Protein AF-A0A5M8Q4Y8-F1 (afdb_monomer)

Secondary structure (DSSP, 8-state):
-HHHHHHHHHHHHHSTTHHHHHHS-HHHHHHHHHHHHHHHHHHHHHHHHHHH-HHHHHHHHHSHHHHHHHHHHHHHHHHHHHHHHHHHHHHTTGGGS-THHHHHHHHHHHHHHHHHHHHHHHHHHHHHHHHHHHHHHSBSSSPP-PPBTTEEEEEEEEE---TT-S----SEEEEEEEETTT--EEEEE--TT-BSB---TT-GGGTT-TT-B--SSGGGBTTHHHHHHHH-GGGSTTTGGGT--HHHHHHHHHHHHHH-----EEEEEEHHHHHHHHHHHT-EEEEE-S-EEES-TTSPP-EEE-SEEEEE-HHHHHHHHH--TTS-HHHHHHHHHHHHHHHHHH--HHHHHHSHHHHHHS-TTSEEE--BGGGHHHHHHHHHHHTTSPPEEEE-SGGGT--TTS--HHHHHHHHHHHHHHHHTS-----PPP-

Structure (mmCIF, N/CA/C/O backbone):
data_AF-A0A5M8Q4Y8-F1
#
_entry.id   AF-A0A5M8Q4Y8-F1
#
loop_
_atom_site.group_PDB
_atom_site.id
_atom_site.type_symbol
_atom_site.label_atom_id
_atom_site.label_alt_id
_atom_site.label_comp_id
_atom_site.label_asym_id
_atom_site.label_entity_id
_atom_site.label_seq_id
_atom_site.pdbx_PDB_ins_code
_atom_site.Cartn_x
_atom_site.Cartn_y
_atom_site.Cartn_z
_atom_site.occupancy
_atom_site.B_iso_or_equiv
_atom_site.auth_seq_id
_atom_site.auth_comp_id
_atom_site.auth_asym_id
_atom_site.auth_atom_id
_atom_site.pdbx_PDB_model_num
ATOM 1 N N . MET A 1 1 ? -21.867 6.413 54.654 1.00 75.19 1 MET A N 1
ATOM 2 C CA . MET A 1 1 ? -22.158 6.765 53.240 1.00 75.19 1 MET A CA 1
ATOM 3 C C . MET A 1 1 ? -20.894 6.934 52.400 1.00 75.19 1 MET A C 1
ATOM 5 O O . MET A 1 1 ? -20.848 6.378 51.315 1.00 75.19 1 MET A O 1
ATOM 9 N N . GLN A 1 2 ? -19.847 7.597 52.905 1.00 79.62 2 GLN A N 1
ATOM 10 C CA . GLN A 1 2 ? -18.592 7.828 52.168 1.00 79.62 2 GLN A CA 1
ATOM 11 C C . GLN A 1 2 ? -17.876 6.551 51.680 1.00 79.62 2 GLN A C 1
ATOM 13 O O . GLN A 1 2 ? -17.607 6.441 50.491 1.00 79.62 2 GLN A O 1
ATOM 18 N N . ARG A 1 3 ? -17.625 5.558 52.553 1.00 83.50 3 ARG A N 1
ATOM 19 C CA . ARG A 1 3 ? -16.989 4.278 52.154 1.00 83.50 3 ARG A CA 1
ATOM 20 C C . ARG A 1 3 ? -17.779 3.537 51.068 1.00 83.50 3 ARG A C 1
ATOM 22 O O . ARG A 1 3 ? -17.193 2.998 50.144 1.00 83.50 3 ARG A O 1
ATOM 29 N N . ARG A 1 4 ? -19.113 3.554 51.164 1.00 85.69 4 ARG A N 1
ATOM 30 C CA . ARG A 1 4 ? -20.009 2.932 50.178 1.00 85.69 4 ARG A CA 1
ATOM 31 C C . ARG A 1 4 ? -19.909 3.610 48.808 1.00 85.69 4 ARG A C 1
ATOM 33 O O . ARG A 1 4 ? -19.893 2.907 47.811 1.00 85.69 4 ARG A O 1
ATOM 40 N N . GLY A 1 5 ? -19.840 4.942 48.766 1.00 82.19 5 GLY A N 1
ATOM 41 C CA . GLY A 1 5 ? -19.679 5.685 47.513 1.00 82.19 5 GLY A CA 1
ATOM 42 C C . GLY A 1 5 ? -18.378 5.323 46.796 1.00 82.19 5 GLY A C 1
ATOM 43 O O . GLY A 1 5 ? -18.421 4.958 45.631 1.00 82.19 5 GLY A O 1
ATOM 44 N N . TRP A 1 6 ? -17.250 5.310 47.514 1.00 86.81 6 TRP A N 1
ATOM 45 C CA . TRP A 1 6 ? -15.960 4.888 46.951 1.00 86.81 6 TRP A CA 1
ATOM 46 C C . TRP A 1 6 ? -15.971 3.449 46.426 1.00 86.81 6 TRP A C 1
ATOM 48 O O . TRP A 1 6 ? -15.500 3.208 45.321 1.00 86.81 6 TRP A O 1
ATOM 58 N N . TRP A 1 7 ? -16.556 2.509 47.176 1.00 89.81 7 TRP A N 1
ATOM 59 C CA . TRP A 1 7 ? -16.660 1.117 46.734 1.00 89.81 7 TRP A CA 1
ATOM 60 C C . TRP A 1 7 ? -17.476 0.953 45.453 1.00 89.81 7 TRP A C 1
ATOM 62 O O . TRP A 1 7 ? -17.061 0.207 44.577 1.00 89.81 7 TRP A O 1
ATOM 72 N N . LEU A 1 8 ? -18.607 1.652 45.318 1.00 87.31 8 LEU A N 1
ATOM 73 C CA . LEU A 1 8 ? -19.430 1.565 44.107 1.00 87.31 8 LEU A CA 1
ATOM 74 C C . LEU A 1 8 ? -18.700 2.109 42.875 1.00 87.31 8 LEU A C 1
ATOM 76 O O . LEU A 1 8 ? -18.798 1.516 41.809 1.00 87.31 8 LEU A O 1
ATOM 80 N N . VAL A 1 9 ? -17.940 3.193 43.030 1.00 87.19 9 VAL A N 1
ATOM 81 C CA . VAL A 1 9 ? -17.165 3.789 41.933 1.00 87.19 9 VAL A CA 1
ATOM 82 C C . VAL A 1 9 ? -16.003 2.891 41.520 1.00 87.19 9 VAL A C 1
ATOM 84 O O . VAL A 1 9 ? -15.820 2.643 40.335 1.00 87.19 9 VAL A O 1
ATOM 87 N N . LEU A 1 10 ? -15.253 2.353 42.487 1.00 89.06 10 LEU A N 1
ATOM 88 C CA . LEU A 1 10 ? -14.141 1.440 42.209 1.00 89.06 10 LEU A CA 1
ATOM 89 C C . LEU A 1 10 ? -14.616 0.136 41.561 1.00 89.06 10 LEU A C 1
ATOM 91 O O . LEU A 1 10 ? -14.009 -0.323 40.600 1.00 89.06 10 LEU A O 1
ATOM 95 N N . LEU A 1 11 ? -15.715 -0.440 42.055 1.00 89.06 11 LEU A N 1
ATOM 96 C CA . LEU A 1 11 ? -16.315 -1.632 41.457 1.00 89.06 11 LEU A CA 1
ATOM 97 C C . LEU A 1 11 ? -16.786 -1.351 40.026 1.00 89.06 11 LEU A C 1
ATOM 99 O O . LEU A 1 11 ? -16.454 -2.113 39.124 1.00 89.06 11 LEU A O 1
ATOM 103 N N . GLY A 1 12 ? -17.493 -0.237 39.807 1.00 85.06 12 GLY A N 1
ATOM 104 C CA . GLY A 1 12 ? -17.954 0.167 38.478 1.00 85.06 12 GLY A CA 1
ATOM 105 C C . GLY A 1 12 ? -16.820 0.415 37.479 1.00 85.06 12 GLY A C 1
ATOM 106 O O . GLY A 1 12 ? -17.001 0.132 36.302 1.00 85.06 12 GLY A O 1
ATOM 107 N N . LEU A 1 13 ? -15.657 0.884 37.945 1.00 88.44 13 LEU A N 1
ATOM 108 C CA . LEU A 1 13 ? -14.464 1.069 37.115 1.00 88.44 13 LEU A CA 1
ATOM 109 C C . LEU A 1 13 ? -13.768 -0.259 36.774 1.00 88.44 13 LEU A C 1
ATOM 111 O O . LEU A 1 13 ? -13.358 -0.456 35.637 1.00 88.44 13 LEU A O 1
ATOM 115 N N . LEU A 1 14 ? -13.611 -1.160 37.749 1.00 87.62 14 LEU A N 1
ATOM 116 C CA . LEU A 1 14 ? -12.922 -2.442 37.544 1.00 87.62 14 LEU A CA 1
ATOM 117 C C . LEU A 1 14 ? -13.754 -3.429 36.720 1.00 87.62 14 LEU A C 1
ATOM 119 O O . LEU A 1 14 ? -13.211 -4.183 35.919 1.00 87.62 14 LEU A O 1
ATOM 123 N N . LEU A 1 15 ? -15.066 -3.450 36.953 1.00 90.62 15 LEU A N 1
ATOM 124 C CA . LEU A 1 15 ? -16.002 -4.320 36.258 1.00 90.62 15 LEU A CA 1
ATOM 125 C C . LEU A 1 15 ? -17.324 -3.566 36.043 1.00 90.62 15 LEU A C 1
ATOM 127 O O . LEU A 1 15 ? -18.169 -3.542 36.952 1.00 90.62 15 LEU A O 1
ATOM 131 N N . PRO A 1 16 ? -17.524 -2.951 34.866 1.00 92.12 16 PRO A N 1
ATOM 132 C CA . PRO A 1 16 ? -18.748 -2.234 34.526 1.00 92.12 16 PRO A CA 1
ATOM 133 C C . PRO A 1 16 ? -20.001 -3.064 34.807 1.00 92.12 16 PRO A C 1
ATOM 135 O O . PRO A 1 16 ? -20.082 -4.246 34.484 1.00 92.12 16 PRO A O 1
ATOM 138 N N . GLY A 1 17 ? -20.994 -2.452 35.454 1.00 91.50 17 GLY A N 1
ATOM 139 C CA . GLY A 1 17 ? -22.249 -3.113 35.833 1.00 91.50 17 GLY A CA 1
ATOM 140 C C . GLY A 1 17 ? -22.234 -3.768 37.216 1.00 91.50 17 GLY A C 1
ATOM 141 O O . GLY A 1 17 ? -23.296 -4.059 37.771 1.00 91.50 17 GLY A O 1
ATOM 142 N N . SER A 1 18 ? -21.069 -3.940 37.843 1.00 92.88 18 SER A N 1
ATOM 143 C CA . SER A 1 18 ? -20.974 -4.496 39.202 1.00 92.88 18 SER A CA 1
ATOM 144 C C . SER A 1 18 ? -21.622 -3.599 40.269 1.00 92.88 18 SER A C 1
ATOM 146 O O . SER A 1 18 ? -22.277 -4.102 41.187 1.00 92.88 18 SER A O 1
ATOM 148 N N . ALA A 1 19 ? -21.534 -2.271 40.125 1.00 91.31 19 ALA A N 1
ATOM 149 C CA . ALA A 1 19 ? -22.188 -1.313 41.019 1.00 91.31 19 ALA A CA 1
ATOM 150 C C . ALA A 1 19 ? -23.724 -1.444 40.980 1.00 91.31 19 ALA A C 1
ATOM 152 O O . ALA A 1 19 ? -24.380 -1.471 42.027 1.00 91.31 19 ALA A O 1
ATOM 153 N N . GLN A 1 20 ? -24.288 -1.592 39.779 1.00 95.00 20 GLN A N 1
ATOM 154 C CA . GLN A 1 20 ? -25.714 -1.823 39.532 1.00 95.00 20 GLN A CA 1
ATOM 155 C C . GLN A 1 20 ? -26.155 -3.184 40.067 1.00 95.00 20 GLN A C 1
ATOM 157 O O . GLN A 1 20 ? -27.174 -3.274 40.749 1.00 95.00 20 GLN A O 1
ATOM 162 N N . ALA A 1 21 ? -25.366 -4.233 39.830 1.00 92.12 21 ALA A N 1
ATOM 163 C CA . ALA A 1 21 ? -25.661 -5.573 40.328 1.00 92.12 21 ALA A CA 1
ATOM 164 C C . ALA A 1 21 ? -25.725 -5.620 41.866 1.00 92.12 21 ALA A C 1
ATOM 166 O O . ALA A 1 21 ? -26.570 -6.320 42.432 1.00 92.12 21 ALA A O 1
ATOM 167 N N . LEU A 1 22 ? -24.860 -4.851 42.538 1.00 91.50 22 LEU A N 1
ATOM 168 C CA . LEU A 1 22 ? -24.774 -4.808 43.995 1.00 91.50 22 LEU A CA 1
ATOM 169 C C . LEU A 1 22 ? -25.832 -3.898 44.640 1.00 91.50 22 LEU A C 1
ATOM 171 O O . LEU A 1 22 ? -26.373 -4.237 45.693 1.00 91.50 22 LEU A O 1
ATOM 175 N N . ALA A 1 23 ? -26.092 -2.722 44.061 1.00 89.00 23 ALA A N 1
ATOM 176 C CA . ALA A 1 23 ? -26.835 -1.654 44.735 1.00 89.00 23 ALA A CA 1
ATOM 177 C C . ALA A 1 23 ? -27.985 -1.028 43.924 1.00 89.00 23 ALA A C 1
ATOM 179 O O . ALA A 1 23 ? -28.664 -0.152 44.471 1.00 89.00 23 ALA A O 1
ATOM 180 N N . GLY A 1 24 ? -28.206 -1.455 42.678 1.00 90.62 24 GLY A N 1
ATOM 181 C CA . GLY A 1 24 ? -29.196 -0.909 41.745 1.00 90.62 24 GLY A CA 1
ATOM 182 C C . GLY A 1 24 ? -29.989 -1.991 41.004 1.00 90.62 24 GLY A C 1
ATOM 183 O O . GLY A 1 24 ? -30.429 -2.972 41.608 1.00 90.62 24 GLY A O 1
ATOM 184 N N . ASP A 1 25 ? -30.213 -1.793 39.701 1.00 92.56 25 ASP A N 1
ATOM 185 C CA . ASP A 1 25 ? -30.923 -2.756 38.854 1.00 92.56 25 ASP A CA 1
ATOM 186 C C . ASP A 1 25 ? -30.004 -3.918 38.439 1.00 92.56 25 ASP A C 1
ATOM 188 O O . ASP A 1 25 ? -29.019 -3.752 37.715 1.00 92.56 25 ASP A O 1
ATOM 192 N N . ARG A 1 26 ? -30.365 -5.133 38.864 1.00 92.12 26 ARG A N 1
ATOM 193 C CA . ARG A 1 26 ? -29.617 -6.358 38.557 1.00 92.12 26 ARG A CA 1
ATOM 194 C C . ARG A 1 26 ? -29.619 -6.720 37.074 1.00 92.12 26 ARG A C 1
ATOM 196 O O . ARG A 1 26 ? -28.676 -7.372 36.630 1.00 92.12 26 ARG A O 1
ATOM 203 N N . ARG A 1 27 ? -30.651 -6.344 36.311 1.00 93.12 27 ARG A N 1
ATOM 204 C CA . ARG A 1 27 ? -30.700 -6.578 34.860 1.00 93.12 27 ARG A CA 1
ATOM 205 C C . ARG A 1 27 ? -29.670 -5.703 34.161 1.00 93.12 27 ARG A C 1
ATOM 207 O O . ARG A 1 27 ? -28.845 -6.232 33.427 1.00 93.12 27 ARG A O 1
ATOM 214 N N . LEU A 1 28 ? -29.661 -4.406 34.471 1.00 91.12 28 LEU A N 1
ATOM 215 C CA . LEU A 1 28 ? -28.680 -3.462 33.933 1.00 91.12 28 LEU A CA 1
ATOM 216 C C . LEU A 1 28 ? -27.248 -3.851 34.330 1.00 91.12 28 LEU A C 1
ATOM 218 O O . LEU A 1 28 ? -26.353 -3.876 33.489 1.00 91.12 28 LEU A O 1
ATOM 222 N N . GLY A 1 29 ? -27.045 -4.244 35.592 1.00 91.62 29 GLY A N 1
ATOM 223 C CA . GLY A 1 29 ? -25.746 -4.727 36.057 1.00 91.62 29 GLY A CA 1
ATOM 224 C C . GLY A 1 29 ? -25.269 -5.989 35.338 1.00 91.62 29 GLY A C 1
ATOM 225 O O . GLY A 1 29 ? -24.096 -6.088 34.988 1.00 91.62 29 GLY A O 1
ATOM 226 N N . ARG A 1 30 ? -26.178 -6.931 35.045 1.00 94.62 30 ARG A N 1
ATOM 227 C CA . ARG A 1 30 ? -25.851 -8.131 34.260 1.00 94.62 30 ARG A CA 1
ATOM 228 C C . ARG A 1 30 ? -25.435 -7.778 32.833 1.00 94.62 30 ARG A C 1
ATOM 230 O O . ARG A 1 30 ? -24.475 -8.367 32.358 1.00 94.62 30 ARG A O 1
ATOM 237 N N . VAL A 1 31 ? -26.114 -6.834 32.177 1.00 94.56 31 VAL A N 1
ATOM 238 C CA . VAL A 1 31 ? -25.738 -6.373 30.827 1.00 94.56 31 VAL A CA 1
ATOM 239 C C . VAL A 1 31 ? -24.310 -5.824 30.828 1.00 94.56 31 VAL A C 1
ATOM 241 O O . VAL A 1 31 ? -23.507 -6.254 30.008 1.00 94.56 31 VAL A O 1
ATOM 244 N N . GLY A 1 32 ? -23.968 -4.960 31.792 1.00 92.94 32 GLY A N 1
ATOM 245 C CA . GLY A 1 32 ? -22.612 -4.415 31.934 1.00 92.94 32 GLY A CA 1
ATOM 246 C C . GLY A 1 32 ? -21.533 -5.486 32.097 1.00 92.94 32 GLY A C 1
ATOM 247 O O . GLY A 1 32 ? -20.536 -5.494 31.373 1.00 92.94 32 GLY A O 1
ATOM 248 N N . ILE A 1 33 ? -21.768 -6.433 33.008 1.00 94.25 33 ILE A N 1
ATOM 249 C CA . ILE A 1 33 ? -20.811 -7.505 33.299 1.00 94.25 33 ILE A CA 1
ATOM 250 C C . ILE A 1 33 ? -20.658 -8.433 32.091 1.00 94.25 33 ILE A C 1
ATOM 252 O O . ILE A 1 33 ? -19.537 -8.747 31.707 1.00 94.25 33 ILE A O 1
ATOM 256 N N . VAL A 1 34 ? -21.766 -8.859 31.472 1.00 94.69 34 VAL A N 1
ATOM 257 C CA . VAL A 1 34 ? -21.738 -9.760 30.309 1.00 94.69 34 VAL A CA 1
ATOM 258 C C . VAL A 1 34 ? -21.055 -9.097 29.117 1.00 94.69 34 VAL A C 1
ATOM 260 O O . VAL A 1 34 ? -20.236 -9.746 28.477 1.00 94.69 34 VAL A O 1
ATOM 263 N N . ALA A 1 35 ? -21.324 -7.818 28.845 1.00 92.88 35 ALA A N 1
ATOM 264 C CA . ALA A 1 35 ? -20.649 -7.085 27.776 1.00 92.88 35 ALA A CA 1
ATOM 265 C C . ALA A 1 35 ? -19.135 -6.987 28.020 1.00 92.88 35 ALA A C 1
ATOM 267 O O . ALA A 1 35 ? -18.348 -7.255 27.116 1.00 92.88 35 ALA A O 1
ATOM 268 N N . THR A 1 36 ? -18.722 -6.684 29.256 1.00 90.81 36 THR A N 1
ATOM 269 C CA . THR A 1 36 ? -17.298 -6.610 29.620 1.00 90.81 36 THR A CA 1
ATOM 270 C C . THR A 1 36 ? -16.613 -7.970 29.468 1.00 90.81 36 THR A C 1
ATOM 272 O O . THR A 1 36 ? -15.553 -8.065 28.858 1.00 90.81 36 THR A O 1
ATOM 275 N N . LEU A 1 37 ? -17.225 -9.041 29.986 1.00 93.38 37 LEU A N 1
ATOM 276 C CA . LEU A 1 37 ? -16.694 -10.400 29.845 1.00 93.38 37 LEU A CA 1
ATOM 277 C C . LEU A 1 37 ? -16.670 -10.856 28.381 1.00 93.38 37 LEU A C 1
ATOM 279 O O . LEU A 1 37 ? -15.728 -11.528 27.979 1.00 93.38 37 LEU A O 1
ATOM 283 N N . GLY A 1 38 ? -17.670 -10.468 27.588 1.00 93.25 38 GLY A N 1
ATOM 284 C CA . GLY A 1 38 ? -17.719 -10.727 26.152 1.00 93.25 38 GLY A CA 1
ATOM 285 C C . GLY A 1 38 ? -16.567 -10.059 25.406 1.00 93.25 38 GLY A C 1
ATOM 286 O O . GLY A 1 38 ? -15.883 -10.725 24.639 1.00 93.25 38 GLY A O 1
ATOM 287 N N . LEU A 1 39 ? -16.284 -8.783 25.685 1.00 89.56 39 LEU A N 1
ATOM 288 C CA . LEU A 1 39 ? -15.135 -8.079 25.103 1.00 89.56 39 LEU A CA 1
ATOM 289 C C . LEU A 1 39 ? -13.800 -8.696 25.524 1.00 89.56 39 LEU A C 1
ATOM 291 O O . LEU A 1 39 ? -12.919 -8.858 24.687 1.00 89.56 39 LEU A O 1
ATOM 295 N N . LEU A 1 40 ? -13.651 -9.086 26.793 1.00 90.81 40 LEU A N 1
ATOM 296 C CA . LEU A 1 40 ? -12.447 -9.781 27.259 1.00 90.81 40 LEU A CA 1
ATOM 297 C C . LEU A 1 40 ? -12.282 -11.150 26.588 1.00 90.81 40 LEU A C 1
ATOM 299 O O . LEU A 1 40 ? -11.166 -11.525 26.244 1.00 90.81 40 LEU A O 1
ATOM 303 N N . ALA A 1 41 ? -13.378 -11.882 26.372 1.00 93.69 41 ALA A N 1
ATOM 304 C CA . ALA A 1 41 ? -13.354 -13.141 25.638 1.00 93.69 41 ALA A CA 1
ATOM 305 C C . ALA A 1 41 ? -12.973 -12.925 24.166 1.00 93.69 41 ALA A C 1
ATOM 307 O O . ALA A 1 41 ? -12.128 -13.653 23.659 1.00 93.69 41 ALA A O 1
ATOM 308 N N . LEU A 1 42 ? -13.523 -11.902 23.503 1.00 91.94 42 LEU A N 1
ATOM 309 C CA . LEU A 1 42 ? -13.138 -11.531 22.137 1.00 91.94 42 LEU A CA 1
ATOM 310 C C . LEU A 1 42 ? -11.662 -11.132 22.053 1.00 91.94 42 LEU A C 1
ATOM 312 O O . LEU A 1 42 ? -10.965 -11.596 21.159 1.00 91.94 42 LEU A O 1
ATOM 316 N N . ALA A 1 43 ? -11.160 -10.343 23.006 1.00 90.44 43 ALA A N 1
ATOM 317 C CA . ALA A 1 43 ? -9.748 -9.979 23.077 1.00 90.44 43 ALA A CA 1
ATOM 318 C C . ALA A 1 43 ? -8.850 -11.206 23.305 1.00 90.44 43 ALA A C 1
ATOM 320 O O . ALA A 1 43 ? -7.797 -11.320 22.685 1.00 90.44 43 ALA A O 1
ATOM 321 N N . ALA A 1 44 ? -9.273 -12.151 24.150 1.00 94.06 44 ALA A N 1
ATOM 322 C CA . ALA A 1 44 ? -8.558 -13.407 24.355 1.00 94.06 44 ALA A CA 1
ATOM 323 C C . ALA A 1 44 ? -8.562 -14.282 23.091 1.00 94.06 44 ALA A C 1
ATOM 325 O O . ALA A 1 44 ? -7.530 -14.845 22.749 1.00 94.06 44 ALA A O 1
ATOM 326 N N . VAL A 1 45 ? -9.686 -14.366 22.370 1.00 93.88 45 VAL A N 1
ATOM 327 C CA . VAL A 1 45 ? -9.769 -15.070 21.080 1.00 93.88 45 VAL A CA 1
ATOM 328 C C . VAL A 1 45 ? -8.874 -14.401 20.042 1.00 93.88 45 VAL A C 1
ATOM 330 O O . VAL A 1 45 ? -8.116 -15.096 19.379 1.00 93.88 45 VAL A O 1
ATOM 333 N N . ALA A 1 46 ? -8.896 -13.071 19.934 1.00 90.31 46 ALA A N 1
ATOM 334 C CA . ALA A 1 46 ? -8.011 -12.333 19.039 1.00 90.31 46 ALA A CA 1
ATOM 335 C C . ALA A 1 46 ? -6.534 -12.574 19.386 1.00 90.31 46 ALA A C 1
ATOM 337 O O . ALA A 1 46 ? -5.731 -12.820 18.495 1.00 90.31 46 ALA A O 1
ATOM 338 N N . LEU A 1 47 ? -6.178 -12.593 20.673 1.00 92.69 47 LEU A N 1
ATOM 339 C CA . LEU A 1 47 ? -4.822 -12.914 21.118 1.00 92.69 47 LEU A CA 1
ATOM 340 C C . LEU A 1 47 ? -4.429 -14.355 20.761 1.00 92.69 47 LEU A C 1
ATOM 342 O O . LEU A 1 47 ? -3.320 -14.587 20.296 1.00 92.69 47 LEU A O 1
ATOM 346 N N . LEU A 1 48 ? -5.331 -15.321 20.946 1.00 94.44 48 LEU A N 1
ATOM 347 C CA . LEU A 1 48 ? -5.093 -16.709 20.545 1.00 94.44 48 LEU A CA 1
ATOM 348 C C . LEU A 1 48 ? -4.905 -16.824 19.031 1.00 94.44 48 LEU A C 1
ATOM 350 O O . LEU A 1 48 ? -3.966 -17.481 18.595 1.00 94.44 48 LEU A O 1
ATOM 354 N N . LEU A 1 49 ? -5.747 -16.157 18.238 1.00 91.69 49 LEU A N 1
ATOM 355 C CA . LEU A 1 49 ? -5.612 -16.123 16.783 1.00 91.69 49 LEU A CA 1
ATOM 356 C C . LEU A 1 49 ? -4.310 -15.445 16.351 1.00 91.69 49 LEU A C 1
ATOM 358 O O . LEU A 1 49 ? -3.676 -15.932 15.431 1.00 91.69 49 LEU A O 1
ATOM 362 N N . TRP A 1 50 ? -3.859 -14.393 17.035 1.00 90.50 50 TRP A N 1
ATOM 363 C CA . TRP A 1 50 ? -2.585 -13.738 16.725 1.00 90.50 50 TRP A CA 1
ATOM 364 C C . TRP A 1 50 ? -1.392 -14.703 16.779 1.00 90.50 50 TRP A C 1
ATOM 366 O O . TRP A 1 50 ? -0.504 -14.616 15.937 1.00 90.50 50 TRP A O 1
ATOM 376 N N . PHE A 1 51 ? -1.373 -15.621 17.751 1.00 91.25 51 PHE A N 1
ATOM 377 C CA . PHE A 1 51 ? -0.296 -16.607 17.892 1.00 91.25 51 PHE A CA 1
ATOM 378 C C . PHE A 1 51 ? -0.538 -17.903 17.119 1.00 91.25 51 PHE A C 1
ATOM 380 O O . PHE A 1 51 ? 0.424 -18.570 16.756 1.00 91.25 51 PHE A O 1
ATOM 387 N N . ALA A 1 52 ? -1.799 -18.288 16.909 1.00 92.38 52 ALA A N 1
ATOM 388 C CA . ALA A 1 52 ? -2.138 -19.529 16.227 1.00 92.38 52 ALA A CA 1
ATOM 389 C C . ALA A 1 52 ? -2.238 -19.344 14.709 1.00 92.38 52 ALA A C 1
ATOM 391 O O . ALA A 1 52 ? -1.597 -20.097 13.991 1.00 92.38 52 ALA A O 1
ATOM 392 N N . TRP A 1 53 ? -3.019 -18.361 14.242 1.00 88.44 53 TRP A N 1
ATOM 393 C CA . TRP A 1 53 ? -3.379 -18.104 12.838 1.00 88.44 53 TRP A CA 1
ATOM 394 C C . TRP A 1 53 ? -3.494 -16.598 12.569 1.00 88.44 53 TRP A C 1
ATOM 396 O O . TRP A 1 53 ? -4.590 -16.027 12.486 1.00 88.44 53 TRP A O 1
ATOM 406 N N . ARG A 1 54 ? -2.340 -15.943 12.454 1.00 86.94 54 ARG A N 1
ATOM 407 C CA . ARG A 1 54 ? -2.249 -14.488 12.330 1.00 86.94 54 ARG A CA 1
ATOM 408 C C . ARG A 1 54 ? -2.956 -13.955 11.083 1.00 86.94 54 ARG A C 1
ATOM 410 O O . ARG A 1 54 ? -3.715 -12.995 11.206 1.00 86.94 54 ARG A O 1
ATOM 417 N N . SER A 1 55 ? -2.767 -14.579 9.922 1.00 84.06 55 SER A N 1
ATOM 418 C CA . SER A 1 55 ? -3.452 -14.209 8.674 1.00 84.06 55 SER A CA 1
ATOM 419 C C . SER A 1 55 ? -4.971 -14.227 8.813 1.00 84.06 55 SER A C 1
ATOM 421 O O . SER A 1 55 ? -5.620 -13.270 8.404 1.00 84.06 55 SER A O 1
ATOM 423 N N . ALA A 1 56 ? -5.552 -15.236 9.472 1.00 86.31 56 ALA A N 1
ATOM 424 C CA . ALA A 1 56 ? -6.999 -15.295 9.695 1.00 86.31 56 ALA A CA 1
ATOM 425 C C . ALA A 1 56 ? -7.504 -14.110 10.534 1.00 86.31 56 ALA A C 1
ATOM 427 O O . ALA A 1 56 ? -8.539 -13.519 10.219 1.00 86.31 56 ALA A O 1
ATOM 428 N N . LEU A 1 57 ? -6.764 -13.727 11.582 1.00 87.25 57 LEU A N 1
ATOM 429 C CA . LEU A 1 57 ? -7.087 -12.532 12.358 1.00 87.25 57 LEU A CA 1
ATOM 430 C C . LEU A 1 57 ? -6.998 -11.275 11.492 1.00 87.25 57 LEU A C 1
ATOM 432 O O . LEU A 1 57 ? -7.936 -10.484 11.508 1.00 87.25 57 LEU A O 1
ATOM 436 N N . LEU A 1 58 ? -5.903 -11.110 10.742 1.00 84.25 58 LEU A N 1
ATOM 437 C CA . LEU A 1 58 ? -5.674 -9.954 9.874 1.00 84.25 58 LEU A CA 1
ATOM 438 C C . LEU A 1 58 ? -6.725 -9.839 8.766 1.00 84.25 58 LEU A C 1
ATOM 440 O O . LEU A 1 58 ? -7.165 -8.733 8.494 1.00 84.25 58 LEU A O 1
ATOM 444 N N . THR A 1 59 ? -7.202 -10.941 8.187 1.00 83.56 59 THR A N 1
ATOM 445 C CA . THR A 1 59 ? -8.313 -10.915 7.222 1.00 83.56 59 THR A CA 1
ATOM 446 C C . THR A 1 59 ? -9.614 -10.459 7.880 1.00 83.56 59 THR A C 1
ATOM 448 O O . THR A 1 59 ? -10.353 -9.668 7.301 1.00 83.56 59 THR A O 1
ATOM 451 N N . VAL A 1 60 ? -9.903 -10.907 9.108 1.00 83.75 60 VAL A N 1
ATOM 452 C CA . VAL A 1 60 ? -11.113 -10.478 9.828 1.00 83.75 60 VAL A CA 1
ATOM 453 C C . VAL A 1 60 ? -11.034 -8.999 10.200 1.00 83.75 60 VAL A C 1
ATOM 455 O O . VAL A 1 60 ? -11.989 -8.270 9.963 1.00 83.75 60 VAL A O 1
ATOM 458 N N . VAL A 1 61 ? -9.920 -8.538 10.773 1.00 81.06 61 VAL A N 1
ATOM 459 C CA . VAL A 1 61 ? -9.781 -7.136 11.215 1.00 81.06 61 VAL A CA 1
ATOM 460 C C . VAL A 1 61 ? -9.325 -6.187 10.108 1.00 81.06 61 VAL A C 1
ATOM 462 O O . VAL A 1 61 ? -9.300 -4.986 10.330 1.00 81.06 61 VAL A O 1
ATOM 465 N N . GLY A 1 62 ? -8.956 -6.708 8.941 1.00 78.69 62 GLY A N 1
ATOM 466 C CA . GLY A 1 62 ? -8.521 -5.950 7.771 1.00 78.69 62 GLY A CA 1
ATOM 467 C C . GLY A 1 62 ? -9.579 -5.851 6.678 1.00 78.69 62 GLY A C 1
ATOM 468 O O . GLY A 1 62 ? -9.329 -5.189 5.688 1.00 78.69 62 GLY A O 1
ATOM 469 N N . ASN A 1 63 ? -10.749 -6.478 6.836 1.00 84.56 63 ASN A N 1
ATOM 470 C CA . ASN A 1 63 ? -11.876 -6.359 5.907 1.00 84.56 63 ASN A CA 1
ATOM 471 C C . ASN A 1 63 ? -12.897 -5.315 6.395 1.00 84.56 63 ASN A C 1
ATOM 473 O O . ASN A 1 63 ? -13.146 -5.192 7.601 1.00 84.56 63 ASN A O 1
ATOM 477 N N . SER A 1 64 ? -13.563 -4.621 5.465 1.00 86.44 64 SER A N 1
ATOM 478 C CA . SER A 1 64 ? -14.531 -3.565 5.787 1.00 86.44 64 SER A CA 1
ATOM 479 C C . SER A 1 64 ? -15.680 -4.021 6.705 1.00 86.44 64 SER A C 1
ATOM 481 O O . SER A 1 64 ? -16.108 -3.258 7.572 1.00 86.44 64 SER A O 1
ATOM 483 N N . ILE A 1 65 ? -16.175 -5.260 6.572 1.00 88.69 65 ILE A N 1
ATOM 484 C CA . ILE A 1 65 ? -17.256 -5.798 7.421 1.00 88.69 65 ILE A CA 1
ATOM 485 C C . ILE A 1 65 ? -16.760 -6.054 8.842 1.00 88.69 65 ILE A C 1
ATOM 487 O O . ILE A 1 65 ? -17.445 -5.718 9.810 1.00 88.69 65 ILE A O 1
ATOM 491 N N . GLY A 1 66 ? -15.585 -6.665 8.987 1.00 88.50 66 GLY A N 1
ATOM 492 C CA . GLY A 1 66 ? -15.035 -6.950 10.308 1.00 88.50 66 GLY A CA 1
ATOM 493 C C . GLY A 1 66 ? -14.727 -5.667 11.074 1.00 88.50 66 GLY A C 1
ATOM 494 O O . GLY A 1 66 ? -15.088 -5.555 12.248 1.00 88.50 66 GLY A O 1
ATOM 495 N N . LEU A 1 67 ? -14.181 -4.660 10.387 1.00 89.88 67 LEU A N 1
ATOM 496 C CA . LEU A 1 67 ? -13.984 -3.323 10.944 1.00 89.88 67 LEU A CA 1
ATOM 497 C C . LEU A 1 67 ? -15.312 -2.672 11.359 1.00 89.88 67 LEU A C 1
ATOM 499 O O . LEU A 1 67 ? -15.402 -2.174 12.478 1.00 89.88 67 LEU A O 1
ATOM 503 N N . LEU A 1 68 ? -16.374 -2.769 10.549 1.00 92.19 68 LEU A N 1
ATOM 504 C CA . LEU A 1 68 ? -17.706 -2.268 10.924 1.00 92.19 68 LEU A CA 1
ATOM 505 C C . LEU A 1 68 ? -18.225 -2.922 12.215 1.00 92.19 68 LEU A C 1
ATOM 507 O O . LEU A 1 68 ? -18.771 -2.250 13.090 1.00 92.19 68 LEU A O 1
ATOM 511 N N . VAL A 1 69 ? -18.054 -4.238 12.368 1.00 92.94 69 VAL A N 1
ATOM 512 C CA . VAL A 1 69 ? -18.467 -4.943 13.593 1.00 92.94 69 VAL A CA 1
ATOM 513 C C . VAL A 1 69 ? -17.692 -4.421 14.804 1.00 92.94 69 VAL A C 1
ATOM 515 O O . VAL A 1 69 ? -18.295 -4.168 15.850 1.00 92.94 69 VAL A O 1
ATOM 518 N N . VAL A 1 70 ? -16.378 -4.226 14.675 1.00 91.69 70 VAL A N 1
ATOM 519 C CA . VAL A 1 70 ? -15.540 -3.674 15.749 1.00 91.69 70 VAL A CA 1
ATOM 520 C C . VAL A 1 70 ? -15.970 -2.247 16.102 1.00 91.69 70 VAL A C 1
ATOM 522 O O . VAL A 1 70 ? -16.139 -1.942 17.284 1.00 91.69 70 VAL A O 1
ATOM 525 N N . GLU A 1 71 ? -16.215 -1.399 15.105 1.00 93.25 71 GLU A N 1
ATOM 526 C CA . GLU A 1 71 ? -16.689 -0.022 15.269 1.00 93.25 71 GLU A CA 1
ATOM 527 C C . GLU A 1 71 ? -18.000 0.024 16.069 1.00 93.25 71 GLU A C 1
ATOM 529 O O . GLU A 1 71 ? -18.092 0.680 17.112 1.00 93.25 71 GLU A O 1
ATOM 534 N N . VAL A 1 72 ? -18.999 -0.758 15.645 1.00 95.19 72 VAL A N 1
ATOM 535 C CA . VAL A 1 72 ? -20.309 -0.848 16.305 1.00 95.19 72 VAL A CA 1
ATOM 536 C C . VAL A 1 72 ? -20.173 -1.334 17.749 1.00 95.19 72 VAL A C 1
ATOM 538 O O . VAL A 1 72 ? -20.830 -0.796 18.646 1.00 95.19 72 VAL A O 1
ATOM 541 N N . LEU A 1 73 ? -19.311 -2.324 18.009 1.00 94.06 73 LEU A N 1
ATOM 542 C CA . LEU A 1 73 ? -19.052 -2.819 19.364 1.00 94.06 73 LEU A CA 1
ATOM 543 C C . LEU A 1 73 ? -18.408 -1.747 20.254 1.00 94.06 73 LEU A C 1
ATOM 545 O O . LEU A 1 73 ? -18.803 -1.612 21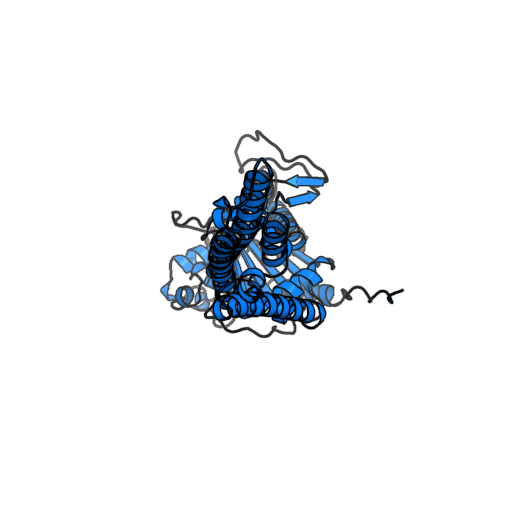.415 1.00 94.06 73 LEU A O 1
ATOM 549 N N . LEU A 1 74 ? -17.465 -0.964 19.725 1.00 94.38 74 LEU A N 1
ATOM 550 C CA . LEU A 1 74 ? -16.819 0.133 20.451 1.00 94.38 74 LEU A CA 1
ATOM 551 C C . LEU A 1 74 ? -17.810 1.253 20.785 1.00 94.38 74 LEU A C 1
ATOM 553 O O . LEU A 1 74 ? -17.870 1.684 21.940 1.00 94.38 74 LEU A O 1
ATOM 557 N N . ILE A 1 75 ? -18.649 1.663 19.828 1.00 95.81 75 ILE A N 1
ATOM 558 C CA . ILE A 1 75 ? -19.707 2.663 20.049 1.00 95.81 75 ILE A CA 1
ATOM 559 C C . ILE A 1 75 ? -20.708 2.159 21.095 1.00 95.81 75 ILE A C 1
ATOM 561 O O . ILE A 1 75 ? -21.025 2.868 22.056 1.00 95.81 75 ILE A O 1
ATOM 565 N N . ALA A 1 76 ? -21.179 0.916 20.959 1.00 95.00 76 ALA A N 1
ATOM 566 C CA . ALA A 1 76 ? -22.104 0.314 21.914 1.00 95.00 76 ALA A CA 1
ATOM 567 C C . ALA A 1 76 ? -21.502 0.255 23.327 1.00 95.00 76 ALA A C 1
ATOM 569 O O . ALA A 1 76 ? -22.190 0.542 24.312 1.00 95.00 76 ALA A O 1
ATOM 570 N N . TYR A 1 77 ? -20.211 -0.063 23.440 1.00 94.25 77 TYR A N 1
ATOM 571 C CA . TYR A 1 77 ? -19.512 -0.103 24.720 1.00 94.25 77 TYR A CA 1
ATOM 572 C C . TYR A 1 77 ? -19.290 1.293 25.317 1.00 94.25 77 TYR A C 1
ATOM 574 O O . TYR A 1 77 ? -19.460 1.467 26.526 1.00 94.25 77 TYR A O 1
ATOM 582 N N . ALA A 1 78 ? -19.003 2.306 24.495 1.00 95.25 78 ALA A N 1
ATOM 583 C CA . ALA A 1 78 ? -18.927 3.699 24.933 1.00 95.25 78 ALA A CA 1
ATOM 584 C C . ALA A 1 78 ? -20.262 4.169 25.538 1.00 95.25 78 ALA A C 1
ATOM 586 O O . ALA A 1 78 ? -20.296 4.706 26.649 1.00 95.25 78 ALA A O 1
ATOM 587 N N . VAL A 1 79 ? -21.380 3.891 24.857 1.00 96.06 79 VAL A N 1
ATOM 588 C CA . VAL A 1 79 ? -22.732 4.195 25.355 1.00 96.06 79 VAL A CA 1
ATOM 589 C C . VAL A 1 79 ? -23.021 3.440 26.653 1.00 96.06 79 VAL A C 1
ATOM 591 O O . VAL A 1 79 ? -23.539 4.024 27.609 1.00 96.06 79 VAL A O 1
ATOM 594 N N . LEU A 1 80 ? -22.652 2.159 26.729 1.00 94.50 80 LEU A N 1
ATOM 595 C CA . LEU A 1 80 ? -22.830 1.347 27.930 1.00 94.50 80 LEU A CA 1
ATOM 596 C C . LEU A 1 80 ? -22.079 1.936 29.133 1.00 94.50 80 LEU A C 1
ATOM 598 O O . LEU A 1 80 ? -22.655 2.032 30.218 1.00 94.50 80 LEU A O 1
ATOM 602 N N . TRP A 1 81 ? -20.835 2.385 28.944 1.00 94.06 81 TRP A N 1
ATOM 603 C CA . TRP A 1 81 ? -20.063 3.072 29.982 1.00 94.06 81 TRP A CA 1
ATOM 604 C C . TRP A 1 81 ? -20.750 4.341 30.477 1.00 94.06 81 TRP A C 1
ATOM 606 O O . TRP A 1 81 ? -20.852 4.537 31.689 1.00 94.06 81 TRP A O 1
ATOM 616 N N . LEU A 1 82 ? -21.281 5.167 29.571 1.00 95.31 82 LEU A N 1
ATOM 617 C CA . LEU A 1 82 ? -22.026 6.372 29.945 1.00 95.31 82 LEU A CA 1
ATOM 618 C C . LEU A 1 82 ? -23.272 6.028 30.770 1.00 95.31 82 LEU A C 1
ATOM 620 O O . LEU A 1 82 ? -23.492 6.617 31.830 1.00 95.31 82 LEU A O 1
ATOM 624 N N . VAL A 1 83 ? -24.061 5.041 30.336 1.00 95.62 83 VAL A N 1
ATOM 625 C CA . VAL A 1 83 ? -25.280 4.609 31.041 1.00 95.62 83 VAL A CA 1
ATOM 626 C C . VAL A 1 83 ? -24.953 4.072 32.439 1.00 95.62 83 VAL A C 1
ATOM 628 O O . VAL A 1 83 ? -25.552 4.503 33.429 1.00 95.62 83 VAL A O 1
ATOM 631 N N . LEU A 1 84 ? -23.986 3.156 32.545 1.00 94.19 84 LEU A N 1
ATOM 632 C CA . LEU A 1 84 ? -23.591 2.546 33.817 1.00 94.19 84 LEU A CA 1
ATOM 633 C C . LEU A 1 84 ? -22.922 3.556 34.751 1.00 94.19 84 LEU A C 1
ATOM 635 O O . LEU A 1 84 ? -23.164 3.541 35.959 1.00 94.19 84 LEU A O 1
ATOM 639 N N . GLY A 1 85 ? -22.104 4.458 34.220 1.00 92.38 85 GLY A N 1
ATOM 640 C CA . GLY A 1 85 ? -21.438 5.496 34.993 1.00 92.38 85 GLY A CA 1
ATOM 641 C C . GLY A 1 85 ? -22.408 6.529 35.569 1.00 92.38 85 GLY A C 1
ATOM 642 O O . GLY A 1 85 ? -22.370 6.819 36.770 1.00 92.38 85 GLY A O 1
ATOM 643 N N . LEU A 1 86 ? -23.360 7.008 34.759 1.00 92.12 86 LEU A N 1
ATOM 644 C CA . LEU A 1 86 ? -24.426 7.912 35.209 1.00 92.12 86 LEU A CA 1
ATOM 645 C C . LEU A 1 86 ? -25.320 7.263 36.274 1.00 92.12 86 LEU A C 1
ATOM 647 O O . LEU A 1 86 ? -25.657 7.901 37.279 1.00 92.12 86 LEU A O 1
ATOM 651 N N . ASP A 1 87 ? -25.667 5.984 36.119 1.00 92.88 87 ASP A N 1
ATOM 652 C CA . ASP A 1 87 ? -26.421 5.279 37.156 1.00 92.88 87 ASP A CA 1
ATOM 653 C C . ASP A 1 87 ? -25.567 5.032 38.416 1.00 92.88 87 ASP A C 1
ATOM 655 O O . ASP A 1 87 ? -26.054 5.179 39.538 1.00 92.88 87 ASP A O 1
ATOM 659 N N . THR A 1 88 ? -24.260 4.789 38.281 1.00 91.12 88 THR A N 1
ATOM 660 C CA . THR A 1 88 ? -23.340 4.676 39.431 1.00 91.12 88 THR A CA 1
ATOM 661 C C . THR A 1 88 ? -23.283 5.980 40.232 1.00 91.12 88 THR A C 1
ATOM 663 O O . THR A 1 88 ? -23.351 5.953 41.466 1.00 91.12 88 THR A O 1
ATOM 666 N N . LEU A 1 89 ? -23.258 7.135 39.556 1.00 88.81 89 LEU A N 1
ATOM 667 C CA . LEU A 1 89 ? -23.365 8.460 40.180 1.00 88.81 89 LEU A CA 1
ATOM 668 C C . LEU A 1 89 ? -24.677 8.623 40.967 1.00 88.81 89 LEU A C 1
ATOM 670 O O . LEU A 1 89 ? -24.671 9.112 42.105 1.00 88.81 89 LEU A O 1
ATOM 674 N N . ARG A 1 90 ? -25.803 8.160 40.406 1.00 90.12 90 ARG A N 1
ATOM 675 C CA . ARG A 1 90 ? -27.107 8.135 41.090 1.00 90.12 90 ARG A CA 1
ATOM 676 C C . ARG A 1 90 ? -27.074 7.234 42.331 1.00 90.12 90 ARG A C 1
ATOM 678 O O . ARG A 1 90 ? -27.537 7.638 43.405 1.00 90.12 90 ARG A O 1
ATOM 685 N N . LEU A 1 91 ? -26.499 6.035 42.222 1.00 88.19 91 LEU A N 1
ATOM 686 C CA . LEU A 1 91 ? -26.392 5.051 43.309 1.00 88.19 91 LEU A CA 1
ATOM 687 C C . LEU A 1 91 ? -25.446 5.491 44.435 1.00 88.19 91 LEU A C 1
ATOM 689 O O . LEU A 1 91 ? -25.693 5.173 45.604 1.00 88.19 91 LEU A O 1
ATOM 693 N N . ALA A 1 92 ? -24.414 6.276 44.118 1.00 85.00 92 ALA A N 1
ATOM 694 C CA . ALA A 1 92 ? -23.475 6.828 45.092 1.00 85.00 92 ALA A CA 1
ATOM 695 C C . ALA A 1 92 ? -24.140 7.799 46.089 1.00 85.00 92 ALA A C 1
ATOM 697 O O . ALA A 1 92 ? -23.585 8.054 47.162 1.00 85.00 92 ALA A O 1
ATOM 698 N N . ARG A 1 93 ? -25.349 8.310 45.783 1.00 85.06 93 ARG A N 1
ATOM 699 C CA . ARG A 1 93 ? -26.133 9.225 46.638 1.00 85.06 93 ARG A CA 1
ATOM 700 C C . ARG A 1 93 ? -25.280 10.392 47.155 1.00 85.06 93 ARG A C 1
ATOM 702 O O . ARG A 1 93 ? -25.279 10.684 48.354 1.00 85.06 93 ARG A O 1
ATOM 709 N N . LEU A 1 94 ? -24.582 11.073 46.241 1.00 82.81 94 LEU A N 1
ATOM 710 C CA . LEU A 1 94 ? -23.667 12.192 46.519 1.00 82.81 94 LEU A CA 1
ATOM 711 C C . LEU A 1 94 ? -24.218 13.263 47.488 1.00 82.81 94 LEU A C 1
ATOM 713 O O . LEU A 1 94 ? -23.458 13.693 48.362 1.00 82.81 94 LEU A O 1
ATOM 717 N N . PRO A 1 95 ? -25.516 13.644 47.460 1.00 83.94 95 PRO A N 1
ATOM 718 C CA . PRO A 1 95 ? -26.072 14.604 48.421 1.00 83.94 95 PRO A CA 1
ATOM 719 C C . PRO A 1 95 ? -25.990 14.161 49.892 1.00 83.94 95 PRO A C 1
ATOM 721 O O . PRO A 1 95 ? -26.057 14.997 50.788 1.00 83.94 95 PRO A O 1
ATOM 724 N N . LYS A 1 96 ? -25.819 12.859 50.163 1.00 82.56 96 LYS A N 1
ATOM 725 C CA . LYS A 1 96 ? -25.683 12.288 51.518 1.00 82.56 96 LYS A CA 1
ATOM 726 C C . LYS A 1 96 ? -24.224 12.118 51.966 1.00 82.56 96 LYS A C 1
ATOM 728 O O . LYS A 1 96 ? -23.974 11.583 53.046 1.00 82.56 96 LYS A O 1
ATOM 733 N N . VAL A 1 97 ? -23.254 12.527 51.147 1.00 83.31 97 VAL A N 1
ATOM 734 C CA . VAL A 1 97 ? -21.818 12.509 51.471 1.00 83.31 97 VAL A CA 1
ATOM 735 C C . VAL A 1 97 ? -21.405 13.893 51.975 1.00 83.31 97 VAL A C 1
ATOM 737 O O . VAL A 1 97 ? -21.784 14.895 51.371 1.00 83.31 97 VAL A O 1
ATOM 740 N N . ALA A 1 98 ? -20.659 13.966 53.079 1.00 81.62 98 ALA A N 1
ATOM 741 C CA . ALA A 1 98 ? -20.253 15.224 53.708 1.00 81.62 98 ALA A CA 1
ATOM 742 C C . ALA A 1 98 ? -18.879 15.723 53.218 1.00 81.62 98 ALA A C 1
ATOM 744 O O . ALA A 1 98 ? -17.983 14.928 52.928 1.00 81.62 98 ALA A O 1
ATOM 745 N N . GLY A 1 99 ? -18.710 17.050 53.185 1.00 82.88 99 GLY A N 1
ATOM 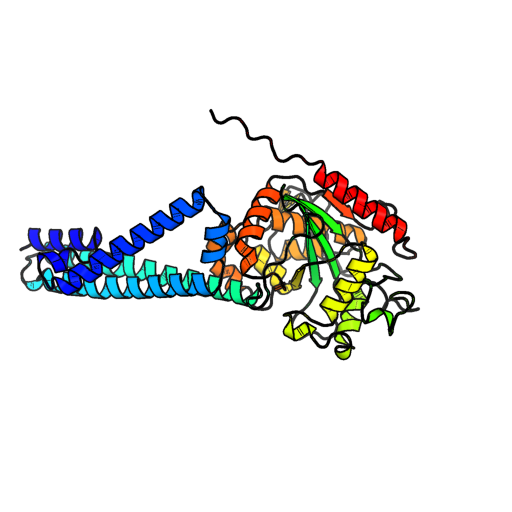746 C CA . GLY A 1 99 ? -17.417 17.725 53.023 1.00 82.88 99 GLY A CA 1
ATOM 747 C C . GLY A 1 99 ? -16.686 17.450 51.702 1.00 82.88 99 GLY A C 1
ATOM 748 O O . GLY A 1 99 ? -17.294 17.155 50.673 1.00 82.88 99 GLY A O 1
ATOM 749 N N . ARG A 1 100 ? -15.348 17.533 51.742 1.00 82.31 100 ARG A N 1
ATOM 750 C CA . ARG A 1 100 ? -14.446 17.377 50.579 1.00 82.31 100 ARG A CA 1
ATOM 751 C C . ARG A 1 100 ? -14.564 16.015 49.879 1.00 82.31 100 ARG A C 1
ATOM 753 O O . ARG A 1 100 ? -14.310 15.912 48.684 1.00 82.31 100 ARG A O 1
ATOM 760 N N . ALA A 1 101 ? -15.014 14.982 50.591 1.00 82.81 101 ALA A N 1
ATOM 761 C CA . ALA A 1 101 ? -15.202 13.647 50.030 1.00 82.81 101 ALA A CA 1
ATOM 762 C C . ALA A 1 101 ? -16.319 13.577 48.978 1.00 82.81 101 ALA A C 1
ATOM 764 O O . ALA A 1 101 ? -16.265 12.724 48.097 1.00 82.81 101 ALA A O 1
ATOM 765 N N . ARG A 1 102 ? -17.316 14.473 49.039 1.00 86.88 102 ARG A N 1
ATOM 766 C CA . ARG A 1 102 ? -18.364 14.567 48.011 1.00 86.88 102 ARG A CA 1
ATOM 767 C C . ARG A 1 102 ? -17.767 14.946 46.657 1.00 86.88 102 ARG A C 1
ATOM 769 O O . ARG A 1 102 ? -18.066 14.288 45.667 1.00 86.88 102 ARG A O 1
ATOM 776 N N . ALA A 1 103 ? -16.923 15.977 46.642 1.00 86.50 103 ALA A N 1
ATOM 777 C CA . ALA A 1 103 ? -16.254 16.442 45.432 1.00 86.50 103 ALA A CA 1
ATOM 778 C C . ALA A 1 103 ? -15.319 15.361 44.872 1.00 86.50 103 ALA A C 1
ATOM 780 O O . ALA A 1 103 ? -15.391 15.059 43.688 1.00 86.50 103 ALA A O 1
ATOM 781 N N . GLY A 1 104 ? -14.530 14.707 45.734 1.00 88.81 104 GLY A N 1
ATOM 782 C CA . GLY A 1 104 ? -13.639 13.618 45.317 1.00 88.81 104 GLY A CA 1
ATOM 783 C C . GLY A 1 104 ? -14.374 12.447 44.657 1.00 88.81 104 GLY A C 1
ATOM 784 O O . GLY A 1 104 ? -14.005 12.042 43.560 1.00 88.81 104 GLY A O 1
ATOM 785 N N . ILE A 1 105 ? -15.452 11.942 45.274 1.00 87.56 105 ILE A N 1
ATOM 786 C CA . ILE A 1 105 ? -16.243 10.841 44.695 1.00 87.56 105 ILE A CA 1
ATOM 787 C C . ILE A 1 105 ? -16.883 11.277 43.373 1.00 87.56 105 ILE A C 1
ATOM 789 O O . ILE A 1 105 ? -16.869 10.501 42.424 1.00 87.56 105 ILE A O 1
ATOM 793 N N . ALA A 1 106 ? -17.417 12.499 43.285 1.00 87.94 106 ALA A N 1
ATOM 794 C CA . ALA A 1 106 ? -18.017 13.006 42.052 1.00 87.94 106 ALA A CA 1
ATOM 795 C C . ALA A 1 106 ? -16.993 13.089 40.908 1.00 87.94 106 ALA A C 1
ATOM 797 O O . ALA A 1 106 ? -17.250 12.551 39.837 1.00 87.94 106 ALA A O 1
ATOM 798 N N . ILE A 1 107 ? -15.820 13.683 41.156 1.00 90.50 107 ILE A N 1
ATOM 799 C CA . ILE A 1 107 ? -14.745 13.810 40.162 1.00 90.50 107 ILE A CA 1
ATOM 800 C C . ILE A 1 107 ? -14.291 12.429 39.688 1.00 90.50 107 ILE A C 1
ATOM 802 O O . ILE A 1 107 ? -14.279 12.174 38.489 1.00 90.50 107 ILE A O 1
ATOM 806 N N . VAL A 1 108 ? -13.977 11.516 40.612 1.00 91.56 108 VAL A N 1
ATOM 807 C CA . VAL A 1 108 ? -13.503 10.175 40.237 1.00 91.56 108 VAL A CA 1
ATOM 808 C C . VAL A 1 108 ? -14.583 9.387 39.500 1.00 91.56 108 VAL A C 1
ATOM 810 O O . VAL A 1 108 ? -14.263 8.702 38.542 1.00 91.56 108 VAL A O 1
ATOM 813 N N . SER A 1 109 ? -15.856 9.511 39.882 1.00 88.38 109 SER A N 1
ATOM 814 C CA . SER A 1 109 ? -16.956 8.849 39.163 1.00 88.38 109 SER A CA 1
ATOM 815 C C . SER A 1 109 ? -17.110 9.376 37.740 1.00 88.38 109 SER A C 1
ATOM 817 O O . SER A 1 109 ? -17.320 8.593 36.820 1.00 88.38 109 SER A O 1
ATOM 819 N N . ILE A 1 110 ? -17.009 10.697 37.558 1.00 91.19 110 ILE A N 1
ATOM 820 C CA . ILE A 1 110 ? -17.075 11.325 36.237 1.00 91.19 110 ILE A CA 1
ATOM 821 C C . ILE A 1 110 ? -15.895 10.848 35.393 1.00 91.19 110 ILE A C 1
ATOM 823 O O . ILE A 1 110 ? -16.118 10.375 34.288 1.00 91.19 110 ILE A O 1
ATOM 827 N N . LEU A 1 111 ? -14.668 10.877 35.919 1.00 92.69 111 LEU A N 1
ATOM 828 C CA . LEU A 1 111 ? -13.488 10.382 35.201 1.00 92.69 111 LEU A CA 1
ATOM 829 C C . LEU A 1 111 ? -13.602 8.889 34.867 1.00 92.69 111 LEU A C 1
ATOM 831 O O . LEU A 1 111 ? -13.353 8.503 33.732 1.00 92.69 111 LEU A O 1
ATOM 835 N N . ALA A 1 112 ? -14.057 8.067 35.815 1.00 90.56 112 ALA A N 1
ATOM 836 C CA . ALA A 1 112 ? -14.291 6.636 35.620 1.00 90.56 112 ALA A CA 1
ATOM 837 C C . ALA A 1 112 ? -15.400 6.333 34.599 1.00 90.56 112 ALA A C 1
ATOM 839 O O . ALA A 1 112 ? -15.465 5.221 34.098 1.00 90.56 112 ALA A O 1
ATOM 840 N N . THR A 1 113 ? -16.269 7.300 34.298 1.00 91.75 113 THR A N 1
ATOM 841 C CA . THR A 1 113 ? -17.329 7.172 33.288 1.00 91.75 113 THR A CA 1
ATOM 842 C C . THR A 1 113 ? -16.863 7.698 31.934 1.00 91.75 113 THR A C 1
ATOM 844 O O . THR A 1 113 ? -16.989 7.025 30.917 1.00 91.75 113 THR A O 1
ATOM 847 N N . VAL A 1 114 ? -16.326 8.918 31.925 1.00 94.06 114 VAL A N 1
ATOM 848 C CA . VAL A 1 114 ? -15.989 9.662 30.712 1.00 94.06 114 VAL A CA 1
ATOM 849 C C . VAL A 1 114 ? -14.719 9.122 30.074 1.00 94.06 114 VAL A C 1
ATOM 851 O O . VAL A 1 114 ? -14.699 8.992 28.861 1.00 94.06 114 VAL A O 1
ATOM 854 N N . ALA A 1 115 ? -13.681 8.775 30.843 1.00 93.75 115 ALA A N 1
ATOM 855 C CA . ALA A 1 115 ? -12.415 8.344 30.249 1.00 93.75 115 ALA A CA 1
ATOM 856 C C . ALA A 1 115 ? -12.545 7.029 29.451 1.00 93.75 115 ALA A C 1
ATOM 858 O O . ALA A 1 115 ? -12.112 7.016 28.301 1.00 93.75 115 ALA A O 1
ATOM 859 N N . PRO A 1 116 ? -13.190 5.956 29.960 1.00 91.88 116 PRO A N 1
ATOM 860 C CA . PRO A 1 116 ? -13.382 4.739 29.168 1.00 91.88 116 PRO A CA 1
ATOM 861 C C . PRO A 1 116 ? -14.340 4.935 27.988 1.00 91.88 116 PRO A C 1
ATOM 863 O O . PRO A 1 116 ? -14.089 4.404 26.910 1.00 91.88 116 PRO A O 1
ATOM 866 N N . ALA A 1 117 ? -15.410 5.722 28.164 1.00 94.38 117 ALA A N 1
ATOM 867 C CA . ALA A 1 117 ? -16.339 6.033 27.078 1.00 94.38 117 ALA A CA 1
ATOM 868 C C . ALA A 1 117 ? -15.663 6.842 25.960 1.00 94.38 117 ALA A C 1
ATOM 870 O O . ALA A 1 117 ? -15.850 6.537 24.787 1.00 94.38 117 ALA A O 1
ATOM 871 N N . ALA A 1 118 ? -14.847 7.837 26.320 1.00 94.50 118 ALA A N 1
ATOM 872 C CA . ALA A 1 118 ? -14.066 8.626 25.374 1.00 94.50 118 ALA A CA 1
ATOM 873 C C . ALA A 1 118 ? -13.011 7.769 24.666 1.00 94.50 118 ALA A C 1
ATOM 875 O O . ALA A 1 118 ? -12.856 7.895 23.459 1.00 94.50 118 ALA A O 1
ATOM 876 N N . LEU A 1 119 ? -12.336 6.863 25.383 1.00 93.44 119 LEU A N 1
ATOM 877 C CA . LEU A 1 119 ? -11.371 5.939 24.786 1.00 93.44 119 LEU A CA 1
ATOM 878 C C . LEU A 1 119 ? -12.037 4.990 23.781 1.00 93.44 119 LEU A C 1
ATOM 880 O O . LEU A 1 119 ? -11.516 4.804 22.689 1.00 93.44 119 LEU A O 1
ATOM 884 N N . ALA A 1 120 ? -13.194 4.418 24.125 1.00 93.31 120 ALA A N 1
ATOM 885 C CA . ALA A 1 120 ? -13.949 3.558 23.217 1.00 93.31 120 ALA A CA 1
ATOM 886 C C . ALA A 1 120 ? -14.489 4.337 22.005 1.00 93.31 120 ALA A C 1
ATOM 888 O O . ALA A 1 120 ? -14.392 3.854 20.883 1.00 93.31 120 ALA A O 1
ATOM 889 N N . GLY A 1 121 ? -14.993 5.558 22.214 1.00 94.19 121 GLY A N 1
ATOM 890 C CA . GLY A 1 121 ? -15.440 6.438 21.131 1.00 94.19 121 GLY A CA 1
ATOM 891 C C . GLY A 1 121 ? -14.307 6.845 20.186 1.00 94.19 121 GLY A C 1
ATOM 892 O O . GLY A 1 121 ? -14.474 6.775 18.977 1.00 94.19 121 GLY A O 1
ATOM 893 N N . TYR A 1 122 ? -13.136 7.193 20.724 1.00 91.75 122 TYR A N 1
ATOM 894 C CA . TYR A 1 122 ? -11.936 7.463 19.929 1.00 91.75 122 TYR A CA 1
ATOM 895 C C . TYR A 1 122 ? -11.440 6.208 19.192 1.00 91.75 122 TYR A C 1
ATOM 897 O O . TYR A 1 122 ? -11.050 6.269 18.032 1.00 91.75 122 TYR A O 1
ATOM 905 N N . GLY A 1 123 ? -11.521 5.039 19.832 1.00 91.00 123 GLY A N 1
ATOM 906 C CA . GLY A 1 123 ? -11.285 3.757 19.170 1.00 91.00 123 GLY A CA 1
ATOM 907 C C . GLY A 1 123 ? -12.203 3.547 17.965 1.00 91.00 123 GLY A C 1
ATOM 908 O O . GLY A 1 123 ? -11.740 3.114 16.918 1.00 91.00 123 GLY A O 1
ATOM 909 N N . ALA A 1 124 ? -13.489 3.886 18.085 1.00 92.12 124 ALA A N 1
ATOM 910 C CA . ALA A 1 124 ? -14.432 3.763 16.977 1.00 92.12 124 ALA A CA 1
ATOM 911 C C . ALA A 1 124 ? -14.070 4.686 15.803 1.00 92.12 124 ALA A C 1
ATOM 913 O O . ALA A 1 124 ? -14.108 4.236 14.666 1.00 92.12 124 ALA A O 1
ATOM 914 N N . THR A 1 125 ? -13.637 5.927 16.061 1.00 89.44 125 THR A N 1
ATOM 915 C CA . THR A 1 125 ? -13.192 6.832 14.983 1.00 89.44 125 THR A CA 1
ATOM 916 C C . THR A 1 125 ? -11.930 6.330 14.283 1.00 89.44 125 THR A C 1
ATOM 918 O O . THR A 1 125 ? -11.797 6.510 13.078 1.00 89.44 125 THR A O 1
ATOM 921 N N . ILE A 1 126 ? -11.028 5.658 15.014 1.00 85.69 126 ILE A N 1
ATOM 922 C CA . ILE A 1 126 ? -9.864 4.986 14.416 1.00 85.69 126 ILE A CA 1
ATOM 923 C C . ILE A 1 126 ? -10.307 3.889 13.447 1.00 85.69 126 ILE A C 1
ATOM 925 O O . ILE A 1 126 ? -9.824 3.797 12.318 1.00 85.69 126 ILE A O 1
ATOM 929 N N . VAL A 1 127 ? -11.224 3.040 13.908 1.00 88.06 127 VAL A N 1
ATOM 930 C CA . VAL A 1 127 ? -11.701 1.883 13.151 1.00 88.06 127 VAL A CA 1
ATOM 931 C C . VAL A 1 127 ? -12.494 2.315 11.921 1.00 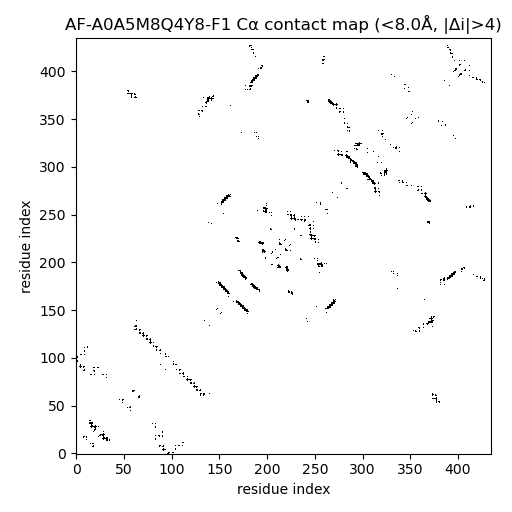88.06 127 VAL A C 1
ATOM 933 O O . VAL A 1 127 ? -12.288 1.732 10.864 1.00 88.06 127 VAL A O 1
ATOM 936 N N . ASP A 1 128 ? -13.334 3.346 12.024 1.00 87.25 128 ASP A N 1
ATOM 937 C CA . ASP A 1 128 ? -14.099 3.883 10.891 1.00 87.25 128 ASP A CA 1
ATOM 938 C C . ASP A 1 128 ? -13.183 4.454 9.801 1.00 87.25 128 ASP A C 1
ATOM 940 O O . ASP A 1 128 ? -13.307 4.096 8.633 1.00 87.25 128 ASP A O 1
ATOM 944 N N . ALA A 1 129 ? -12.180 5.250 10.178 1.00 82.88 129 ALA A N 1
ATOM 945 C CA . ALA A 1 129 ? -11.200 5.766 9.224 1.00 82.88 129 ALA A CA 1
ATOM 946 C C . ALA A 1 129 ? -10.368 4.642 8.576 1.00 82.88 129 ALA A C 1
ATOM 948 O O . ALA A 1 129 ? -10.147 4.650 7.367 1.00 82.88 129 ALA A O 1
ATOM 949 N N . THR A 1 130 ? -9.968 3.627 9.354 1.00 81.44 130 THR A N 1
ATOM 950 C CA . THR A 1 130 ? -9.291 2.432 8.813 1.00 81.44 130 THR A CA 1
ATOM 951 C C . THR A 1 130 ? -10.203 1.672 7.845 1.00 81.44 130 THR A C 1
ATOM 953 O O . THR A 1 130 ? -9.751 1.197 6.808 1.00 81.44 130 THR A O 1
ATOM 956 N N . ARG A 1 131 ? -11.499 1.567 8.163 1.00 85.75 131 A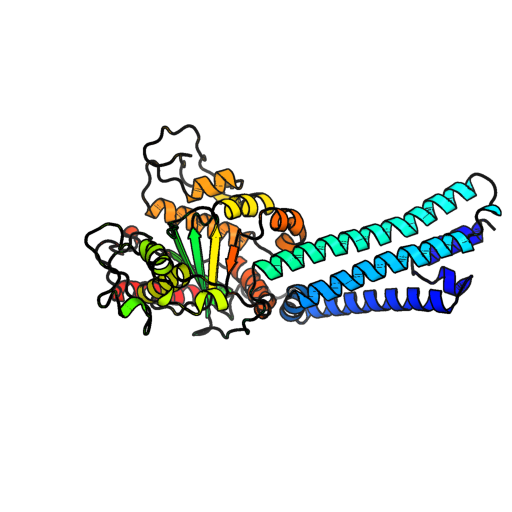RG A N 1
ATOM 957 C CA . ARG A 1 131 ? -12.517 0.917 7.329 1.00 85.75 131 ARG A CA 1
ATOM 958 C C . ARG A 1 131 ? -12.724 1.647 6.009 1.00 85.75 131 ARG A C 1
ATOM 960 O O . ARG A 1 131 ? -12.887 0.966 5.000 1.00 85.75 131 ARG A O 1
ATOM 967 N N . GLY A 1 132 ? -12.728 2.982 6.036 1.00 81.94 132 GLY A N 1
ATOM 968 C CA . GLY A 1 132 ? -12.759 3.835 4.848 1.00 81.94 132 GLY A CA 1
ATOM 969 C C . GLY A 1 132 ? -11.561 3.556 3.951 1.00 81.94 132 GLY A C 1
ATOM 970 O O . GLY A 1 132 ? -11.748 3.060 2.850 1.00 81.94 132 GLY A O 1
ATOM 971 N N . LEU A 1 133 ? -10.342 3.699 4.487 1.00 79.25 133 LEU A N 1
ATOM 972 C CA . LEU A 1 133 ? -9.103 3.427 3.748 1.00 79.25 133 LEU A CA 1
ATOM 973 C C . LEU A 1 133 ? -9.083 2.024 3.120 1.00 79.25 133 LEU A C 1
ATOM 975 O O . LEU A 1 133 ? -8.735 1.867 1.956 1.00 79.25 133 LEU A O 1
ATOM 979 N N . VAL A 1 134 ? -9.470 0.993 3.880 1.00 81.38 134 VAL A N 1
ATOM 980 C CA . VAL A 1 134 ? -9.555 -0.378 3.356 1.00 81.38 134 VAL A CA 1
ATOM 981 C C . VAL A 1 134 ? -10.587 -0.489 2.232 1.00 81.38 134 VAL A C 1
ATOM 983 O O . VAL A 1 134 ? -10.350 -1.201 1.264 1.00 81.38 134 VAL A O 1
ATOM 986 N N . GLY A 1 135 ? -11.736 0.172 2.381 1.00 80.38 135 GLY A N 1
ATOM 987 C CA . GLY A 1 135 ? -12.808 0.164 1.388 1.00 80.38 135 GLY A CA 1
ATOM 988 C C . GLY A 1 135 ? -12.452 0.893 0.096 1.00 80.38 135 GLY A C 1
ATOM 989 O O . GLY A 1 135 ? -12.935 0.484 -0.953 1.00 80.38 135 GLY A O 1
ATOM 990 N N . ASP A 1 136 ? -11.613 1.923 0.186 1.00 79.12 136 ASP A N 1
ATOM 991 C CA . ASP A 1 136 ? -11.199 2.737 -0.957 1.00 79.12 136 ASP A CA 1
ATOM 992 C C . ASP A 1 136 ? -10.025 2.092 -1.717 1.00 79.12 136 ASP A C 1
ATOM 994 O O . ASP A 1 136 ? -9.988 2.127 -2.941 1.00 79.12 136 ASP A O 1
ATOM 998 N N . VAL A 1 137 ? -9.085 1.455 -1.002 1.00 79.06 137 VAL A N 1
ATOM 999 C CA . VAL A 1 137 ? -7.860 0.884 -1.597 1.00 79.06 137 VAL A CA 1
ATOM 1000 C C . VAL A 1 137 ? -8.023 -0.568 -2.050 1.00 79.06 137 VAL A C 1
ATOM 1002 O O . VAL A 1 137 ? -7.364 -0.984 -2.997 1.00 79.06 137 VAL A O 1
ATOM 1005 N N . PHE A 1 138 ? -8.837 -1.375 -1.365 1.00 82.50 138 PHE A N 1
ATOM 1006 C CA . PHE A 1 138 ? -8.938 -2.812 -1.633 1.00 82.50 138 PHE A CA 1
ATOM 1007 C C . PHE A 1 138 ? -10.332 -3.198 -2.121 1.00 82.50 138 PHE A C 1
ATOM 1009 O O . PHE A 1 138 ? -11.346 -2.883 -1.486 1.00 82.50 138 PHE A O 1
ATOM 1016 N N . ASP A 1 139 ? -10.377 -3.989 -3.191 1.00 78.38 139 ASP A N 1
ATOM 1017 C CA . ASP A 1 139 ? -11.622 -4.395 -3.832 1.00 78.38 139 ASP A CA 1
ATOM 1018 C C . ASP A 1 139 ? -12.384 -5.420 -2.973 1.00 78.38 139 ASP A C 1
ATOM 1020 O O . ASP A 1 139 ? -11.897 -6.506 -2.639 1.00 78.38 139 ASP A O 1
ATOM 1024 N N . PHE A 1 140 ? -13.611 -5.069 -2.591 1.00 74.00 140 PHE A N 1
ATOM 1025 C CA . PHE A 1 140 ? -14.504 -5.941 -1.832 1.00 74.00 140 PHE A CA 1
ATOM 1026 C C . PHE A 1 140 ? -15.194 -7.006 -2.704 1.00 74.00 140 PHE A C 1
ATOM 1028 O O . PHE A 1 140 ? -15.571 -8.064 -2.196 1.00 74.00 140 PHE A O 1
ATOM 1035 N N . ALA A 1 141 ? -15.414 -6.730 -3.991 1.00 73.19 141 ALA A N 1
ATOM 1036 C CA . ALA A 1 141 ? -16.185 -7.584 -4.892 1.00 73.19 141 ALA A CA 1
ATOM 1037 C C . ALA A 1 141 ? -15.359 -8.742 -5.471 1.00 73.19 141 ALA A C 1
ATOM 1039 O O . ALA A 1 141 ? -15.928 -9.765 -5.869 1.00 73.19 141 ALA A O 1
ATOM 1040 N N . ARG A 1 142 ? -14.031 -8.603 -5.502 1.00 82.00 142 ARG A N 1
ATOM 1041 C CA . ARG A 1 142 ? -13.131 -9.590 -6.099 1.00 82.00 142 ARG A CA 1
ATOM 1042 C C . ARG A 1 142 ? -12.857 -10.769 -5.150 1.00 82.00 142 ARG A C 1
ATOM 1044 O O . ARG A 1 142 ? -12.604 -10.560 -3.963 1.00 82.00 142 ARG A O 1
ATOM 1051 N N . PRO A 1 143 ? -12.907 -12.025 -5.630 1.00 86.19 143 PRO A N 1
ATOM 1052 C CA . PRO A 1 143 ? -12.522 -13.182 -4.828 1.00 86.19 143 PRO A CA 1
ATOM 1053 C C . PRO A 1 143 ? -11.001 -13.254 -4.646 1.00 86.19 143 PRO A C 1
ATOM 1055 O O . PRO A 1 143 ? -10.239 -12.682 -5.423 1.00 86.19 143 PRO A O 1
ATOM 1058 N N . ALA A 1 144 ? -10.555 -14.009 -3.640 1.00 87.88 144 ALA A N 1
ATOM 1059 C CA . ALA A 1 144 ? -9.143 -14.351 -3.502 1.00 87.88 144 ALA A CA 1
ATOM 1060 C C . ALA A 1 144 ? -8.648 -15.135 -4.728 1.00 87.88 144 ALA A C 1
ATOM 1062 O O . ALA A 1 144 ? -9.367 -15.989 -5.253 1.00 87.88 144 ALA A O 1
ATOM 1063 N N . VAL A 1 145 ? -7.415 -14.854 -5.140 1.00 92.12 145 VAL A N 1
ATOM 1064 C CA . VAL A 1 145 ? -6.753 -15.496 -6.278 1.00 92.12 145 VAL A CA 1
ATOM 1065 C C . VAL A 1 145 ? -5.620 -16.378 -5.757 1.00 92.12 145 VAL A C 1
ATOM 1067 O O . VAL A 1 145 ? -4.950 -16.020 -4.789 1.00 92.12 145 VAL A O 1
ATOM 1070 N N . GLU A 1 146 ? -5.429 -17.545 -6.370 1.00 93.62 146 GLU A N 1
ATOM 1071 C CA . GLU A 1 146 ? -4.293 -18.423 -6.076 1.00 93.62 146 GLU A CA 1
ATOM 1072 C C . GLU A 1 146 ? -3.011 -17.897 -6.745 1.00 93.62 146 GLU A C 1
ATOM 1074 O O . GLU A 1 146 ? -3.093 -17.223 -7.774 1.00 93.62 146 GLU A O 1
ATOM 1079 N N . PRO A 1 147 ? -1.825 -18.164 -6.175 1.00 94.75 147 PRO A N 1
ATOM 1080 C CA . PRO A 1 147 ? -0.566 -17.739 -6.774 1.00 94.75 147 PRO A CA 1
ATOM 1081 C C . PRO A 1 147 ? -0.292 -18.476 -8.095 1.00 94.75 147 PRO A C 1
ATOM 1083 O O . PRO A 1 147 ? -0.504 -19.687 -8.194 1.00 94.75 147 PRO A O 1
ATOM 1086 N N . ILE A 1 148 ? 0.235 -17.761 -9.088 1.00 94.31 148 ILE A N 1
ATOM 1087 C CA . ILE A 1 148 ? 0.657 -18.320 -10.378 1.00 94.31 148 ILE A CA 1
ATOM 1088 C C . ILE A 1 148 ? 2.092 -18.823 -10.236 1.00 94.31 148 ILE A C 1
ATOM 1090 O O . ILE A 1 148 ? 2.970 -18.091 -9.784 1.00 94.31 148 ILE A O 1
ATOM 1094 N N . ASP A 1 149 ? 2.327 -20.097 -10.559 1.00 91.19 149 ASP A N 1
ATOM 1095 C CA . ASP A 1 149 ? 3.636 -20.753 -10.413 1.00 91.19 149 ASP A CA 1
ATOM 1096 C C . ASP A 1 149 ? 4.269 -20.562 -9.017 1.00 91.19 149 ASP A C 1
ATOM 1098 O O . ASP A 1 149 ? 5.480 -20.412 -8.861 1.00 91.19 149 ASP A O 1
ATOM 1102 N N . GLY A 1 150 ? 3.426 -20.557 -7.976 1.00 93.56 150 GLY A N 1
ATOM 1103 C CA . GLY A 1 150 ? 3.852 -20.373 -6.585 1.00 93.56 150 GLY A CA 1
ATOM 1104 C C . GLY A 1 150 ? 4.174 -18.924 -6.203 1.00 93.56 150 GLY A C 1
ATOM 1105 O O . GLY A 1 150 ? 4.760 -18.692 -5.145 1.00 93.56 150 GLY A O 1
ATOM 1106 N N . ARG A 1 151 ? 3.798 -17.936 -7.025 1.00 95.06 151 ARG A N 1
ATOM 1107 C CA . ARG A 1 151 ? 4.070 -16.512 -6.796 1.00 95.06 151 ARG A CA 1
ATOM 1108 C C . ARG A 1 151 ? 2.826 -15.646 -6.910 1.00 95.06 151 ARG A C 1
ATOM 1110 O O . ARG A 1 151 ? 1.905 -15.968 -7.645 1.00 95.06 151 ARG A O 1
ATOM 1117 N N . TYR A 1 152 ? 2.843 -14.516 -6.213 1.00 97.06 152 TYR A N 1
ATOM 1118 C CA . TYR A 1 152 ? 1.941 -13.402 -6.487 1.00 97.06 152 TYR A CA 1
ATOM 1119 C C . TYR A 1 152 ? 2.668 -12.324 -7.285 1.00 97.06 152 TYR A C 1
ATOM 1121 O O . TYR A 1 152 ? 3.789 -11.948 -6.930 1.00 97.06 152 TYR A O 1
ATOM 1129 N N . THR A 1 153 ? 2.023 -11.815 -8.331 1.00 97.38 153 THR A N 1
ATOM 1130 C CA . THR A 1 153 ? 2.572 -10.799 -9.240 1.00 97.38 153 THR A CA 1
ATOM 1131 C C . THR A 1 153 ? 1.780 -9.495 -9.150 1.00 97.38 153 THR A C 1
ATOM 1133 O O . THR A 1 153 ? 0.558 -9.489 -9.303 1.00 97.38 153 THR A O 1
ATOM 1136 N N . PHE A 1 154 ? 2.481 -8.383 -8.937 1.00 96.56 154 PHE A N 1
ATOM 1137 C CA . PHE A 1 154 ? 1.920 -7.044 -8.775 1.00 96.56 154 PHE A CA 1
ATOM 1138 C C . PHE A 1 154 ? 2.537 -6.087 -9.791 1.00 96.56 154 PHE A C 1
ATOM 1140 O O . PHE A 1 154 ? 3.757 -6.027 -9.923 1.00 96.56 154 PHE A O 1
ATOM 1147 N N . LEU A 1 155 ? 1.711 -5.287 -10.455 1.00 96.94 155 LEU A N 1
ATOM 1148 C CA . LEU A 1 155 ? 2.144 -4.147 -11.251 1.00 96.94 155 LEU A CA 1
ATOM 1149 C C . LEU A 1 155 ? 2.044 -2.870 -10.421 1.00 96.94 155 LEU A C 1
ATOM 1151 O O . LEU A 1 155 ? 0.948 -2.403 -10.124 1.00 96.94 155 LEU A O 1
ATOM 1155 N N . LEU A 1 156 ? 3.181 -2.288 -10.064 1.00 93.88 156 LEU A N 1
ATOM 1156 C CA . LEU A 1 156 ? 3.238 -0.984 -9.420 1.00 93.88 156 LEU A CA 1
ATOM 1157 C C . LEU A 1 156 ? 3.360 0.099 -10.489 1.00 93.88 156 LEU A C 1
ATOM 1159 O O . LEU A 1 156 ? 4.327 0.126 -11.254 1.00 93.88 156 LEU A O 1
ATOM 1163 N N . LEU A 1 157 ? 2.379 0.995 -10.523 1.00 91.44 157 LEU A N 1
ATOM 1164 C CA . LEU A 1 157 ? 2.335 2.139 -11.420 1.00 91.44 157 LEU A CA 1
ATOM 1165 C C . LEU A 1 157 ? 2.506 3.426 -10.616 1.00 91.44 157 LEU A C 1
ATOM 1167 O O . LEU A 1 157 ? 1.860 3.627 -9.590 1.00 91.44 157 LEU A O 1
ATOM 1171 N N . GLY A 1 158 ? 3.361 4.316 -11.108 1.00 86.94 158 GLY A N 1
ATOM 1172 C CA . GLY A 1 158 ? 3.484 5.686 -10.616 1.00 86.94 158 GLY A CA 1
ATOM 1173 C C . GLY A 1 158 ? 3.163 6.675 -11.727 1.00 86.94 158 GLY A C 1
ATOM 1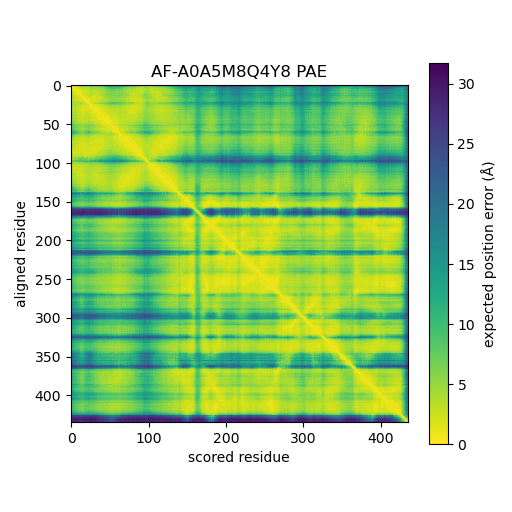174 O O . GLY A 1 158 ? 3.788 6.635 -12.792 1.00 86.94 158 GLY A O 1
ATOM 1175 N N . GLY A 1 159 ? 2.209 7.570 -11.486 1.00 77.75 159 GLY A N 1
ATOM 1176 C CA . GLY A 1 159 ? 1.753 8.552 -12.469 1.00 77.75 159 GLY A CA 1
ATOM 1177 C C . GLY A 1 159 ? 1.170 9.801 -11.812 1.00 77.75 159 GLY A C 1
ATOM 1178 O O . GLY A 1 159 ? 0.976 9.841 -10.606 1.00 77.75 159 GLY A O 1
ATOM 1179 N N . ASP A 1 160 ? 0.934 10.837 -12.611 1.00 67.75 160 ASP A N 1
ATOM 1180 C CA . ASP A 1 160 ? 0.359 12.118 -12.172 1.00 67.75 160 ASP A CA 1
ATOM 1181 C C . ASP A 1 160 ? -1.147 12.147 -12.507 1.00 67.75 160 ASP A C 1
ATOM 1183 O O . ASP A 1 160 ? -1.544 12.673 -13.551 1.00 67.75 160 ASP A O 1
ATOM 1187 N N . ALA A 1 161 ? -1.934 11.448 -11.677 1.00 53.81 161 ALA A N 1
ATOM 1188 C CA . ALA A 1 161 ? -3.292 10.917 -11.883 1.00 53.81 161 ALA A CA 1
ATOM 1189 C C . ALA A 1 161 ? -4.433 11.737 -11.289 1.00 53.81 161 ALA A C 1
ATOM 1191 O O . ALA A 1 161 ? -5.555 11.238 -11.229 1.00 53.81 161 ALA A O 1
ATOM 1192 N N . GLY A 1 162 ? -4.185 12.980 -10.872 1.00 52.12 162 GLY A N 1
ATOM 1193 C CA . GLY A 1 162 ? -5.252 13.842 -10.362 1.00 52.12 162 GLY A CA 1
ATOM 1194 C C . GLY A 1 162 ? -6.441 13.936 -11.334 1.00 52.12 162 GLY A C 1
ATOM 1195 O O . GLY A 1 162 ? -6.242 14.114 -12.538 1.00 52.12 162 GLY A O 1
ATOM 1196 N N . GLU A 1 163 ? -7.669 13.860 -10.801 1.00 42.28 163 GLU A N 1
ATOM 1197 C CA . GLU A 1 163 ? -8.943 13.827 -11.553 1.00 42.28 163 GLU A CA 1
ATOM 1198 C C . GLU A 1 163 ? -9.106 14.970 -12.582 1.00 42.28 163 GLU A C 1
ATOM 1200 O O . GLU A 1 163 ? -9.856 14.856 -13.552 1.00 42.28 163 GLU A O 1
ATOM 1205 N N . ASP A 1 164 ? -8.357 16.064 -12.412 1.00 42.03 164 ASP A N 1
ATOM 1206 C CA . ASP A 1 164 ? -8.366 17.250 -13.271 1.00 42.03 164 ASP A CA 1
ATOM 1207 C C . ASP A 1 164 ? -7.392 17.187 -14.471 1.00 42.03 164 ASP A C 1
ATOM 1209 O O . ASP A 1 164 ? -7.301 18.151 -15.244 1.00 42.03 164 ASP A O 1
ATOM 1213 N N . ARG A 1 165 ? -6.638 16.093 -14.664 1.00 46.12 165 ARG A N 1
ATOM 1214 C CA . ARG A 1 165 ? -5.639 15.985 -15.743 1.00 46.12 165 ARG A CA 1
ATOM 1215 C C . ARG A 1 165 ? -6.005 14.955 -16.810 1.00 46.12 165 ARG A C 1
ATOM 1217 O O . ARG A 1 165 ? -5.851 13.753 -16.634 1.00 46.12 165 ARG A O 1
ATOM 1224 N N . GLN A 1 166 ? -6.370 15.443 -17.998 1.00 38.97 166 GLN A N 1
ATOM 1225 C CA . GLN A 1 166 ? -6.354 14.623 -19.213 1.00 38.97 166 GLN A CA 1
ATOM 1226 C C . GLN A 1 166 ? -4.905 14.386 -19.668 1.00 38.97 166 GLN A C 1
ATOM 1228 O O . GLN A 1 166 ? -4.162 15.349 -19.871 1.00 38.97 166 GLN A O 1
ATOM 1233 N N . GLY A 1 167 ? -4.519 13.122 -19.874 1.00 50.50 167 GLY A N 1
ATOM 1234 C CA . GLY A 1 167 ? -3.223 12.750 -20.463 1.00 50.50 167 GLY A CA 1
ATOM 1235 C C . GLY A 1 167 ? -2.197 12.140 -19.504 1.00 50.50 167 GLY A C 1
ATOM 1236 O O . GLY A 1 167 ? -1.003 12.404 -19.658 1.00 50.50 167 GLY A O 1
ATOM 1237 N N . LEU A 1 168 ? -2.629 11.326 -18.534 1.00 61.62 168 LEU A N 1
ATOM 1238 C CA . LEU A 1 168 ? -1.706 10.548 -17.708 1.00 61.62 168 LEU A CA 1
ATOM 1239 C C . LEU A 1 168 ? -0.838 9.612 -18.564 1.00 61.62 168 LEU A C 1
ATOM 1241 O O . LEU A 1 168 ? -1.326 8.927 -19.468 1.00 61.62 168 LEU A O 1
ATOM 1245 N N . ARG A 1 169 ? 0.456 9.573 -18.240 1.00 71.06 169 ARG A N 1
ATOM 1246 C CA . ARG A 1 169 ? 1.398 8.534 -18.657 1.00 71.06 169 ARG A CA 1
ATOM 1247 C C . ARG A 1 169 ? 1.988 7.915 -17.395 1.00 71.06 169 ARG A C 1
ATOM 1249 O O . ARG A 1 169 ? 2.429 8.648 -16.512 1.00 71.06 169 ARG A O 1
ATOM 1256 N N . ALA A 1 170 ? 2.001 6.587 -17.314 1.00 77.12 170 ALA A N 1
ATOM 1257 C CA . ALA A 1 170 ? 2.711 5.890 -16.248 1.00 77.12 170 ALA A CA 1
ATOM 1258 C C . ALA A 1 170 ? 4.221 6.141 -16.413 1.00 77.12 170 ALA A C 1
ATOM 1260 O O . ALA A 1 170 ? 4.838 5.719 -17.392 1.00 77.12 170 ALA A O 1
ATOM 1261 N N . ASP A 1 171 ? 4.811 6.887 -15.483 1.00 80.19 171 ASP A N 1
ATOM 1262 C CA . ASP A 1 171 ? 6.225 7.285 -15.518 1.00 80.19 171 ASP A CA 1
ATOM 1263 C C . ASP A 1 171 ? 7.124 6.357 -14.693 1.00 80.19 171 ASP A C 1
ATOM 1265 O O . ASP A 1 171 ? 8.353 6.408 -14.825 1.00 80.19 171 ASP A O 1
ATOM 1269 N N . SER A 1 172 ? 6.509 5.524 -13.854 1.00 88.56 172 SER A N 1
ATOM 1270 C CA . SER A 1 172 ? 7.128 4.412 -13.141 1.00 88.56 172 SER A CA 1
ATOM 1271 C C . SER A 1 172 ? 6.285 3.161 -13.367 1.00 88.56 172 SER A C 1
ATOM 1273 O O . SER A 1 172 ? 5.070 3.200 -13.177 1.00 88.56 172 SER A O 1
ATOM 1275 N N . MET A 1 173 ? 6.928 2.082 -13.806 1.00 94.38 173 MET A N 1
ATOM 1276 C CA . MET A 1 173 ? 6.320 0.769 -14.009 1.00 94.38 173 MET A CA 1
ATOM 1277 C C . MET A 1 173 ? 7.271 -0.268 -13.425 1.00 94.38 173 MET A C 1
ATOM 1279 O O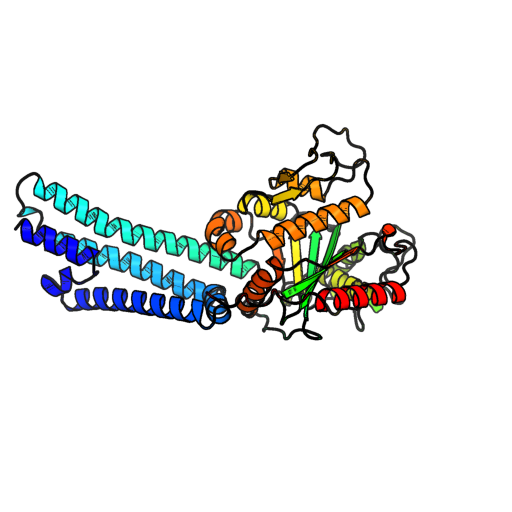 . MET A 1 173 ? 8.365 -0.476 -13.952 1.00 94.38 173 MET A O 1
ATOM 1283 N N . THR A 1 174 ? 6.862 -0.901 -12.331 1.00 96.50 174 THR A N 1
ATOM 1284 C CA . THR A 1 174 ? 7.644 -1.949 -11.672 1.00 96.50 174 THR A CA 1
ATOM 1285 C C . THR A 1 174 ? 6.778 -3.182 -11.506 1.00 96.50 174 THR A C 1
ATOM 1287 O O . THR A 1 174 ? 5.700 -3.103 -10.923 1.00 96.50 174 THR A O 1
ATOM 1290 N N . VAL A 1 175 ? 7.254 -4.336 -11.960 1.00 97.75 175 VAL A N 1
ATOM 1291 C CA . VAL A 1 175 ? 6.637 -5.618 -11.612 1.00 97.75 175 VAL A CA 1
ATOM 1292 C C . VAL A 1 175 ? 7.275 -6.130 -10.331 1.00 97.75 175 VAL A C 1
ATOM 1294 O O . VAL A 1 175 ? 8.490 -6.284 -10.259 1.00 97.75 175 VAL A O 1
ATOM 1297 N N . VAL A 1 176 ? 6.465 -6.411 -9.318 1.00 96.88 176 VAL A N 1
ATOM 1298 C CA . VAL A 1 176 ? 6.907 -7.068 -8.090 1.00 96.88 176 VAL A CA 1
ATOM 1299 C C . VAL A 1 176 ? 6.352 -8.477 -8.083 1.00 96.88 176 VAL A C 1
ATOM 1301 O O . VAL A 1 176 ? 5.145 -8.676 -8.160 1.00 96.88 176 VAL A O 1
ATOM 1304 N N . THR A 1 177 ? 7.231 -9.462 -7.978 1.00 97.00 177 THR A N 1
ATOM 1305 C CA . THR A 1 177 ? 6.839 -10.857 -7.773 1.00 97.00 177 THR A CA 1
ATOM 1306 C C . THR A 1 177 ? 7.227 -11.270 -6.366 1.00 97.00 177 THR A C 1
ATOM 1308 O O . THR A 1 177 ? 8.291 -10.878 -5.888 1.00 97.00 177 THR A O 1
ATOM 1311 N N . VAL A 1 178 ? 6.383 -12.046 -5.693 1.00 95.81 178 VAL A N 1
ATOM 1312 C CA . VAL A 1 178 ? 6.661 -12.540 -4.341 1.00 95.81 178 VAL A CA 1
ATOM 1313 C C . VAL A 1 178 ? 6.349 -14.027 -4.277 1.00 95.81 178 VAL A C 1
ATOM 1315 O O . VAL A 1 178 ? 5.229 -14.435 -4.579 1.00 95.81 178 VAL A O 1
ATOM 1318 N N . ASN A 1 179 ? 7.336 -14.844 -3.909 1.00 95.69 179 ASN A N 1
ATOM 1319 C CA . ASN A 1 179 ? 7.145 -16.276 -3.679 1.00 95.69 179 ASN A CA 1
ATOM 1320 C C . ASN A 1 179 ? 6.176 -16.479 -2.508 1.00 95.69 179 ASN A C 1
ATOM 1322 O O . ASN A 1 179 ? 6.449 -16.008 -1.408 1.00 95.69 179 ASN A O 1
ATOM 1326 N N . ALA A 1 180 ? 5.065 -17.177 -2.741 1.00 93.81 180 ALA A N 1
ATOM 1327 C CA . ALA A 1 180 ? 3.972 -17.315 -1.783 1.00 93.81 180 ALA A CA 1
ATOM 1328 C C . ALA A 1 180 ? 4.316 -18.177 -0.553 1.00 93.81 180 ALA A C 1
ATOM 1330 O O . ALA A 1 180 ? 3.572 -18.136 0.425 1.00 93.81 180 ALA A O 1
ATOM 1331 N N . GLU A 1 181 ? 5.403 -18.954 -0.596 1.00 91.06 181 GLU A N 1
ATOM 1332 C CA . GLU A 1 181 ? 5.862 -19.794 0.517 1.00 91.06 181 GLU A CA 1
ATOM 1333 C C . GLU A 1 181 ? 7.002 -19.155 1.317 1.00 91.06 181 GLU A C 1
ATOM 1335 O O . GLU A 1 181 ? 7.073 -19.341 2.530 1.00 91.06 181 GLU A O 1
ATOM 1340 N N . THR A 1 182 ? 7.924 -18.453 0.651 1.00 91.56 182 THR A N 1
ATOM 1341 C CA . THR A 1 182 ? 9.145 -17.937 1.298 1.00 91.56 182 THR A CA 1
ATOM 1342 C C . THR A 1 182 ? 9.115 -16.439 1.571 1.00 91.56 182 THR A C 1
ATOM 1344 O O . THR A 1 182 ? 9.912 -15.961 2.377 1.00 91.56 182 THR A O 1
ATOM 1347 N N . GLY A 1 183 ? 8.266 -15.680 0.873 1.00 92.94 183 GLY A N 1
ATOM 1348 C CA . GLY A 1 183 ? 8.307 -14.219 0.870 1.00 92.94 183 GLY A CA 1
ATOM 1349 C C . GLY A 1 183 ? 9.466 -13.629 0.062 1.00 92.94 183 GLY A C 1
ATOM 1350 O O . GLY A 1 183 ? 9.652 -12.416 0.075 1.00 92.94 183 GLY A O 1
ATOM 1351 N N . ALA A 1 184 ? 10.267 -14.435 -0.645 1.00 95.06 184 ALA A N 1
ATOM 1352 C CA . ALA A 1 184 ? 11.335 -13.907 -1.491 1.00 95.06 184 ALA A CA 1
ATOM 1353 C C . ALA A 1 184 ? 10.741 -13.092 -2.648 1.00 95.06 184 ALA A C 1
ATOM 1355 O O . ALA A 1 184 ? 9.895 -13.594 -3.398 1.00 95.06 184 ALA A O 1
ATOM 1356 N N . ALA A 1 185 ? 11.184 -11.841 -2.790 1.00 95.38 185 ALA A N 1
ATOM 1357 C CA . ALA A 1 185 ? 10.632 -10.907 -3.760 1.00 95.38 185 ALA A CA 1
ATOM 1358 C C . ALA A 1 185 ? 11.632 -10.532 -4.856 1.00 95.38 185 ALA A C 1
ATOM 1360 O O . ALA A 1 185 ? 12.825 -10.364 -4.600 1.00 95.38 185 ALA A O 1
ATOM 1361 N N . THR A 1 186 ? 11.112 -10.359 -6.070 1.00 96.88 186 THR A N 1
ATOM 1362 C CA . THR A 1 186 ? 11.844 -9.794 -7.210 1.00 96.88 186 THR A CA 1
ATOM 1363 C C . THR A 1 186 ? 11.148 -8.529 -7.682 1.00 96.88 186 THR A C 1
ATOM 1365 O O . THR A 1 186 ? 9.947 -8.569 -7.946 1.00 96.88 186 THR A O 1
ATOM 1368 N N . MET A 1 187 ? 11.885 -7.428 -7.813 1.00 97.31 187 MET A N 1
ATOM 1369 C CA . MET A 1 187 ? 11.405 -6.190 -8.425 1.00 97.31 187 MET A CA 1
ATOM 1370 C C . MET A 1 187 ? 12.019 -6.036 -9.814 1.00 97.31 187 MET A C 1
ATOM 1372 O O . MET A 1 187 ? 13.239 -6.065 -9.971 1.00 97.31 187 MET A O 1
ATOM 1376 N N . ILE A 1 188 ? 11.165 -5.883 -10.821 1.00 97.88 188 ILE A N 1
ATOM 1377 C CA . ILE A 1 188 ? 11.539 -5.760 -12.227 1.00 97.88 188 ILE A CA 1
ATOM 1378 C C . ILE A 1 188 ? 11.119 -4.372 -12.707 1.00 97.88 188 ILE A C 1
ATOM 1380 O O . ILE A 1 188 ? 9.931 -4.112 -12.900 1.00 97.88 188 ILE A O 1
ATOM 1384 N N . GLY A 1 189 ? 12.083 -3.472 -12.877 1.00 96.75 189 GLY A N 1
ATOM 1385 C CA . GLY A 1 189 ? 11.841 -2.131 -13.399 1.00 96.75 189 GLY A CA 1
ATOM 1386 C C . GLY A 1 189 ? 11.692 -2.154 -14.917 1.00 96.75 189 GLY A C 1
ATOM 1387 O O . GLY A 1 189 ? 12.598 -2.592 -15.634 1.00 96.75 189 GLY A O 1
ATOM 1388 N N . VAL A 1 190 ? 10.552 -1.675 -15.420 1.00 96.69 190 VAL A N 1
ATOM 1389 C CA . VAL A 1 190 ? 10.239 -1.649 -16.854 1.00 96.69 190 VAL A CA 1
ATOM 1390 C C . VAL A 1 190 ? 10.312 -0.206 -17.362 1.00 96.69 190 VAL A C 1
ATOM 1392 O O . VAL A 1 190 ? 9.556 0.657 -16.906 1.00 96.69 190 VAL A O 1
ATOM 1395 N N . PRO A 1 191 ? 11.224 0.113 -18.295 1.00 94.19 191 PRO A N 1
ATOM 1396 C CA . PRO A 1 191 ? 11.458 1.493 -18.680 1.00 94.19 191 PRO A CA 1
ATOM 1397 C C . PRO A 1 191 ? 10.322 2.046 -19.535 1.00 94.19 191 PRO A C 1
ATOM 1399 O O . PRO A 1 191 ? 9.919 1.473 -20.546 1.00 94.19 191 PRO A O 1
ATOM 1402 N N . ARG A 1 192 ? 9.860 3.247 -19.179 1.00 91.69 192 ARG A N 1
ATOM 1403 C CA . ARG A 1 192 ? 8.770 3.936 -19.883 1.00 91.69 192 ARG A CA 1
ATOM 1404 C C . ARG A 1 192 ? 9.018 4.201 -21.367 1.00 91.69 192 ARG A C 1
ATOM 1406 O O . ARG A 1 192 ? 8.066 4.386 -22.115 1.00 91.69 192 ARG A O 1
ATOM 1413 N N . ASN A 1 193 ? 10.285 4.262 -21.775 1.00 91.62 193 ASN A N 1
ATOM 1414 C CA . ASN A 1 193 ? 10.725 4.563 -23.134 1.00 91.62 193 ASN A CA 1
ATOM 1415 C C . ASN A 1 193 ? 11.017 3.313 -23.979 1.00 91.62 193 ASN A C 1
ATOM 1417 O O . ASN A 1 193 ? 11.642 3.443 -25.031 1.00 91.62 193 ASN A O 1
ATOM 1421 N N . LEU A 1 194 ? 10.602 2.129 -23.527 1.00 93.88 194 LEU A N 1
ATOM 1422 C CA . LEU A 1 194 ? 10.716 0.899 -24.302 1.00 93.88 194 LEU A CA 1
ATOM 1423 C C . LEU A 1 194 ? 9.850 0.991 -25.568 1.00 93.88 194 LEU A C 1
ATOM 1425 O O . LEU A 1 194 ? 8.674 1.351 -25.489 1.00 93.88 194 LEU A O 1
ATOM 1429 N N . ARG A 1 195 ? 10.446 0.716 -26.732 1.00 94.44 195 ARG A N 1
ATOM 1430 C CA . ARG A 1 195 ? 9.768 0.694 -28.038 1.00 94.44 195 ARG A CA 1
ATOM 1431 C C . ARG A 1 195 ? 9.201 -0.684 -28.357 1.00 94.44 195 ARG A C 1
ATOM 1433 O O . ARG A 1 195 ? 9.706 -1.681 -27.857 1.00 94.44 195 ARG A O 1
ATOM 1440 N N . ASN A 1 196 ? 8.206 -0.727 -29.241 1.00 94.44 196 ASN A N 1
ATOM 1441 C CA . ASN A 1 196 ? 7.668 -1.962 -29.821 1.00 94.44 196 ASN A CA 1
ATOM 1442 C C . ASN A 1 196 ? 7.175 -2.949 -28.757 1.00 94.44 196 ASN A C 1
ATOM 1444 O O . ASN A 1 196 ? 7.342 -4.156 -28.906 1.00 94.44 196 ASN A O 1
ATOM 1448 N N . ALA A 1 197 ? 6.609 -2.439 -27.658 1.00 96.06 197 ALA A N 1
ATOM 1449 C CA . ALA A 1 197 ? 6.139 -3.282 -26.567 1.00 96.06 197 ALA A CA 1
ATOM 1450 C C . ALA A 1 197 ? 5.075 -4.271 -27.089 1.00 96.06 197 ALA A C 1
ATOM 1452 O O . ALA A 1 197 ? 4.074 -3.822 -27.658 1.00 96.06 197 ALA A O 1
ATOM 1453 N N . PRO A 1 198 ? 5.272 -5.593 -26.941 1.00 97.00 198 PRO A N 1
ATOM 1454 C CA . PRO A 1 198 ? 4.254 -6.583 -27.254 1.00 97.00 198 PRO A CA 1
ATOM 1455 C C . PRO A 1 198 ? 3.197 -6.585 -26.150 1.00 97.00 198 PRO A C 1
ATOM 1457 O O . PRO A 1 198 ? 3.394 -5.996 -25.090 1.00 97.00 198 PRO A O 1
ATOM 1460 N N . PHE A 1 199 ? 2.099 -7.295 -26.380 1.00 97.81 199 PHE A N 1
ATOM 1461 C CA . PHE A 1 199 ? 1.019 -7.437 -25.406 1.00 97.81 199 PHE A CA 1
ATOM 1462 C C . PHE A 1 199 ? 0.852 -8.892 -24.960 1.00 97.81 199 PHE A C 1
ATOM 1464 O O . PHE A 1 199 ? 1.315 -9.820 -25.629 1.00 97.81 199 PHE A O 1
ATOM 1471 N N . SER A 1 200 ? 0.163 -9.123 -23.848 1.00 96.38 200 SER A N 1
ATOM 1472 C CA . SER A 1 200 ? -0.188 -10.472 -23.412 1.00 96.38 200 SER A CA 1
ATOM 1473 C C . SER A 1 200 ? -1.054 -11.213 -24.444 1.00 96.38 200 SER A C 1
ATOM 1475 O O . SER A 1 200 ? -1.763 -10.596 -25.255 1.00 96.38 200 SER A O 1
ATOM 1477 N N . PRO A 1 201 ? -1.001 -12.559 -24.480 1.00 94.19 201 PRO A N 1
ATOM 1478 C CA . PRO A 1 201 ? -1.837 -13.344 -25.379 1.00 94.19 201 PRO A CA 1
ATOM 1479 C C . PRO A 1 201 ? -3.328 -13.048 -25.180 1.00 94.19 201 PRO A C 1
ATOM 1481 O O . PRO A 1 201 ? -3.867 -13.214 -24.093 1.00 94.19 201 PRO A O 1
ATOM 1484 N N . GLY A 1 202 ? -4.015 -12.660 -26.256 1.00 93.88 202 GLY A N 1
ATOM 1485 C CA . GLY A 1 202 ? -5.447 -12.343 -26.209 1.00 93.88 202 GLY A CA 1
ATOM 1486 C C . GLY A 1 202 ? -5.779 -10.900 -25.822 1.00 93.88 202 GLY A C 1
ATOM 1487 O O . GLY A 1 202 ? -6.961 -10.560 -25.822 1.00 93.88 202 GLY A O 1
ATOM 1488 N N . SER A 1 203 ? -4.774 -10.052 -25.576 1.00 96.88 203 SER A N 1
ATOM 1489 C CA . SER A 1 203 ? -4.981 -8.620 -25.356 1.00 96.88 203 SER A CA 1
ATOM 1490 C C . SER A 1 203 ? -5.786 -7.978 -26.504 1.00 96.88 203 SER A C 1
ATOM 1492 O O . SER A 1 203 ? -5.456 -8.193 -27.681 1.00 96.88 203 SER A O 1
ATOM 1494 N N . PRO A 1 204 ? -6.800 -7.139 -26.205 1.00 96.75 204 PRO A N 1
ATOM 1495 C CA . PRO A 1 204 ? -7.507 -6.335 -27.203 1.00 96.75 204 PRO A CA 1
ATOM 1496 C C . PRO A 1 204 ? -6.579 -5.426 -28.019 1.00 96.75 204 PRO A C 1
ATOM 1498 O O . PRO A 1 204 ? -6.911 -5.077 -29.155 1.00 96.75 204 PRO A O 1
ATOM 1501 N N . MET A 1 205 ? -5.407 -5.075 -27.476 1.00 96.56 205 MET A N 1
ATOM 1502 C CA . MET A 1 205 ? -4.419 -4.210 -28.125 1.00 96.56 205 MET A CA 1
ATOM 1503 C C . MET A 1 205 ? -3.811 -4.827 -29.383 1.00 96.56 205 MET A C 1
ATOM 1505 O O . MET A 1 205 ? -3.448 -4.084 -30.292 1.00 96.56 205 MET A O 1
ATOM 1509 N N . TRP A 1 206 ? -3.799 -6.158 -29.512 1.00 96.75 206 TRP A N 1
ATOM 1510 C CA . TRP A 1 206 ? -3.361 -6.828 -30.742 1.00 96.75 206 TRP A CA 1
ATOM 1511 C C . TRP A 1 206 ? -4.221 -6.491 -31.968 1.00 96.75 206 TRP A C 1
ATOM 1513 O O . TRP A 1 206 ? -3.769 -6.656 -33.098 1.00 96.75 206 TRP A O 1
ATOM 1523 N N . GLY A 1 207 ? -5.460 -6.022 -31.777 1.00 94.94 207 GLY A N 1
ATOM 1524 C CA . GLY A 1 207 ? -6.320 -5.560 -32.868 1.00 94.94 207 GLY A CA 1
ATOM 1525 C C . GLY A 1 207 ? -5.767 -4.311 -33.572 1.00 94.94 207 GLY A C 1
ATOM 1526 O O . GLY A 1 207 ? -5.464 -4.378 -34.764 1.00 94.94 207 GLY A O 1
ATOM 1527 N N . PRO A 1 208 ? -5.655 -3.166 -32.872 1.00 94.75 208 PRO A N 1
ATOM 1528 C CA . PRO A 1 208 ? -5.070 -1.947 -33.430 1.00 94.75 208 PRO A CA 1
ATOM 1529 C C . PRO A 1 208 ? -3.544 -2.007 -33.614 1.00 94.75 208 PRO A C 1
ATOM 1531 O O . PRO A 1 208 ? -3.033 -1.332 -34.506 1.00 94.75 208 PRO A O 1
ATOM 1534 N N . TRP A 1 209 ? -2.832 -2.814 -32.819 1.00 95.06 209 TRP A N 1
ATOM 1535 C CA . TRP A 1 209 ? -1.364 -2.887 -32.783 1.00 95.06 209 TRP A CA 1
ATOM 1536 C C . TRP A 1 209 ? -0.860 -4.332 -32.978 1.00 95.06 209 TRP A C 1
ATOM 1538 O O . TRP A 1 209 ? -0.343 -4.943 -32.041 1.00 95.06 209 TRP A O 1
ATOM 1548 N N . PRO A 1 210 ? -1.011 -4.915 -34.183 1.00 94.06 210 PRO A N 1
ATOM 1549 C CA . PRO A 1 210 ? -0.720 -6.332 -34.429 1.00 94.06 210 PRO A CA 1
ATOM 1550 C C . PRO A 1 210 ? 0.764 -6.706 -34.315 1.00 94.06 210 PRO A C 1
ATOM 1552 O O . PRO A 1 210 ? 1.072 -7.865 -34.057 1.00 94.06 210 PRO A O 1
ATOM 1555 N N . ASP A 1 211 ? 1.668 -5.740 -34.483 1.00 91.50 211 ASP A N 1
ATOM 1556 C CA . ASP A 1 211 ? 3.123 -5.940 -34.450 1.00 91.50 211 ASP A CA 1
ATOM 1557 C C . ASP A 1 211 ? 3.763 -5.351 -33.172 1.00 91.50 211 ASP A C 1
ATOM 1559 O O . ASP A 1 211 ? 4.971 -5.131 -33.113 1.00 91.50 211 ASP A O 1
ATOM 1563 N N . GLY A 1 212 ? 2.949 -5.093 -32.142 1.00 92.38 212 GLY A N 1
ATOM 1564 C CA . GLY A 1 212 ? 3.348 -4.388 -30.923 1.00 92.38 212 GLY A CA 1
ATOM 1565 C C . GLY A 1 212 ? 3.080 -2.883 -30.996 1.00 92.38 212 GLY A C 1
ATOM 1566 O O . GLY A 1 212 ? 2.665 -2.341 -32.023 1.00 92.38 212 GLY A O 1
ATOM 1567 N N . PHE A 1 213 ? 3.278 -2.198 -29.870 1.00 93.75 213 PHE A N 1
ATOM 1568 C CA . PHE A 1 213 ? 3.054 -0.758 -29.752 1.00 93.75 213 PHE A CA 1
ATOM 1569 C C . PHE A 1 213 ? 4.192 0.024 -30.426 1.00 93.75 213 PHE A C 1
ATOM 1571 O O . PHE A 1 213 ? 5.156 0.422 -29.772 1.00 93.75 213 PHE A O 1
ATOM 1578 N N . ASP A 1 214 ? 4.098 0.201 -31.746 1.00 88.88 214 ASP A N 1
ATOM 1579 C CA . ASP A 1 214 ? 5.106 0.880 -32.570 1.00 88.88 214 ASP A CA 1
ATOM 1580 C C . ASP A 1 214 ? 4.494 1.991 -33.434 1.00 88.88 214 ASP A C 1
ATOM 1582 O O . ASP A 1 214 ? 3.559 1.770 -34.204 1.00 88.88 214 ASP A O 1
ATOM 1586 N N . CYS A 1 215 ? 5.059 3.197 -33.347 1.00 82.38 215 CYS A N 1
ATOM 1587 C CA . CYS A 1 215 ? 4.809 4.266 -34.306 1.00 82.38 215 CYS A CA 1
ATOM 1588 C C . CYS A 1 215 ? 6.001 5.223 -34.441 1.00 82.38 215 CYS A C 1
ATOM 1590 O O . CYS A 1 215 ? 6.907 5.285 -33.606 1.00 82.38 215 CYS A O 1
ATOM 1592 N N . GLU A 1 216 ? 5.981 6.021 -35.517 1.00 73.75 216 GLU A N 1
ATOM 1593 C CA . GLU A 1 216 ? 7.074 6.940 -35.870 1.00 73.75 216 GLU A CA 1
ATOM 1594 C C . GLU A 1 216 ? 7.307 8.052 -34.827 1.00 73.75 216 GLU A C 1
ATOM 1596 O O . GLU A 1 216 ? 8.402 8.618 -34.762 1.00 73.75 216 GLU A O 1
ATOM 1601 N N . THR A 1 217 ? 6.306 8.380 -34.001 1.00 77.00 217 THR A N 1
ATOM 1602 C CA . THR A 1 217 ? 6.418 9.415 -32.963 1.00 77.00 217 THR A CA 1
ATOM 1603 C C . THR A 1 217 ? 6.836 8.825 -31.616 1.00 77.00 217 THR A C 1
ATOM 1605 O O . THR A 1 217 ? 6.755 7.628 -31.364 1.00 77.00 217 THR A O 1
ATOM 1608 N N . SER A 1 218 ? 7.267 9.684 -30.690 1.00 74.81 218 SER A N 1
ATOM 1609 C CA . SER A 1 218 ? 7.536 9.295 -29.297 1.00 74.81 218 SER A CA 1
ATOM 1610 C C . SER A 1 218 ? 6.275 8.928 -28.501 1.00 74.81 218 SER A C 1
ATOM 1612 O O . SER A 1 218 ? 6.358 8.766 -27.287 1.00 74.81 218 SER A O 1
ATOM 1614 N N . ASP A 1 219 ? 5.108 8.868 -29.145 1.00 76.31 219 ASP A N 1
ATOM 1615 C CA . ASP A 1 219 ? 3.845 8.564 -28.476 1.00 76.31 219 ASP A CA 1
ATOM 1616 C C . ASP A 1 219 ? 3.608 7.065 -28.314 1.00 76.31 219 ASP A C 1
ATOM 1618 O O . ASP A 1 219 ? 2.869 6.687 -27.410 1.00 76.31 219 ASP A O 1
ATOM 1622 N N . CYS A 1 220 ? 4.290 6.229 -29.107 1.00 84.69 220 CYS A N 1
ATOM 1623 C CA . CYS A 1 220 ? 4.227 4.768 -29.004 1.00 84.69 220 CYS A CA 1
ATOM 1624 C C . CYS A 1 220 ? 5.402 4.172 -28.226 1.00 84.69 220 CYS A C 1
ATOM 1626 O O . CYS A 1 220 ? 5.949 3.130 -28.565 1.00 84.69 220 CYS A O 1
ATOM 1628 N N . LEU A 1 221 ? 5.830 4.874 -27.181 1.00 92.06 221 LEU A N 1
ATOM 1629 C CA . LEU A 1 221 ? 6.661 4.275 -26.142 1.00 92.06 221 LEU A CA 1
ATOM 1630 C C . LEU A 1 221 ? 5.756 3.536 -25.154 1.00 92.06 221 LEU A C 1
ATOM 1632 O O . LEU A 1 221 ? 4.567 3.843 -25.074 1.00 92.06 221 LEU A O 1
ATOM 1636 N N . LEU A 1 222 ? 6.304 2.601 -24.376 1.00 93.69 222 LEU A N 1
ATOM 1637 C CA . LEU A 1 222 ? 5.531 1.789 -23.431 1.00 93.69 222 LEU A CA 1
ATOM 1638 C C . LEU A 1 222 ? 4.577 2.614 -22.549 1.00 93.69 222 LEU A C 1
ATOM 1640 O O . LEU A 1 222 ? 3.424 2.232 -22.391 1.00 93.69 222 LEU A O 1
ATOM 1644 N N . ASN A 1 223 ? 4.986 3.775 -22.030 1.00 90.94 223 ASN A N 1
ATOM 1645 C CA . ASN A 1 223 ? 4.088 4.616 -21.221 1.00 90.94 223 ASN A CA 1
ATOM 1646 C C . ASN A 1 223 ? 2.903 5.237 -21.976 1.00 90.94 223 ASN A C 1
ATOM 1648 O O . ASN A 1 223 ? 1.946 5.691 -21.348 1.00 90.94 223 ASN A O 1
ATOM 1652 N N . GLY A 1 224 ? 2.963 5.294 -23.304 1.00 91.44 224 GLY A N 1
ATOM 1653 C CA . GLY A 1 224 ? 1.865 5.739 -24.152 1.00 91.44 224 GLY A CA 1
ATOM 1654 C C . GLY A 1 224 ? 0.710 4.741 -24.213 1.00 91.44 224 GLY A C 1
ATOM 1655 O O . GLY A 1 224 ? -0.400 5.151 -24.549 1.00 91.44 224 GLY A O 1
ATOM 1656 N N . THR A 1 225 ? 0.931 3.474 -23.838 1.00 93.69 225 THR A N 1
ATOM 1657 C CA . THR A 1 225 ? -0.127 2.447 -23.772 1.00 93.69 225 THR A CA 1
ATOM 1658 C C . THR A 1 225 ? -1.242 2.859 -22.817 1.00 93.69 225 THR A C 1
ATOM 1660 O O . THR A 1 225 ? -2.411 2.739 -23.176 1.00 93.69 225 THR A O 1
ATOM 1663 N N . TYR A 1 226 ? -0.896 3.476 -21.682 1.00 92.31 226 TYR A N 1
ATOM 1664 C CA . TYR A 1 226 ? -1.865 4.066 -20.762 1.00 92.31 226 TYR A CA 1
ATOM 1665 C C . TYR A 1 226 ? -2.761 5.089 -21.465 1.00 92.31 226 TYR A C 1
ATOM 1667 O O . TYR A 1 226 ? -3.984 4.978 -21.465 1.00 92.31 226 TYR A O 1
ATOM 1675 N N . THR A 1 227 ? -2.149 6.091 -22.103 1.00 90.19 227 THR A N 1
ATOM 1676 C CA . THR A 1 227 ? -2.885 7.158 -22.791 1.00 90.19 227 THR A CA 1
ATOM 1677 C C . THR A 1 227 ? -3.744 6.601 -23.926 1.00 90.19 227 THR A C 1
ATOM 1679 O O . THR A 1 227 ? -4.858 7.074 -24.144 1.00 90.19 227 THR A O 1
ATOM 1682 N N . TYR A 1 228 ? -3.242 5.596 -24.646 1.00 92.12 228 TYR A N 1
ATOM 1683 C CA . TYR A 1 228 ? -3.992 4.931 -25.703 1.00 92.12 228 TYR A CA 1
ATOM 1684 C C . TYR A 1 228 ? -5.206 4.177 -25.148 1.00 92.12 228 TYR A C 1
ATOM 1686 O O . TYR A 1 228 ? -6.293 4.316 -25.703 1.00 92.12 228 TYR A O 1
ATOM 1694 N N . GLY A 1 229 ? -5.046 3.431 -24.052 1.00 93.06 229 GLY A N 1
ATOM 1695 C CA . GLY A 1 229 ? -6.145 2.737 -23.381 1.00 93.06 229 GLY A CA 1
ATOM 1696 C C . GLY A 1 229 ? -7.247 3.702 -22.946 1.00 93.06 229 GLY A C 1
ATOM 1697 O O . GLY A 1 229 ? -8.403 3.513 -23.314 1.00 93.06 229 GLY A O 1
ATOM 1698 N N . GLU A 1 230 ? -6.889 4.797 -22.267 1.00 91.00 230 GLU A N 1
ATOM 1699 C CA . GLU A 1 230 ? -7.846 5.845 -21.864 1.00 91.00 230 GLU A CA 1
ATOM 1700 C C . GLU A 1 230 ? -8.585 6.481 -23.050 1.00 91.00 230 GLU A C 1
ATOM 1702 O O . GLU A 1 230 ? -9.762 6.826 -22.950 1.00 91.00 230 GLU A O 1
ATOM 1707 N N . ALA A 1 231 ? -7.905 6.642 -24.188 1.00 91.88 231 ALA A N 1
ATOM 1708 C CA . ALA A 1 231 ? -8.502 7.202 -25.398 1.00 91.88 231 ALA A CA 1
ATOM 1709 C C . ALA A 1 231 ? -9.422 6.217 -26.143 1.00 91.88 231 ALA A C 1
ATOM 1711 O O . ALA A 1 231 ? -10.219 6.662 -26.970 1.00 91.88 231 ALA A O 1
ATOM 1712 N N . ASN A 1 232 ? -9.321 4.913 -25.860 1.00 94.38 232 ASN A N 1
ATOM 1713 C CA . ASN A 1 232 ? -10.076 3.842 -26.519 1.00 94.38 232 ASN A CA 1
ATOM 1714 C C . ASN A 1 232 ? -10.741 2.920 -25.472 1.00 94.38 232 ASN A C 1
ATOM 1716 O O . ASN A 1 232 ? -10.446 1.719 -25.415 1.00 94.38 232 ASN A O 1
ATOM 1720 N N . PRO A 1 233 ? -11.633 3.456 -24.614 1.00 94.56 233 PRO A N 1
ATOM 1721 C CA . PRO A 1 233 ? -12.233 2.708 -23.508 1.00 94.56 233 PRO A CA 1
ATOM 1722 C C . PRO A 1 233 ? -13.062 1.499 -23.968 1.00 94.56 233 PRO A C 1
ATOM 1724 O O . PRO A 1 233 ? -13.272 0.562 -23.202 1.00 94.56 233 PRO A O 1
ATOM 1727 N N . GLU A 1 234 ? -13.520 1.480 -25.222 1.00 96.38 234 GLU A N 1
ATOM 1728 C CA . GLU A 1 234 ? -14.238 0.355 -25.822 1.00 96.38 234 GLU A CA 1
ATOM 1729 C C . GLU A 1 234 ? -13.400 -0.923 -25.961 1.00 96.38 234 GLU A C 1
ATOM 1731 O O . GLU A 1 234 ? -13.980 -1.997 -26.120 1.00 96.38 234 GLU A O 1
ATOM 1736 N N . LEU A 1 235 ? -12.066 -0.824 -25.894 1.00 96.38 235 LEU A N 1
ATOM 1737 C CA . LEU A 1 235 ? -11.177 -1.989 -25.858 1.00 96.38 235 LEU A CA 1
ATOM 1738 C C . LEU A 1 235 ? -11.244 -2.720 -24.511 1.00 96.38 235 LEU A C 1
ATOM 1740 O O . LEU A 1 235 ? -11.049 -3.932 -24.472 1.00 96.38 235 LEU A O 1
ATOM 1744 N N . TYR A 1 236 ? -11.580 -2.003 -23.434 1.00 96.31 236 TYR A N 1
ATOM 1745 C CA . TYR A 1 236 ? -11.639 -2.519 -22.065 1.00 96.31 236 TYR A CA 1
ATOM 1746 C C . TYR A 1 236 ? -12.973 -2.154 -21.387 1.00 96.31 236 TYR A C 1
ATOM 1748 O O . TYR A 1 236 ? -12.990 -1.434 -20.385 1.00 96.31 236 TYR A O 1
ATOM 1756 N N . PRO A 1 237 ? -14.119 -2.648 -21.901 1.00 95.06 237 PRO A N 1
ATOM 1757 C CA . PRO A 1 237 ? -15.446 -2.236 -21.433 1.00 95.06 237 PRO A CA 1
ATOM 1758 C C . PRO A 1 237 ? -15.723 -2.595 -19.965 1.00 95.06 237 PRO A C 1
ATOM 1760 O O . PRO A 1 237 ? -16.539 -1.939 -19.319 1.00 95.06 237 PRO A O 1
ATOM 1763 N N . ASP A 1 238 ? -15.034 -3.609 -19.438 1.00 92.00 238 ASP A N 1
ATOM 1764 C CA . ASP A 1 238 ? -15.216 -4.110 -18.075 1.00 92.00 238 ASP A CA 1
ATOM 1765 C C . ASP A 1 238 ? -14.215 -3.511 -17.067 1.00 92.00 238 ASP A C 1
ATOM 1767 O O . ASP A 1 238 ? -14.325 -3.790 -15.874 1.00 92.00 238 ASP A O 1
ATOM 1771 N N . ALA A 1 239 ? -13.259 -2.672 -17.499 1.00 91.25 239 ALA A N 1
ATOM 1772 C CA . ALA A 1 239 ? -12.194 -2.153 -16.628 1.00 91.25 239 ALA A CA 1
ATOM 1773 C C . ALA A 1 239 ? -12.752 -1.434 -15.390 1.00 91.25 239 ALA A C 1
ATOM 1775 O O . ALA A 1 239 ? -12.425 -1.799 -14.262 1.00 91.25 239 ALA A O 1
ATOM 1776 N N . ALA A 1 240 ? -13.678 -0.492 -15.591 1.00 87.06 240 ALA A N 1
ATOM 1777 C CA . ALA A 1 240 ? -14.296 0.255 -14.495 1.00 87.06 240 ALA A CA 1
ATOM 1778 C C . ALA A 1 240 ? -15.109 -0.642 -13.543 1.00 87.06 240 ALA A C 1
ATOM 1780 O O . ALA A 1 240 ? -15.147 -0.400 -12.339 1.00 87.06 240 ALA A O 1
ATOM 1781 N N . ALA A 1 241 ? -15.755 -1.692 -14.065 1.00 86.31 241 ALA A N 1
ATOM 1782 C CA . ALA A 1 241 ? -16.503 -2.646 -13.244 1.00 86.31 241 ALA A CA 1
ATOM 1783 C C . ALA A 1 241 ? -15.582 -3.519 -12.374 1.00 86.31 241 ALA A C 1
ATOM 1785 O O . ALA A 1 241 ? -16.015 -3.997 -11.328 1.00 86.31 241 ALA A O 1
ATOM 1786 N N . ASN A 1 242 ? -14.326 -3.685 -12.793 1.00 84.44 242 ASN A N 1
ATOM 1787 C CA . ASN A 1 242 ? -13.282 -4.425 -12.089 1.00 84.44 242 ASN A CA 1
ATOM 1788 C C . ASN A 1 242 ? -12.362 -3.517 -11.248 1.00 84.44 242 ASN A C 1
ATOM 1790 O O . ASN A 1 242 ? -11.270 -3.942 -10.882 1.00 84.44 242 ASN A O 1
ATOM 1794 N N . GLY A 1 243 ? -12.766 -2.268 -10.979 1.00 83.19 243 GLY A N 1
ATOM 1795 C CA . GLY A 1 243 ? -11.977 -1.334 -10.165 1.00 83.19 243 GLY A CA 1
ATOM 1796 C C . GLY A 1 243 ? -10.689 -0.845 -10.836 1.00 83.19 243 GLY A C 1
ATOM 1797 O O . GLY A 1 243 ? -9.750 -0.460 -10.148 1.00 83.19 243 GLY A O 1
ATOM 1798 N N . SER A 1 244 ? -10.632 -0.875 -12.167 1.00 89.88 244 SER A N 1
ATOM 1799 C CA . SER A 1 244 ? -9.477 -0.482 -12.978 1.00 89.88 244 SER A CA 1
ATOM 1800 C C . SER A 1 244 ? -9.866 0.580 -14.015 1.00 89.88 244 SER A C 1
ATOM 1802 O O . SER A 1 244 ? -11.018 1.019 -14.086 1.00 89.88 244 SER A O 1
ATOM 1804 N N . SER A 1 245 ? -8.917 0.982 -14.857 1.00 91.06 245 SER A N 1
ATOM 1805 C CA . SER A 1 245 ? -9.148 1.872 -15.994 1.00 91.06 245 SER A CA 1
ATOM 1806 C C . SER A 1 245 ? -8.634 1.249 -17.297 1.00 91.06 245 SER A C 1
ATOM 1808 O O . SER A 1 245 ? -7.717 0.424 -17.271 1.00 91.06 245 SER A O 1
ATOM 1810 N N . PRO A 1 246 ? -9.181 1.639 -18.462 1.00 93.69 246 PRO A N 1
ATOM 1811 C CA . PRO A 1 246 ? -8.662 1.191 -19.751 1.00 93.69 246 PRO A CA 1
ATOM 1812 C C . PRO A 1 246 ? -7.162 1.460 -19.939 1.00 93.69 246 PRO A C 1
ATOM 1814 O O . PRO A 1 246 ? -6.471 0.649 -20.550 1.00 93.69 246 PRO A O 1
ATOM 1817 N N . GLY A 1 247 ? -6.634 2.566 -19.400 1.00 92.31 247 GLY A N 1
ATOM 1818 C CA . GLY A 1 247 ? -5.200 2.855 -19.429 1.00 92.31 247 GLY A CA 1
ATOM 1819 C C . GLY A 1 247 ? -4.370 1.900 -18.572 1.00 92.31 247 GLY A C 1
ATOM 1820 O O . GLY A 1 247 ? -3.301 1.459 -19.004 1.00 92.31 247 GLY A O 1
ATOM 1821 N N . ILE A 1 248 ? -4.863 1.536 -17.386 1.00 93.44 248 ILE A N 1
ATOM 1822 C CA . ILE A 1 248 ? -4.203 0.566 -16.502 1.00 93.44 248 ILE A CA 1
ATOM 1823 C C . ILE A 1 248 ? -4.159 -0.810 -17.168 1.00 93.44 248 ILE A C 1
ATOM 1825 O O . ILE A 1 248 ? -3.086 -1.405 -17.232 1.00 93.44 248 ILE A O 1
ATOM 1829 N N . GLU A 1 249 ? -5.277 -1.282 -17.724 1.00 95.75 249 GLU A N 1
ATOM 1830 C CA . GLU A 1 249 ? -5.342 -2.590 -18.393 1.00 95.75 249 GLU A CA 1
ATOM 1831 C C . GLU A 1 249 ? -4.478 -2.636 -19.664 1.00 95.75 249 GLU A C 1
ATOM 1833 O O . GLU A 1 249 ? -3.720 -3.584 -19.856 1.00 95.75 249 GLU A O 1
ATOM 1838 N N . ALA A 1 250 ? -4.477 -1.578 -20.485 1.00 96.00 250 ALA A N 1
ATOM 1839 C CA . ALA A 1 250 ? -3.585 -1.492 -21.647 1.00 96.00 250 ALA A CA 1
ATOM 1840 C C . ALA A 1 250 ? -2.099 -1.514 -21.258 1.00 96.00 250 ALA A C 1
ATOM 1842 O O . ALA A 1 250 ? -1.279 -2.136 -21.938 1.00 96.00 250 ALA A O 1
ATOM 1843 N N . THR A 1 251 ? -1.747 -0.846 -20.155 1.00 95.75 251 THR A N 1
ATOM 1844 C CA . THR A 1 251 ? -0.379 -0.858 -19.622 1.00 95.75 251 THR A CA 1
ATOM 1845 C C . THR A 1 251 ? -0.025 -2.230 -19.060 1.00 95.75 251 THR A C 1
ATOM 1847 O O . THR A 1 251 ? 1.078 -2.715 -19.302 1.00 95.75 251 THR A O 1
ATOM 1850 N N . ARG A 1 252 ? -0.952 -2.872 -18.337 1.00 97.25 252 ARG A N 1
ATOM 1851 C CA . ARG A 1 252 ? -0.788 -4.230 -17.815 1.00 97.25 252 ARG A CA 1
ATOM 1852 C C . ARG A 1 252 ? -0.494 -5.204 -18.944 1.00 97.25 252 ARG A C 1
ATOM 1854 O O . ARG A 1 252 ? 0.562 -5.822 -18.900 1.00 97.25 252 ARG A O 1
ATOM 1861 N N . ASP A 1 253 ? -1.339 -5.261 -19.971 1.00 97.81 253 ASP A N 1
ATOM 1862 C CA . ASP A 1 253 ? -1.156 -6.158 -21.118 1.00 97.81 253 ASP A CA 1
ATOM 1863 C C . ASP A 1 253 ? 0.223 -5.974 -21.766 1.00 97.81 253 ASP A C 1
ATOM 1865 O O . ASP A 1 253 ? 0.895 -6.946 -22.117 1.00 97.81 253 ASP A O 1
ATOM 1869 N N . ALA A 1 254 ? 0.667 -4.723 -21.916 1.00 97.69 254 ALA A N 1
ATOM 1870 C CA . ALA A 1 254 ? 1.973 -4.422 -22.485 1.00 97.69 254 ALA A CA 1
ATOM 1871 C C . ALA A 1 254 ? 3.120 -4.893 -21.578 1.00 97.69 254 ALA A C 1
ATOM 1873 O O . ALA A 1 254 ? 4.080 -5.502 -22.043 1.00 97.69 254 ALA A O 1
ATOM 1874 N N . VAL A 1 255 ? 3.030 -4.650 -20.268 1.00 98.25 255 VAL A N 1
ATOM 1875 C CA . VAL A 1 255 ? 4.048 -5.094 -19.306 1.00 98.25 255 VAL A CA 1
ATOM 1876 C C . VAL A 1 255 ? 4.091 -6.622 -19.195 1.00 98.25 255 VAL A C 1
ATOM 1878 O O . VAL A 1 255 ? 5.184 -7.185 -19.112 1.00 98.25 255 VAL A O 1
ATOM 1881 N N . GLU A 1 256 ? 2.948 -7.307 -19.252 1.00 98.50 256 GLU A N 1
ATOM 1882 C CA . GLU A 1 256 ? 2.882 -8.770 -19.340 1.00 98.50 256 GLU A CA 1
ATOM 1883 C C . GLU A 1 256 ? 3.602 -9.276 -20.595 1.00 98.50 256 GLU A C 1
ATOM 1885 O O . GLU A 1 256 ? 4.440 -10.172 -20.508 1.00 98.50 256 GLU A O 1
ATOM 1890 N N . GLY A 1 257 ? 3.353 -8.659 -21.756 1.00 98.06 257 GLY A N 1
ATOM 1891 C CA . GLY A 1 257 ? 4.053 -8.992 -22.997 1.00 98.06 257 GLY A CA 1
ATOM 1892 C C . GLY A 1 257 ? 5.567 -8.777 -22.897 1.00 98.06 257 GLY A C 1
ATOM 1893 O O . GLY A 1 257 ? 6.352 -9.641 -23.295 1.00 98.06 257 GLY A O 1
ATOM 1894 N N . VAL A 1 258 ? 5.994 -7.640 -22.339 1.00 98.25 258 VAL A N 1
ATOM 1895 C CA . VAL A 1 258 ? 7.415 -7.293 -22.172 1.00 98.25 258 VAL A CA 1
ATOM 1896 C C . VAL A 1 258 ? 8.121 -8.257 -21.219 1.00 98.25 258 VAL A C 1
ATOM 1898 O O . VAL A 1 258 ? 9.225 -8.704 -21.513 1.00 98.25 258 VAL A O 1
ATOM 1901 N N . THR A 1 259 ? 7.510 -8.571 -20.076 1.00 98.25 259 THR A N 1
ATOM 1902 C CA . THR A 1 259 ? 8.144 -9.371 -19.013 1.00 98.25 259 THR A CA 1
ATOM 1903 C C . THR A 1 259 ? 7.945 -10.875 -19.177 1.00 98.25 259 THR A C 1
ATOM 1905 O O . THR A 1 259 ? 8.740 -11.648 -18.645 1.00 98.25 259 THR A O 1
ATOM 1908 N N . GLY A 1 260 ? 6.916 -11.293 -19.914 1.00 97.62 260 GLY A N 1
ATOM 1909 C CA . GLY A 1 260 ? 6.504 -12.690 -20.032 1.00 97.62 260 GLY A CA 1
ATOM 1910 C C . GLY A 1 260 ? 5.790 -13.225 -18.786 1.00 97.62 260 GLY A C 1
ATOM 1911 O O . GLY A 1 260 ? 5.651 -14.438 -18.650 1.00 97.62 260 GLY A O 1
ATOM 1912 N N . LEU A 1 261 ? 5.372 -12.348 -17.868 1.00 97.50 261 LEU A N 1
ATOM 1913 C CA . LEU A 1 261 ? 4.682 -12.706 -16.628 1.00 97.50 261 LEU A CA 1
ATOM 1914 C C . LEU A 1 261 ? 3.197 -12.371 -16.721 1.00 97.50 261 LEU A C 1
ATOM 1916 O O . LEU A 1 261 ? 2.840 -11.339 -17.275 1.00 97.50 261 LEU A O 1
ATOM 1920 N N . GLU A 1 262 ? 2.352 -13.203 -16.115 1.00 96.75 262 GLU A N 1
ATOM 1921 C CA . GLU A 1 262 ? 0.946 -12.873 -15.866 1.00 96.75 262 GLU A CA 1
ATOM 1922 C C . GLU A 1 262 ? 0.840 -12.020 -14.590 1.00 96.75 262 GLU A C 1
ATOM 1924 O O . GLU A 1 262 ? 1.381 -12.370 -13.530 1.00 96.75 262 GLU A O 1
ATOM 1929 N N . LEU A 1 263 ? 0.175 -10.871 -14.693 1.00 96.88 263 LEU A N 1
ATOM 1930 C CA . LEU A 1 263 ? 0.056 -9.871 -13.639 1.00 96.88 263 LEU A CA 1
ATOM 1931 C C . LEU A 1 263 ? -1.301 -9.984 -12.941 1.00 96.88 263 LEU A C 1
ATOM 1933 O O . LEU A 1 263 ? -2.333 -9.582 -13.468 1.00 96.88 263 LEU A O 1
ATOM 1937 N N . GLN A 1 264 ? -1.291 -10.485 -11.704 1.00 95.56 264 GLN A N 1
ATOM 1938 C CA . GLN 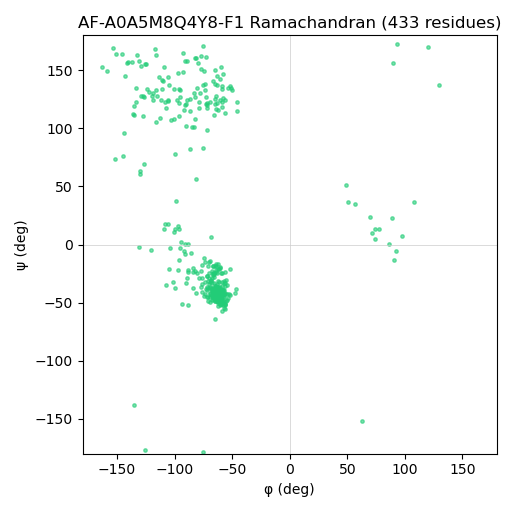A 1 264 ? -2.521 -10.744 -10.947 1.00 95.56 264 GLN A CA 1
ATOM 1939 C C . GLN A 1 264 ? -3.162 -9.475 -10.381 1.00 95.56 264 GLN A C 1
ATOM 1941 O O . GLN A 1 264 ? -4.387 -9.395 -10.269 1.00 95.56 264 GLN A O 1
ATOM 1946 N N . PHE A 1 265 ? -2.333 -8.504 -9.994 1.00 95.69 265 PHE A N 1
ATOM 1947 C CA . PHE A 1 265 ? -2.770 -7.294 -9.307 1.00 95.69 265 PHE A CA 1
ATOM 1948 C C . PHE A 1 265 ? -2.069 -6.056 -9.854 1.00 95.69 265 PHE A C 1
ATOM 1950 O O . PHE A 1 265 ? -0.962 -6.142 -10.387 1.00 95.69 265 PHE A O 1
ATOM 1957 N N . PHE A 1 266 ? -2.677 -4.888 -9.675 1.00 93.94 266 PHE A N 1
ATOM 1958 C CA . PHE A 1 266 ? -2.016 -3.599 -9.839 1.00 93.94 266 PHE A CA 1
ATOM 1959 C C . PHE A 1 266 ? -2.148 -2.737 -8.583 1.00 93.94 266 PHE A C 1
ATOM 1961 O O . PHE A 1 266 ? -3.077 -2.885 -7.794 1.00 93.94 266 PHE A O 1
ATOM 1968 N N . VAL A 1 267 ? -1.209 -1.811 -8.421 1.00 90.31 267 VAL A N 1
ATOM 1969 C CA . VAL A 1 267 ? -1.303 -0.691 -7.488 1.00 90.31 267 VAL A CA 1
ATOM 1970 C C . VAL A 1 267 ? -0.820 0.549 -8.225 1.00 90.31 267 VAL A C 1
ATOM 1972 O O . VAL A 1 267 ? 0.358 0.650 -8.566 1.00 90.31 267 VAL A O 1
ATOM 1975 N N . LEU A 1 268 ? -1.720 1.488 -8.486 1.00 88.19 268 LEU A N 1
ATOM 1976 C CA . LEU A 1 268 ? -1.404 2.796 -9.048 1.00 88.19 268 LEU A CA 1
ATOM 1977 C C . LEU A 1 268 ? -1.335 3.811 -7.912 1.00 88.19 268 LEU A C 1
ATOM 1979 O O . LEU A 1 268 ? -2.301 3.961 -7.171 1.00 88.19 268 LEU A O 1
ATOM 1983 N N . VAL A 1 269 ? -0.209 4.511 -7.795 1.00 83.12 269 VAL A N 1
ATOM 1984 C CA . VAL A 1 269 ? -0.010 5.590 -6.822 1.00 83.12 269 VAL A CA 1
ATOM 1985 C C . VAL A 1 269 ? 0.101 6.920 -7.559 1.00 83.12 269 VAL A C 1
ATOM 1987 O O . VAL A 1 269 ? 0.958 7.082 -8.436 1.00 83.12 269 VAL A O 1
ATOM 1990 N N . ASP A 1 270 ? -0.753 7.873 -7.186 1.00 80.00 270 ASP A N 1
ATOM 1991 C CA . ASP A 1 270 ? -0.669 9.251 -7.667 1.00 80.00 270 ASP A CA 1
ATOM 1992 C C . ASP A 1 270 ? 0.493 10.012 -7.004 1.00 80.00 270 ASP A C 1
ATOM 1994 O O . ASP A 1 270 ? 0.837 9.776 -5.846 1.00 80.00 270 ASP A O 1
ATOM 1998 N N . MET A 1 271 ? 1.093 10.968 -7.715 1.00 75.62 271 MET A N 1
ATOM 1999 C CA . MET A 1 271 ? 2.199 11.780 -7.198 1.00 75.62 271 MET A CA 1
ATOM 2000 C C . MET A 1 271 ? 1.813 12.625 -5.981 1.00 75.62 271 MET A C 1
ATOM 2002 O O . MET A 1 271 ? 2.630 12.746 -5.068 1.00 75.62 271 MET A O 1
ATOM 2006 N N . HIS A 1 272 ? 0.604 13.201 -5.944 1.00 72.00 272 HIS A N 1
ATOM 2007 C CA . HIS A 1 272 ? 0.156 13.942 -4.761 1.00 72.00 272 HIS A CA 1
ATOM 2008 C C . HIS A 1 272 ? -0.058 12.992 -3.585 1.00 72.00 272 HIS A C 1
ATOM 2010 O O . HIS A 1 272 ? 0.431 13.246 -2.485 1.00 72.00 272 HIS A O 1
ATOM 2016 N N . GLY A 1 273 ? -0.679 11.842 -3.854 1.00 74.88 273 GLY A N 1
ATOM 2017 C CA . GLY A 1 273 ? -0.856 10.809 -2.844 1.00 74.88 273 GLY A CA 1
ATOM 2018 C C . GLY A 1 273 ? 0.448 10.226 -2.309 1.00 74.88 273 GLY A C 1
ATOM 2019 O O . GLY A 1 273 ? 0.548 9.880 -1.133 1.00 74.88 273 GLY A O 1
ATOM 2020 N N . PHE A 1 274 ? 1.487 10.164 -3.139 1.00 81.88 274 PHE A N 1
ATOM 2021 C CA . PHE A 1 274 ? 2.802 9.700 -2.725 1.00 81.88 274 PHE A CA 1
ATOM 2022 C C . PHE A 1 274 ? 3.433 10.601 -1.648 1.00 81.88 274 PHE A C 1
ATOM 2024 O O . PHE A 1 274 ? 3.955 10.078 -0.661 1.00 81.88 274 PHE A O 1
ATOM 2031 N N . GLU A 1 275 ? 3.391 11.932 -1.804 1.00 85.00 275 GLU A N 1
ATOM 2032 C CA . GLU A 1 275 ? 3.968 12.850 -0.805 1.00 85.00 275 GLU A CA 1
ATOM 2033 C C . GLU A 1 275 ? 3.287 12.674 0.554 1.00 85.00 275 GLU A C 1
ATOM 2035 O O . GLU A 1 275 ? 3.954 12.528 1.586 1.00 85.00 275 GLU A O 1
ATOM 2040 N N . ASP A 1 276 ? 1.957 12.641 0.553 1.00 80.50 276 ASP A N 1
ATOM 2041 C CA . ASP A 1 276 ? 1.180 12.529 1.778 1.00 80.50 276 ASP A CA 1
ATOM 2042 C C . ASP A 1 276 ? 1.330 11.147 2.428 1.00 80.50 276 ASP A C 1
ATOM 2044 O O . ASP A 1 276 ? 1.475 11.059 3.652 1.00 80.50 276 ASP A O 1
ATOM 2048 N N . LEU A 1 277 ? 1.414 10.075 1.629 1.00 81.38 277 LEU A N 1
ATOM 2049 C CA . LEU A 1 277 ? 1.755 8.733 2.102 1.00 81.38 277 LEU A CA 1
ATOM 2050 C C . LEU A 1 277 ? 3.106 8.731 2.831 1.00 81.38 277 LEU A C 1
ATOM 2052 O O . LEU A 1 277 ? 3.198 8.259 3.966 1.00 81.38 277 LEU A O 1
ATOM 2056 N N . VAL A 1 278 ? 4.156 9.283 2.221 1.00 87.56 278 VAL A N 1
ATOM 2057 C CA . VAL A 1 278 ? 5.491 9.337 2.838 1.00 87.56 278 VAL A CA 1
ATOM 2058 C C . VAL A 1 278 ? 5.481 10.172 4.121 1.00 87.56 278 VAL A C 1
ATOM 2060 O O . VAL A 1 278 ? 6.049 9.761 5.140 1.00 87.56 278 VAL A O 1
ATOM 2063 N N . ASN A 1 279 ? 4.801 11.318 4.114 1.00 86.50 279 ASN A N 1
ATOM 2064 C CA . ASN A 1 279 ? 4.661 12.171 5.292 1.00 86.50 279 ASN A CA 1
ATOM 2065 C C . ASN A 1 279 ? 3.920 11.457 6.432 1.00 86.50 279 ASN A C 1
ATOM 2067 O O . ASN A 1 279 ? 4.362 11.513 7.585 1.00 86.50 279 ASN A O 1
ATOM 2071 N N . ALA A 1 280 ? 2.844 10.729 6.123 1.00 81.00 280 ALA A N 1
ATOM 2072 C CA . ALA A 1 280 ? 2.087 9.940 7.091 1.00 81.00 280 ALA A CA 1
ATOM 2073 C C . ALA A 1 280 ? 2.952 8.845 7.739 1.00 81.00 280 ALA A C 1
ATOM 2075 O O . ALA A 1 280 ? 2.899 8.638 8.958 1.00 81.00 280 ALA A O 1
ATOM 2076 N N . LEU A 1 281 ? 3.821 8.200 6.955 1.00 82.56 281 LEU A N 1
ATOM 2077 C CA . LEU A 1 281 ? 4.796 7.220 7.447 1.00 82.56 281 LEU A CA 1
ATOM 2078 C C . LEU A 1 281 ? 5.909 7.853 8.308 1.00 82.56 281 LEU A C 1
ATOM 2080 O O . LEU A 1 281 ? 6.567 7.150 9.075 1.00 82.56 281 LEU A O 1
ATOM 2084 N N . GLY A 1 282 ? 6.060 9.182 8.284 1.00 86.81 282 GLY A N 1
ATOM 2085 C CA . GLY A 1 282 ? 7.089 9.918 9.025 1.00 86.81 282 GLY A CA 1
ATOM 2086 C C . GLY A 1 282 ? 8.411 10.082 8.266 1.00 86.81 282 GLY A C 1
ATOM 2087 O O . GLY A 1 282 ? 9.450 10.296 8.908 1.00 86.81 282 GLY A O 1
ATOM 2088 N N . GLY A 1 283 ? 8.356 9.991 6.933 1.00 91.00 283 GLY A N 1
ATOM 2089 C CA . GLY A 1 283 ? 9.483 10.073 6.005 1.00 91.00 283 GLY A CA 1
ATOM 2090 C C . GLY A 1 283 ? 10.137 8.720 5.700 1.00 91.00 283 GLY A C 1
ATOM 2091 O O . GLY A 1 283 ? 10.090 7.801 6.514 1.00 91.00 283 GLY A O 1
ATOM 2092 N N . LEU A 1 284 ? 10.803 8.615 4.547 1.00 92.69 284 LEU A N 1
ATOM 2093 C CA . LEU A 1 284 ? 11.540 7.428 4.107 1.00 92.69 284 LEU A CA 1
ATOM 2094 C C . LEU A 1 284 ? 13.023 7.539 4.453 1.00 92.69 284 LEU A C 1
ATOM 2096 O O . LEU A 1 284 ? 13.657 8.553 4.186 1.00 92.69 284 LEU A O 1
ATOM 2100 N N . GLU A 1 285 ? 13.591 6.483 5.025 1.00 93.88 285 GLU A N 1
ATOM 2101 C CA . GLU A 1 285 ? 15.032 6.387 5.261 1.00 93.88 285 GLU A CA 1
ATOM 2102 C C . GLU A 1 285 ? 15.693 5.822 4.003 1.00 93.88 285 GLU A C 1
ATOM 2104 O O . GLU A 1 285 ? 15.407 4.689 3.614 1.00 93.88 285 GLU A O 1
ATOM 2109 N N . ILE A 1 286 ? 16.526 6.634 3.351 1.00 93.88 286 ILE A N 1
ATOM 2110 C CA . ILE A 1 286 ? 17.163 6.317 2.071 1.00 93.88 286 ILE A CA 1
ATOM 2111 C C . ILE A 1 286 ? 18.651 6.666 2.160 1.00 93.88 286 ILE A C 1
ATOM 2113 O O . ILE A 1 286 ? 19.034 7.733 2.647 1.00 93.88 286 ILE A O 1
ATOM 2117 N N . GLU A 1 287 ? 19.495 5.753 1.678 1.00 94.00 287 GLU A N 1
ATOM 2118 C CA . GLU A 1 287 ? 20.922 6.002 1.475 1.00 94.00 287 GLU A CA 1
ATOM 2119 C C . GLU A 1 287 ? 21.113 6.707 0.130 1.00 94.00 287 GLU A C 1
ATOM 2121 O O . GLU A 1 287 ? 21.086 6.078 -0.927 1.00 94.00 287 GLU A O 1
ATOM 2126 N N . VAL A 1 288 ? 21.302 8.025 0.159 1.00 93.12 288 VAL A N 1
ATOM 2127 C CA . VAL A 1 288 ? 21.505 8.807 -1.063 1.00 93.12 288 VAL A CA 1
ATOM 2128 C C . VAL A 1 288 ? 22.970 8.713 -1.485 1.00 93.12 288 VAL A C 1
ATOM 2130 O O . VAL A 1 288 ? 23.848 9.300 -0.858 1.00 93.12 288 VAL A O 1
ATOM 2133 N N . THR A 1 289 ? 23.262 7.978 -2.556 1.00 89.25 289 THR A N 1
ATOM 2134 C CA . THR A 1 289 ? 24.650 7.731 -2.993 1.00 89.25 289 THR A CA 1
ATOM 2135 C C . THR A 1 289 ? 25.290 8.921 -3.703 1.00 89.25 289 THR A C 1
ATOM 2137 O O . THR A 1 289 ? 26.508 9.095 -3.662 1.00 89.25 289 THR A O 1
ATOM 2140 N N . GLU A 1 290 ? 24.480 9.747 -4.360 1.00 89.00 290 GLU A N 1
ATOM 2141 C CA . GLU A 1 290 ? 24.923 10.903 -5.131 1.00 89.00 290 GLU A CA 1
ATOM 2142 C C . GLU A 1 290 ? 23.983 12.090 -4.954 1.00 89.00 290 GLU A C 1
ATOM 2144 O O . GLU A 1 290 ? 22.818 11.945 -4.593 1.00 89.00 290 GLU A O 1
ATOM 2149 N N . ARG A 1 291 ? 24.505 13.291 -5.199 1.00 90.88 291 ARG A N 1
ATOM 2150 C CA . ARG A 1 291 ? 23.766 14.531 -4.981 1.00 90.88 291 ARG A CA 1
ATOM 2151 C C . ARG A 1 291 ? 22.672 14.677 -6.039 1.00 90.88 291 ARG A C 1
ATOM 2153 O O . ARG A 1 291 ? 22.987 14.755 -7.226 1.00 90.88 291 ARG A O 1
ATOM 2160 N N . VAL A 1 292 ? 21.414 14.790 -5.616 1.00 90.81 292 VAL A N 1
ATOM 2161 C CA . VAL A 1 292 ? 20.263 14.884 -6.528 1.00 90.81 292 VAL A CA 1
ATOM 2162 C C . VAL A 1 292 ? 19.729 16.320 -6.566 1.00 90.81 292 VAL A C 1
ATOM 2164 O O . VAL A 1 292 ? 19.396 16.872 -5.518 1.00 90.81 292 VAL A O 1
ATOM 2167 N N . PRO A 1 293 ? 19.640 16.962 -7.743 1.00 90.06 293 PRO A N 1
ATOM 2168 C CA . PRO A 1 293 ? 19.079 18.305 -7.856 1.00 90.06 293 PRO A CA 1
ATOM 2169 C C . PRO A 1 293 ? 17.559 18.290 -7.696 1.00 90.06 293 PRO A C 1
ATOM 2171 O O . PRO A 1 293 ? 16.880 17.471 -8.308 1.00 90.06 293 PRO A O 1
ATOM 2174 N N . ILE A 1 294 ? 17.006 19.250 -6.963 1.00 88.44 294 ILE A N 1
ATOM 2175 C CA . ILE A 1 294 ? 15.561 19.503 -6.907 1.00 88.44 294 ILE A CA 1
ATOM 2176 C C . ILE A 1 294 ? 15.216 20.448 -8.064 1.00 88.44 294 ILE A C 1
ATOM 2178 O O . ILE A 1 294 ? 15.214 21.671 -7.920 1.00 88.44 294 ILE A O 1
ATOM 2182 N N . ALA A 1 295 ? 15.052 19.876 -9.259 1.00 82.25 295 ALA A N 1
ATOM 2183 C CA . ALA A 1 295 ? 14.703 20.601 -10.477 1.00 82.25 295 ALA A CA 1
ATOM 2184 C C . ALA A 1 295 ? 14.192 19.651 -11.567 1.00 82.25 295 ALA A C 1
ATOM 2186 O O . ALA A 1 295 ? 14.605 18.488 -11.654 1.00 82.25 295 ALA A O 1
ATOM 2187 N N . ILE A 1 296 ? 13.344 20.171 -12.454 1.00 78.38 296 ILE A N 1
ATOM 2188 C CA . ILE A 1 296 ? 13.061 19.513 -13.732 1.00 78.38 296 ILE A CA 1
ATOM 2189 C C . ILE A 1 296 ? 14.163 19.827 -14.752 1.00 78.38 296 ILE A C 1
ATOM 2191 O O . ILE A 1 296 ? 14.940 20.774 -14.612 1.00 78.38 296 ILE A O 1
ATOM 2195 N N . GLU A 1 297 ? 14.254 19.000 -15.789 1.00 74.94 297 GLU A N 1
ATOM 2196 C CA . GLU A 1 297 ? 15.235 19.175 -16.857 1.00 74.94 297 GLU A CA 1
ATOM 2197 C C . GLU A 1 297 ? 15.082 20.552 -17.532 1.00 74.94 297 GLU A C 1
ATOM 2199 O O . GLU A 1 297 ? 13.998 20.922 -17.975 1.00 74.94 297 GLU A O 1
ATOM 2204 N N . GLY A 1 298 ? 16.178 21.316 -17.599 1.00 74.31 298 GLY A N 1
ATOM 2205 C CA . GLY A 1 298 ? 16.202 22.662 -18.185 1.00 74.31 298 GLY A CA 1
ATOM 2206 C C . GLY A 1 298 ? 15.957 23.816 -17.205 1.00 74.31 298 GLY A C 1
ATOM 2207 O O . GLY A 1 298 ? 16.126 24.972 -17.596 1.00 74.31 298 GLY A O 1
ATOM 2208 N N . GLU A 1 299 ? 15.624 23.543 -15.940 1.00 79.19 299 GLU A N 1
ATOM 2209 C CA . GLU A 1 299 ? 15.467 24.577 -14.913 1.00 79.19 299 GLU A CA 1
ATOM 2210 C C . GLU A 1 299 ? 16.755 24.875 -14.130 1.00 79.19 299 GLU A C 1
ATOM 2212 O O . GLU A 1 299 ? 17.689 24.075 -14.054 1.00 79.19 299 GLU A O 1
ATOM 2217 N N . VAL A 1 300 ? 16.806 26.068 -13.525 1.00 79.50 300 VAL A N 1
ATOM 2218 C CA . VAL A 1 300 ? 17.894 26.450 -12.619 1.00 79.50 300 VAL A CA 1
ATOM 2219 C C . VAL A 1 300 ? 17.740 25.671 -11.320 1.00 79.50 300 VAL A C 1
ATOM 2221 O O . VAL A 1 300 ? 16.773 25.882 -10.591 1.00 79.50 300 VAL A O 1
ATOM 2224 N N . VAL A 1 301 ? 18.724 24.832 -11.004 1.00 83.94 301 VAL A N 1
ATOM 2225 C CA . VAL A 1 301 ? 18.768 24.105 -9.732 1.00 83.94 301 VAL A CA 1
ATOM 2226 C C . VAL A 1 301 ? 18.930 25.092 -8.578 1.00 83.94 301 VAL A C 1
ATOM 2228 O O . VAL A 1 301 ? 19.901 25.853 -8.540 1.00 83.94 301 VAL A O 1
ATOM 2231 N N . ARG A 1 302 ? 17.976 25.084 -7.643 1.00 81.75 302 ARG A N 1
ATOM 2232 C CA . ARG A 1 302 ? 17.987 25.950 -6.452 1.00 81.75 302 ARG A CA 1
ATOM 2233 C C . ARG A 1 302 ? 18.304 25.185 -5.175 1.00 81.75 302 ARG A C 1
ATOM 2235 O O . ARG A 1 302 ? 19.033 25.723 -4.350 1.00 81.75 302 ARG A O 1
ATOM 2242 N N . ASP A 1 303 ? 17.854 23.938 -5.089 1.00 88.62 303 ASP A N 1
ATOM 2243 C CA . ASP A 1 303 ? 18.027 23.070 -3.927 1.00 88.62 303 ASP A CA 1
ATOM 2244 C C . ASP A 1 303 ? 18.514 21.674 -4.336 1.00 88.62 303 ASP A C 1
ATOM 2246 O O . ASP A 1 303 ? 18.478 21.294 -5.512 1.00 88.62 303 ASP A O 1
ATOM 2250 N N . TRP A 1 304 ? 19.027 20.933 -3.356 1.00 91.69 304 TRP A N 1
ATOM 2251 C CA . TRP A 1 304 ? 19.670 19.638 -3.548 1.00 91.69 304 TRP A CA 1
ATOM 2252 C C . TRP A 1 304 ? 19.335 18.692 -2.403 1.00 91.69 304 TRP A C 1
ATOM 2254 O O . TRP A 1 304 ? 19.296 19.103 -1.246 1.00 91.69 304 TRP A O 1
ATOM 2264 N N . ILE A 1 305 ? 19.205 17.415 -2.741 1.00 94.19 305 ILE A N 1
ATOM 2265 C CA . ILE A 1 305 ? 19.240 16.308 -1.793 1.00 94.19 305 ILE A CA 1
ATOM 2266 C C . ILE A 1 305 ? 20.700 15.853 -1.721 1.00 94.19 305 ILE A C 1
ATOM 2268 O O . ILE A 1 305 ? 21.291 15.444 -2.727 1.00 94.19 305 ILE A O 1
ATOM 2272 N N . GLU A 1 306 ? 21.312 16.012 -0.551 1.00 94.94 306 GLU A N 1
ATOM 2273 C CA . GLU A 1 306 ? 22.740 15.748 -0.350 1.00 94.94 306 GLU A CA 1
ATOM 2274 C C . GLU A 1 306 ? 23.029 14.248 -0.177 1.00 94.94 306 GLU A C 1
ATOM 2276 O O . GLU A 1 306 ? 22.142 13.517 0.240 1.00 94.94 306 GLU A O 1
ATOM 2281 N N . PRO A 1 307 ? 24.245 13.752 -0.460 1.00 94.62 307 PRO A N 1
ATOM 2282 C CA . PRO A 1 307 ? 24.590 12.353 -0.209 1.00 94.62 307 PRO A CA 1
ATOM 2283 C C . PRO A 1 307 ? 24.583 11.950 1.276 1.00 94.62 307 PRO A C 1
ATOM 2285 O O . PRO A 1 307 ? 24.950 12.741 2.149 1.00 94.62 307 PRO A O 1
ATOM 2288 N N . GLY A 1 308 ? 24.273 10.676 1.530 1.00 95.38 308 GLY A N 1
ATOM 2289 C CA . GLY A 1 308 ? 24.313 9.996 2.826 1.00 95.38 308 GLY A CA 1
ATOM 2290 C C . GLY A 1 308 ? 22.963 9.430 3.274 1.00 95.38 308 GLY A C 1
ATOM 2291 O O . GLY A 1 308 ? 21.915 9.734 2.696 1.00 95.38 308 GLY A O 1
ATOM 2292 N N . LEU A 1 309 ? 22.999 8.623 4.341 1.00 95.19 309 LEU A N 1
ATOM 2293 C CA . LEU A 1 309 ? 21.803 8.128 5.020 1.00 95.19 309 LEU A CA 1
ATOM 2294 C C . LEU A 1 309 ? 21.001 9.289 5.600 1.00 95.19 309 LEU A C 1
ATOM 2296 O O . LEU A 1 309 ? 21.448 9.971 6.530 1.00 95.19 309 LEU A O 1
ATOM 2300 N N . GLN A 1 310 ? 19.793 9.484 5.091 1.00 94.94 310 GLN A N 1
ATOM 2301 C CA . GLN A 1 310 ? 18.903 10.523 5.581 1.00 94.94 310 GLN A CA 1
ATOM 2302 C C . GLN A 1 310 ? 17.447 10.085 5.512 1.00 94.94 310 GLN A C 1
ATOM 2304 O O . GLN A 1 310 ? 17.088 9.114 4.846 1.00 94.94 310 GLN A O 1
ATOM 2309 N N . ARG A 1 311 ? 16.603 10.821 6.232 1.00 95.75 311 ARG A N 1
ATOM 2310 C CA . ARG A 1 311 ? 15.159 10.627 6.215 1.00 95.75 311 ARG A CA 1
ATOM 2311 C C . ARG A 1 311 ? 14.527 11.710 5.360 1.00 95.75 311 ARG A C 1
ATOM 2313 O O . ARG A 1 311 ? 14.497 12.860 5.786 1.00 95.75 311 ARG A O 1
ATOM 2320 N N . LEU A 1 312 ? 14.062 11.320 4.181 1.00 95.50 312 LEU A N 1
ATOM 2321 C CA . LEU A 1 312 ? 13.378 12.189 3.234 1.00 95.50 312 LEU A CA 1
ATOM 2322 C C . LEU A 1 312 ? 11.903 12.296 3.623 1.00 95.50 312 LEU A C 1
ATOM 2324 O O . LEU A 1 312 ? 11.253 11.277 3.864 1.00 95.50 312 LEU A O 1
ATOM 2328 N N . ASP A 1 313 ? 11.379 13.514 3.708 1.00 93.88 313 ASP A N 1
ATOM 2329 C CA . ASP A 1 313 ? 9.935 13.734 3.809 1.00 93.88 313 ASP A CA 1
ATOM 2330 C C . ASP A 1 313 ? 9.256 13.517 2.444 1.00 93.88 313 ASP A C 1
ATOM 2332 O O . ASP A 1 313 ? 9.903 13.114 1.477 1.00 93.88 313 ASP A O 1
ATOM 2336 N N . GLY A 1 314 ? 7.940 13.715 2.357 1.00 90.44 314 GLY A N 1
ATOM 2337 C CA . GLY A 1 314 ? 7.193 13.469 1.123 1.00 90.44 314 GLY A CA 1
ATOM 2338 C C . GLY A 1 314 ? 7.689 14.303 -0.052 1.00 90.44 314 GLY A C 1
ATOM 2339 O O . GLY A 1 314 ? 7.880 13.763 -1.142 1.00 90.44 314 GLY A O 1
ATOM 2340 N N . HIS A 1 315 ? 7.983 15.580 0.194 1.00 91.31 315 HIS A N 1
ATOM 2341 C CA . HIS A 1 315 ? 8.507 16.489 -0.817 1.00 91.31 315 HIS A CA 1
ATOM 2342 C C . HIS A 1 315 ? 9.867 16.007 -1.336 1.00 91.31 315 HIS A C 1
ATOM 2344 O O . HIS A 1 315 ? 10.052 15.831 -2.544 1.00 91.31 315 HIS A O 1
ATOM 2350 N N . ASP A 1 316 ? 10.815 15.747 -0.434 1.00 94.06 316 ASP A N 1
ATOM 2351 C CA . ASP A 1 316 ? 12.164 15.347 -0.824 1.00 94.06 316 ASP A CA 1
ATOM 2352 C C . ASP A 1 316 ? 12.185 13.940 -1.432 1.00 94.06 316 ASP A C 1
ATOM 2354 O O . ASP A 1 316 ? 12.898 13.707 -2.406 1.00 94.06 316 ASP A O 1
ATOM 2358 N N . ALA A 1 317 ? 11.363 13.009 -0.939 1.00 93.56 317 ALA A N 1
ATOM 2359 C CA . ALA A 1 317 ? 11.228 11.672 -1.514 1.00 93.56 317 ALA A CA 1
ATOM 2360 C C . ALA A 1 317 ? 10.636 11.722 -2.931 1.00 93.56 317 ALA A C 1
ATOM 2362 O O . ALA A 1 317 ? 11.105 11.006 -3.822 1.00 93.56 317 ALA A O 1
ATOM 2363 N N . LEU A 1 318 ? 9.649 12.594 -3.173 1.00 89.94 318 LEU A N 1
ATOM 2364 C CA . LEU A 1 318 ? 9.080 12.756 -4.507 1.00 89.94 318 LEU A CA 1
ATOM 2365 C C . LEU A 1 318 ? 10.124 13.346 -5.459 1.00 89.94 318 LEU A C 1
ATOM 2367 O O . LEU A 1 318 ? 10.308 12.840 -6.567 1.00 89.94 318 LEU A O 1
ATOM 2371 N N . TRP A 1 319 ? 10.853 14.380 -5.037 1.00 90.75 319 TRP A N 1
ATOM 2372 C CA . TRP A 1 319 ? 11.927 14.952 -5.849 1.00 90.75 319 TRP A CA 1
ATOM 2373 C C . TRP A 1 319 ? 13.071 13.978 -6.096 1.00 90.75 319 TRP A C 1
ATOM 2375 O O . TRP A 1 319 ? 13.606 13.936 -7.210 1.00 90.75 319 TRP A O 1
ATOM 2385 N N . TYR A 1 320 ? 13.393 13.145 -5.110 1.00 92.62 320 TYR A N 1
ATOM 2386 C CA . TYR A 1 320 ? 14.352 12.061 -5.257 1.00 92.62 320 TYR A CA 1
ATOM 2387 C C . TYR A 1 320 ? 13.934 11.096 -6.372 1.00 92.62 320 TYR A C 1
ATOM 2389 O O . TYR A 1 320 ? 14.747 10.785 -7.243 1.00 92.62 320 TYR A O 1
ATOM 2397 N N . ALA A 1 321 ? 12.656 10.711 -6.419 1.00 89.75 321 ALA A N 1
ATOM 2398 C CA . ALA A 1 321 ? 12.094 9.829 -7.442 1.00 89.75 321 ALA A CA 1
ATOM 2399 C C . ALA A 1 321 ? 11.822 10.508 -8.803 1.00 89.75 321 ALA A C 1
ATOM 2401 O O . ALA A 1 321 ? 11.735 9.819 -9.820 1.00 89.75 321 ALA A O 1
ATOM 2402 N N . ARG A 1 322 ? 11.658 11.839 -8.859 1.00 86.00 322 ARG A N 1
ATOM 2403 C CA . ARG A 1 322 ? 11.257 12.571 -10.083 1.00 86.00 322 ARG A CA 1
ATOM 2404 C C . ARG A 1 322 ? 12.390 13.274 -10.810 1.00 86.00 322 ARG A C 1
ATOM 2406 O O . ARG A 1 322 ? 12.310 13.423 -12.031 1.00 86.00 322 ARG A O 1
ATOM 2413 N N . SER A 1 323 ? 13.404 13.755 -10.095 1.00 85.56 323 SER A N 1
ATOM 2414 C CA . SER A 1 323 ? 14.412 14.640 -10.681 1.00 85.56 323 SER A CA 1
ATOM 2415 C C . SER A 1 323 ? 15.137 13.983 -11.857 1.00 85.56 323 SER A C 1
ATOM 2417 O O . SER A 1 323 ? 15.578 12.839 -11.765 1.00 85.56 323 SER A O 1
ATOM 2419 N N . ARG A 1 324 ? 15.277 14.728 -12.957 1.00 78.88 324 ARG A N 1
ATOM 2420 C CA . ARG A 1 324 ? 16.009 14.331 -14.177 1.00 78.88 324 ARG A CA 1
ATOM 2421 C C . ARG A 1 324 ? 17.155 15.282 -14.506 1.00 78.88 324 ARG A C 1
ATOM 2423 O O . ARG A 1 324 ? 17.876 15.068 -15.476 1.00 78.88 324 ARG A O 1
ATOM 2430 N N . ALA A 1 325 ? 17.304 16.373 -13.756 1.00 76.75 325 ALA A N 1
ATOM 2431 C CA . ALA A 1 325 ? 18.297 17.383 -14.083 1.00 76.75 325 ALA A CA 1
ATOM 2432 C C . ALA A 1 325 ? 19.706 16.775 -13.972 1.00 76.75 325 ALA A C 1
ATOM 2434 O O . ALA A 1 325 ? 20.122 16.320 -12.911 1.00 76.75 325 ALA A O 1
ATOM 2435 N N . GLY A 1 326 ? 20.423 16.724 -15.098 1.00 68.62 326 GLY A N 1
ATOM 2436 C CA . GLY A 1 326 ? 21.782 16.181 -15.169 1.00 68.62 326 GLY A CA 1
ATOM 2437 C C . GLY A 1 326 ? 21.900 14.658 -15.027 1.00 68.62 326 GLY A C 1
ATOM 2438 O O . GLY A 1 326 ? 23.020 14.174 -14.902 1.00 68.62 326 GLY A O 1
ATOM 2439 N N . THR A 1 327 ? 20.792 13.907 -15.057 1.00 73.88 327 THR A N 1
ATOM 2440 C CA . THR A 1 327 ? 20.774 12.441 -14.891 1.00 73.88 327 THR A CA 1
ATOM 2441 C C . THR A 1 327 ? 19.957 11.754 -15.991 1.00 73.88 327 THR A C 1
ATOM 2443 O O . THR A 1 327 ? 19.132 12.381 -16.656 1.00 73.88 327 THR A O 1
ATOM 2446 N N . SER A 1 328 ? 20.207 10.463 -16.234 1.00 81.06 328 SER A N 1
ATOM 2447 C CA . SER A 1 328 ? 19.459 9.679 -17.227 1.00 81.06 328 SER A CA 1
ATOM 2448 C C . SER A 1 328 ? 18.072 9.267 -16.710 1.00 81.06 328 SER A C 1
ATOM 2450 O O . SER A 1 328 ? 17.821 9.245 -15.504 1.00 81.06 328 SER A O 1
ATOM 2452 N N . ASP A 1 329 ? 17.166 8.884 -17.620 1.00 81.50 329 ASP A N 1
ATOM 2453 C CA . ASP A 1 329 ? 15.868 8.282 -17.255 1.00 81.50 329 ASP A CA 1
ATOM 2454 C C . ASP A 1 329 ? 16.065 7.010 -16.403 1.00 81.50 329 ASP A C 1
ATOM 2456 O O . ASP A 1 329 ? 15.319 6.773 -15.460 1.00 81.50 329 ASP A O 1
ATOM 2460 N N . TYR A 1 330 ? 17.142 6.261 -16.660 1.00 86.38 330 TYR A N 1
ATOM 2461 C CA . TYR A 1 330 ? 17.499 5.041 -15.930 1.00 86.38 330 TYR A CA 1
ATOM 2462 C C . TYR A 1 330 ? 17.997 5.323 -14.507 1.00 86.38 330 TYR A C 1
ATOM 2464 O O . TYR A 1 330 ? 17.622 4.622 -13.575 1.00 86.38 330 TYR A O 1
ATOM 2472 N N . ALA A 1 331 ? 18.745 6.412 -14.297 1.00 86.44 331 ALA A N 1
ATOM 2473 C CA . ALA A 1 331 ? 19.092 6.868 -12.949 1.00 86.44 331 ALA A CA 1
ATOM 2474 C C . ALA A 1 331 ? 17.857 7.348 -12.162 1.00 86.44 331 ALA A C 1
ATOM 2476 O O . ALA A 1 331 ? 17.858 7.339 -10.932 1.00 86.44 331 ALA A O 1
ATOM 2477 N N . ARG A 1 332 ? 16.792 7.793 -12.849 1.00 88.75 332 ARG A N 1
ATOM 2478 C CA . ARG A 1 332 ? 15.495 8.057 -12.209 1.00 88.75 332 ARG A CA 1
ATOM 2479 C C . ARG A 1 332 ? 14.804 6.751 -11.813 1.00 88.75 332 ARG A C 1
ATOM 2481 O O . ARG A 1 332 ? 14.326 6.670 -10.688 1.00 88.75 332 ARG A O 1
ATOM 2488 N N . MET A 1 333 ? 14.779 5.748 -12.692 1.00 89.88 333 MET A N 1
ATOM 2489 C CA . MET A 1 333 ? 14.203 4.429 -12.384 1.00 89.88 333 MET A CA 1
ATOM 2490 C C . MET A 1 333 ? 14.870 3.784 -11.167 1.00 89.88 333 MET A C 1
ATOM 2492 O O . MET A 1 333 ? 14.177 3.363 -10.247 1.00 89.88 333 MET A O 1
ATOM 2496 N N . GLU A 1 334 ? 16.199 3.832 -11.097 1.00 90.50 334 GLU A N 1
ATOM 2497 C CA . GLU A 1 334 ? 16.963 3.352 -9.943 1.00 90.50 334 GLU A CA 1
ATOM 2498 C C . GLU A 1 334 ? 16.490 3.996 -8.626 1.00 90.50 334 GLU A C 1
ATOM 2500 O O . GLU A 1 334 ? 16.208 3.310 -7.644 1.00 90.50 334 GLU A O 1
ATOM 2505 N N . ARG A 1 335 ? 16.326 5.324 -8.605 1.00 92.50 335 ARG A N 1
ATOM 2506 C CA . ARG A 1 335 ? 15.832 6.048 -7.421 1.00 92.50 335 ARG A CA 1
ATOM 2507 C C . ARG A 1 335 ? 14.370 5.733 -7.107 1.00 92.50 335 ARG A C 1
ATOM 2509 O O . ARG A 1 335 ? 14.015 5.621 -5.935 1.00 92.50 335 ARG A O 1
ATOM 2516 N N . GLN A 1 336 ? 13.525 5.563 -8.126 1.00 91.56 336 GLN A N 1
ATOM 2517 C CA . GLN A 1 336 ? 12.138 5.118 -7.947 1.00 91.56 336 GLN A CA 1
ATOM 2518 C C . GLN A 1 336 ? 12.085 3.738 -7.283 1.00 91.56 336 GLN A C 1
ATOM 2520 O O . GLN A 1 336 ? 11.316 3.555 -6.340 1.00 91.56 336 GLN A O 1
ATOM 2525 N N . ARG A 1 337 ? 12.938 2.796 -7.702 1.00 91.19 337 ARG A N 1
ATOM 2526 C CA . ARG A 1 337 ? 13.058 1.486 -7.056 1.00 91.19 337 ARG A CA 1
ATOM 2527 C C . ARG A 1 337 ? 13.507 1.612 -5.603 1.00 91.19 337 ARG A C 1
ATOM 2529 O O . ARG A 1 337 ? 12.876 1.025 -4.732 1.00 91.19 337 ARG A O 1
ATOM 2536 N N . GLN A 1 338 ? 14.538 2.404 -5.312 1.00 92.81 338 GLN A N 1
ATOM 2537 C CA . GLN A 1 338 ? 15.009 2.613 -3.934 1.00 92.81 338 GLN A CA 1
ATOM 2538 C C . GLN A 1 338 ? 13.910 3.174 -3.019 1.00 92.81 338 GLN A C 1
ATOM 2540 O O . GLN A 1 338 ? 13.768 2.748 -1.873 1.00 92.81 338 GLN A O 1
ATOM 2545 N N . VAL A 1 339 ? 13.089 4.089 -3.538 1.00 92.44 339 VAL A N 1
ATOM 2546 C CA . VAL A 1 339 ? 11.905 4.610 -2.843 1.00 92.44 339 VAL A CA 1
ATOM 2547 C C . VAL A 1 339 ? 10.863 3.514 -2.599 1.00 92.44 339 VAL A C 1
ATOM 2549 O O . VAL A 1 339 ? 10.358 3.396 -1.482 1.00 92.44 339 VAL A O 1
ATOM 2552 N N . GLN A 1 340 ? 10.557 2.692 -3.606 1.00 90.44 340 GLN A N 1
ATOM 2553 C CA . GLN A 1 340 ? 9.612 1.575 -3.479 1.00 90.44 340 GLN A CA 1
ATOM 2554 C C . GLN A 1 340 ? 10.107 0.522 -2.470 1.00 90.44 340 GLN A C 1
ATOM 2556 O O . GLN A 1 340 ? 9.337 0.065 -1.627 1.00 90.44 340 GLN A O 1
ATOM 2561 N N . GLU A 1 341 ? 11.399 0.189 -2.474 1.00 90.19 341 GLU A N 1
ATOM 2562 C CA . GLU A 1 341 ? 12.000 -0.700 -1.474 1.00 90.19 341 GLU A CA 1
ATOM 2563 C C . GLU A 1 341 ? 11.926 -0.116 -0.062 1.00 90.19 341 GLU A C 1
ATOM 2565 O O . GLU A 1 341 ? 11.593 -0.831 0.887 1.00 90.19 341 GLU A O 1
ATOM 2570 N N . ALA A 1 342 ? 12.222 1.178 0.095 1.00 90.81 342 ALA A N 1
ATOM 2571 C CA . ALA A 1 342 ? 12.110 1.859 1.380 1.00 90.81 342 ALA A CA 1
ATOM 2572 C C . ALA A 1 342 ? 10.663 1.821 1.895 1.00 90.81 342 ALA A C 1
ATOM 2574 O O . ALA A 1 342 ? 10.440 1.523 3.071 1.00 90.81 342 ALA A O 1
ATOM 2575 N N . LEU A 1 343 ? 9.679 2.028 1.013 1.00 86.88 343 LEU A N 1
ATOM 2576 C CA . LEU A 1 343 ? 8.259 1.884 1.334 1.00 86.88 343 LEU A CA 1
ATOM 2577 C C . LEU A 1 343 ? 7.921 0.463 1.789 1.00 86.88 343 LEU A C 1
ATOM 2579 O O . LEU A 1 343 ? 7.383 0.305 2.883 1.00 86.88 343 LEU A O 1
ATOM 2583 N N . ILE A 1 344 ? 8.289 -0.571 1.025 1.00 83.50 344 ILE A N 1
ATOM 2584 C CA . ILE A 1 344 ? 8.051 -1.980 1.393 1.00 83.50 344 ILE A CA 1
ATOM 2585 C C . ILE A 1 344 ? 8.676 -2.292 2.762 1.00 83.50 344 ILE A C 1
ATOM 2587 O O . ILE A 1 344 ? 8.054 -2.925 3.616 1.00 83.50 344 ILE A O 1
ATOM 2591 N N . ARG A 1 345 ? 9.891 -1.797 3.022 1.00 83.94 345 ARG A N 1
ATOM 2592 C CA . ARG A 1 345 ? 10.592 -1.981 4.302 1.00 83.94 345 ARG A CA 1
ATOM 2593 C C . ARG A 1 345 ? 9.938 -1.248 5.469 1.00 83.94 345 ARG A C 1
ATOM 2595 O O . ARG A 1 345 ? 10.059 -1.725 6.600 1.00 83.94 345 ARG A O 1
ATOM 2602 N N . GLN A 1 346 ? 9.258 -0.129 5.249 1.00 80.06 346 GLN A N 1
ATOM 2603 C CA . GLN A 1 346 ? 8.625 0.657 6.316 1.00 80.06 346 GLN A CA 1
ATOM 2604 C C . GLN A 1 346 ? 7.132 0.367 6.511 1.00 80.06 346 GLN A C 1
ATOM 2606 O O . GLN A 1 346 ? 6.587 0.597 7.598 1.00 80.06 346 GLN A O 1
ATOM 2611 N N . PHE A 1 347 ? 6.467 -0.166 5.492 1.00 74.56 347 PHE A N 1
ATOM 2612 C CA . PHE A 1 347 ? 5.050 -0.476 5.539 1.00 74.56 347 PHE A CA 1
ATOM 2613 C C . PHE A 1 347 ? 4.793 -1.692 6.437 1.00 74.56 347 PHE A C 1
ATOM 2615 O O . PHE A 1 347 ? 5.319 -2.784 6.222 1.00 74.56 347 PHE A O 1
ATOM 2622 N N . THR A 1 348 ? 3.991 -1.507 7.489 1.00 71.75 348 THR A N 1
ATOM 2623 C CA . THR A 1 348 ? 3.582 -2.589 8.396 1.00 71.75 348 THR A CA 1
ATOM 2624 C C . THR A 1 348 ? 2.123 -2.420 8.812 1.00 71.75 348 THR A C 1
ATOM 2626 O O . THR A 1 348 ? 1.640 -1.285 8.874 1.00 71.75 348 THR A O 1
ATOM 2629 N N . PRO A 1 349 ? 1.431 -3.504 9.218 1.00 65.31 349 PRO A N 1
ATOM 2630 C CA . PRO A 1 349 ? 0.098 -3.394 9.814 1.00 65.31 349 PRO A CA 1
ATOM 2631 C C . PRO A 1 349 ? 0.058 -2.463 11.038 1.00 65.31 349 PRO A C 1
ATOM 2633 O O . PRO A 1 349 ? -0.949 -1.814 11.301 1.00 65.31 349 PRO A O 1
ATOM 2636 N N . GLN A 1 350 ? 1.162 -2.362 11.788 1.00 69.00 350 GLN A N 1
ATOM 2637 C CA . GLN A 1 350 ? 1.268 -1.435 12.918 1.00 69.00 350 GLN A CA 1
ATOM 2638 C C . GLN A 1 350 ? 1.365 0.018 12.444 1.00 69.00 350 GLN A C 1
ATOM 2640 O O . GLN A 1 350 ? 0.759 0.900 13.053 1.00 69.00 350 GLN A O 1
ATOM 2645 N N . THR A 1 351 ? 2.093 0.272 11.356 1.00 69.19 351 THR A N 1
ATOM 2646 C CA . THR A 1 351 ? 2.197 1.601 10.749 1.00 69.19 351 THR A CA 1
ATOM 2647 C C . THR A 1 351 ? 0.830 2.055 10.242 1.00 69.19 351 THR A C 1
ATOM 2649 O O . THR A 1 351 ? 0.402 3.148 10.592 1.00 69.19 351 THR A O 1
ATOM 2652 N N . LEU A 1 352 ? 0.086 1.182 9.552 1.00 65.25 352 LEU A N 1
ATOM 2653 C CA . LEU A 1 352 ? -1.290 1.459 9.118 1.00 65.25 352 LEU A CA 1
ATOM 2654 C C . LEU A 1 352 ? -2.208 1.850 10.285 1.00 65.25 352 LEU A C 1
ATOM 2656 O O . LEU A 1 352 ? -2.879 2.874 10.226 1.00 65.25 352 LEU A O 1
ATOM 2660 N N . LEU A 1 353 ? -2.192 1.082 11.381 1.00 63.91 353 LEU A N 1
ATOM 2661 C CA . LEU A 1 353 ? -3.027 1.359 12.557 1.00 63.91 353 LEU A CA 1
ATOM 2662 C C . LEU A 1 353 ? -2.628 2.638 13.303 1.00 63.91 353 LEU A C 1
ATOM 2664 O O . LEU A 1 353 ? -3.476 3.292 13.903 1.00 63.91 353 LEU A O 1
ATOM 2668 N N . THR A 1 354 ? -1.338 2.977 13.327 1.00 68.38 354 THR A N 1
ATOM 2669 C CA . THR A 1 354 ? -0.839 4.138 14.084 1.00 68.38 354 THR A CA 1
ATOM 2670 C C . THR A 1 354 ? -0.872 5.435 13.287 1.00 68.38 354 THR A C 1
ATOM 2672 O O . THR A 1 354 ? -0.939 6.495 13.905 1.00 68.38 354 THR A O 1
ATOM 2675 N N . LYS A 1 355 ? -0.849 5.354 11.952 1.00 69.56 355 LYS A N 1
ATOM 2676 C CA . LYS A 1 355 ? -0.830 6.489 11.014 1.00 69.56 355 LYS A CA 1
ATOM 2677 C C . LYS A 1 355 ? -2.136 6.665 10.242 1.00 69.56 355 LYS A C 1
ATOM 2679 O O . LYS A 1 355 ? -2.196 7.385 9.253 1.00 69.56 355 LYS A O 1
ATOM 2684 N N . TYR A 1 356 ? -3.191 5.986 10.685 1.00 63.50 356 TYR A N 1
ATOM 2685 C CA . TYR A 1 356 ? -4.472 5.907 9.986 1.00 63.50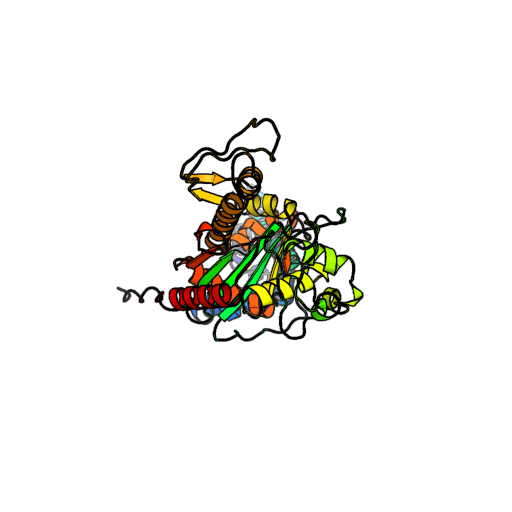 356 TYR A CA 1
ATOM 2686 C C . TYR A 1 356 ? -5.125 7.280 9.742 1.00 63.50 356 TYR A C 1
ATOM 2688 O O . TYR A 1 356 ? -5.822 7.448 8.751 1.00 63.50 356 TYR A O 1
ATOM 2696 N N . THR A 1 357 ? -4.936 8.259 10.642 1.00 64.50 357 THR A N 1
ATOM 2697 C CA . THR A 1 357 ? -5.579 9.579 10.507 1.00 64.50 357 THR A CA 1
ATOM 2698 C C . THR A 1 357 ? -4.896 10.361 9.403 1.00 64.50 357 THR A C 1
ATOM 2700 O O . THR A 1 357 ? -5.552 11.010 8.598 1.00 64.50 357 THR A O 1
ATOM 2703 N N . GLU A 1 358 ? -3.569 10.293 9.370 1.00 69.62 358 GLU A N 1
ATOM 2704 C CA . GLU A 1 358 ? -2.751 10.910 8.344 1.00 69.62 358 GLU A CA 1
ATOM 2705 C C . GLU A 1 358 ? -3.003 10.245 6.987 1.00 69.62 358 GLU A C 1
ATOM 2707 O O . GLU A 1 358 ? -3.262 10.957 6.028 1.00 69.62 358 GLU A O 1
ATOM 2712 N N . LEU A 1 359 ? -3.058 8.909 6.926 1.00 66.06 359 LEU A N 1
ATOM 2713 C CA . LEU A 1 359 ? -3.328 8.156 5.692 1.00 66.06 359 LEU A CA 1
ATOM 2714 C C . LEU A 1 359 ? -4.748 8.367 5.144 1.00 66.06 359 LEU A C 1
ATOM 2716 O O . LEU A 1 359 ? -4.916 8.472 3.937 1.00 66.06 359 LEU A O 1
ATOM 2720 N N . ALA A 1 360 ? -5.766 8.453 6.005 1.00 64.88 360 ALA A N 1
ATOM 2721 C CA . ALA A 1 360 ? -7.141 8.704 5.566 1.00 64.88 360 ALA A CA 1
ATOM 2722 C C . ALA A 1 360 ? -7.364 10.163 5.123 1.00 64.88 360 ALA A C 1
ATOM 2724 O O . ALA A 1 360 ? -8.163 10.417 4.227 1.00 64.88 360 ALA A O 1
ATOM 2725 N N . ASN A 1 361 ? -6.663 11.128 5.733 1.00 64.50 361 ASN A N 1
ATOM 2726 C CA . ASN A 1 361 ? -6.749 12.544 5.349 1.00 64.50 361 ASN A CA 1
ATOM 2727 C C . ASN A 1 361 ? -5.893 12.895 4.124 1.00 64.50 361 ASN A C 1
ATOM 2729 O O . ASN A 1 361 ? -6.195 13.875 3.451 1.00 64.50 361 ASN A O 1
ATOM 2733 N N . ALA A 1 362 ? -4.842 12.115 3.864 1.00 60.50 362 ALA A N 1
ATOM 2734 C CA . ALA A 1 362 ? -3.947 12.231 2.717 1.00 60.50 362 ALA A CA 1
ATOM 2735 C C . ALA A 1 362 ? -4.658 12.008 1.363 1.00 60.50 362 ALA A C 1
ATOM 2737 O O . ALA A 1 362 ? -4.173 12.450 0.330 1.00 60.50 362 ALA A O 1
ATOM 2738 N N . GLY A 1 363 ? -5.858 11.419 1.367 1.00 55.50 363 GLY A N 1
ATOM 2739 C CA . GLY A 1 363 ? -6.768 11.411 0.222 1.00 55.50 363 GLY A CA 1
ATOM 2740 C C . GLY A 1 363 ? -7.278 10.015 -0.121 1.00 55.50 363 GLY A C 1
ATOM 2741 O O . GLY A 1 363 ? -6.530 9.041 -0.130 1.00 55.50 363 GLY A O 1
ATOM 2742 N N . GLN A 1 364 ? -8.570 9.920 -0.424 1.00 54.47 364 GLN A N 1
ATOM 2743 C CA . GLN A 1 364 ? -9.203 8.680 -0.883 1.00 54.47 364 GLN A CA 1
ATOM 2744 C C . GLN A 1 364 ? -8.808 8.339 -2.337 1.00 54.47 364 GLN A C 1
ATOM 2746 O O . GLN A 1 364 ? -8.912 7.187 -2.736 1.00 54.47 364 GLN A O 1
ATOM 2751 N N . ASP A 1 365 ? -8.245 9.303 -3.081 1.00 62.66 365 ASP A N 1
ATOM 2752 C CA . ASP A 1 365 ? -7.896 9.178 -4.508 1.00 62.66 365 ASP A CA 1
ATOM 2753 C C . ASP A 1 365 ? -6.398 8.893 -4.761 1.00 62.66 365 ASP A C 1
ATOM 2755 O O . ASP A 1 365 ? -5.911 8.978 -5.886 1.00 62.66 365 ASP A O 1
ATOM 2759 N N . MET A 1 366 ? -5.634 8.578 -3.708 1.00 71.06 366 MET A N 1
ATOM 2760 C CA . MET A 1 366 ? -4.172 8.434 -3.780 1.00 71.06 366 MET A CA 1
ATOM 2761 C C . MET A 1 366 ? -3.696 7.125 -4.408 1.00 71.06 366 MET A C 1
ATOM 2763 O O . MET A 1 366 ? -2.632 7.086 -5.032 1.00 71.06 366 MET A O 1
ATOM 2767 N N . VAL A 1 367 ? -4.423 6.038 -4.140 1.00 79.19 367 VAL A N 1
ATOM 2768 C CA . VAL A 1 367 ? -4.021 4.674 -4.483 1.00 79.19 367 VAL A CA 1
ATOM 2769 C C . VAL A 1 367 ? -5.208 3.948 -5.087 1.00 79.19 367 VAL A C 1
ATOM 2771 O O . VAL A 1 367 ? -6.216 3.756 -4.415 1.00 79.19 367 VAL A O 1
ATOM 2774 N N . GLN A 1 368 ? -5.063 3.503 -6.330 1.00 83.75 368 GLN A N 1
ATOM 2775 C CA . GLN A 1 368 ? -6.016 2.604 -6.975 1.00 83.75 368 GLN A CA 1
ATOM 2776 C C . GLN A 1 368 ? -5.420 1.201 -7.029 1.00 83.75 368 GLN A C 1
ATOM 2778 O O . GLN A 1 368 ? -4.229 1.040 -7.305 1.00 83.75 368 GLN A O 1
ATOM 2783 N N . SER A 1 369 ? -6.226 0.186 -6.741 1.00 87.88 369 SER A N 1
ATOM 2784 C CA . SER A 1 369 ? -5.779 -1.204 -6.714 1.00 87.88 369 SER A CA 1
ATOM 2785 C C . SER A 1 369 ? -6.956 -2.157 -6.879 1.00 87.88 369 SER A C 1
ATOM 2787 O O . SER A 1 369 ? -8.067 -1.886 -6.432 1.00 87.88 369 SER A O 1
ATOM 2789 N N . ASP A 1 370 ? -6.684 -3.305 -7.492 1.00 91.19 370 ASP A N 1
ATOM 2790 C CA . ASP A 1 370 ? -7.618 -4.419 -7.651 1.00 91.19 370 ASP A CA 1
ATOM 2791 C C . ASP A 1 370 ? -7.296 -5.598 -6.713 1.00 91.19 370 ASP A C 1
ATOM 2793 O O . ASP A 1 370 ? -7.741 -6.732 -6.941 1.00 91.19 370 ASP A O 1
ATOM 2797 N N . ILE A 1 371 ? -6.506 -5.353 -5.659 1.00 90.94 371 ILE A N 1
ATOM 2798 C CA . ILE A 1 371 ? -6.183 -6.359 -4.644 1.00 90.94 371 ILE A CA 1
ATOM 2799 C C . ILE A 1 371 ? -7.448 -6.675 -3.823 1.00 90.94 371 ILE A C 1
ATOM 2801 O O . ILE A 1 371 ? -7.994 -5.781 -3.169 1.00 90.94 371 ILE A O 1
ATOM 2805 N N . PRO A 1 372 ? -7.884 -7.949 -3.762 1.00 90.56 372 PRO A N 1
ATOM 2806 C CA . PRO A 1 372 ? -9.053 -8.343 -2.984 1.00 90.56 372 PRO A CA 1
ATOM 2807 C C . PRO A 1 372 ? -8.887 -8.098 -1.479 1.00 90.56 372 PRO A C 1
ATOM 2809 O O . PRO A 1 372 ? -7.893 -8.519 -0.877 1.00 90.56 372 PRO A O 1
ATOM 2812 N N . GLN A 1 373 ? -9.923 -7.574 -0.814 1.00 87.00 373 GLN A N 1
ATOM 2813 C CA . GLN A 1 373 ? -9.920 -7.417 0.651 1.00 87.00 373 GLN A CA 1
ATOM 2814 C C . GLN A 1 373 ? -9.681 -8.733 1.401 1.00 87.00 373 GLN A C 1
ATOM 2816 O O . GLN A 1 373 ? -9.092 -8.749 2.483 1.00 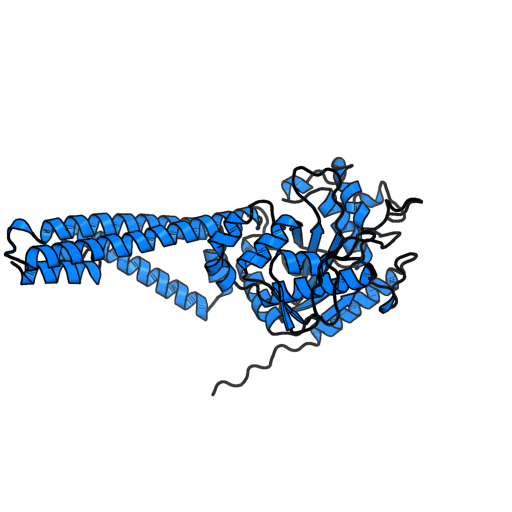87.00 373 GLN A O 1
ATOM 2821 N N . SER A 1 374 ? -10.127 -9.862 0.845 1.00 86.88 374 SER A N 1
ATOM 2822 C CA . SER A 1 374 ? -9.915 -11.182 1.447 1.00 86.88 374 SER A CA 1
ATOM 2823 C C . SER A 1 374 ? -8.439 -11.578 1.535 1.00 86.88 374 SER A C 1
ATOM 2825 O O . SER A 1 374 ? -8.086 -12.398 2.384 1.00 86.88 374 SER A O 1
ATOM 2827 N N . MET A 1 375 ? -7.584 -10.996 0.688 1.00 89.31 375 MET A N 1
ATOM 2828 C CA . MET A 1 375 ? -6.152 -11.292 0.622 1.00 89.31 375 MET A CA 1
ATOM 2829 C C . MET A 1 375 ? -5.301 -10.374 1.504 1.00 89.31 375 MET A C 1
ATOM 2831 O O . MET A 1 375 ? -4.115 -10.642 1.672 1.00 89.31 375 MET A O 1
ATOM 2835 N N . ILE A 1 376 ? -5.880 -9.345 2.137 1.00 84.81 376 ILE A N 1
ATOM 2836 C CA . ILE A 1 376 ? -5.142 -8.426 3.023 1.00 84.81 376 ILE A CA 1
ATOM 2837 C C . ILE A 1 376 ? -4.372 -9.195 4.098 1.00 84.81 376 ILE A C 1
ATOM 2839 O O . ILE A 1 376 ? -3.213 -8.882 4.359 1.00 84.81 376 ILE A O 1
ATOM 2843 N N . GLY A 1 377 ? -4.980 -10.218 4.708 1.00 84.31 377 GLY A N 1
ATOM 2844 C CA . GLY A 1 377 ? -4.329 -11.000 5.758 1.00 84.31 377 GLY A CA 1
ATOM 2845 C C . GLY A 1 377 ? -3.116 -11.791 5.268 1.00 84.31 377 GLY A C 1
ATOM 2846 O O . GLY A 1 377 ? -2.055 -11.697 5.883 1.00 84.31 377 GLY A O 1
ATOM 2847 N N . SER A 1 378 ? -3.254 -12.528 4.161 1.00 88.31 378 SER A N 1
ATOM 2848 C CA . SER A 1 378 ? -2.168 -13.333 3.585 1.00 88.31 378 SER A CA 1
ATOM 2849 C C . SER A 1 378 ? -1.066 -12.464 2.984 1.00 88.31 378 SER A C 1
ATOM 2851 O O . SER A 1 378 ? 0.107 -12.711 3.236 1.00 88.31 378 SER A O 1
ATOM 2853 N N . LEU A 1 379 ? -1.419 -11.399 2.260 1.00 88.81 379 LEU A N 1
ATOM 2854 C CA . LEU A 1 379 ? -0.441 -10.476 1.679 1.00 88.81 379 LEU A CA 1
ATOM 2855 C C . LEU A 1 379 ? 0.276 -9.643 2.745 1.00 88.81 379 LEU A C 1
ATOM 2857 O O . LEU A 1 379 ? 1.458 -9.353 2.596 1.00 88.81 379 LEU A O 1
ATOM 2861 N N . SER A 1 380 ? -0.391 -9.299 3.852 1.00 85.25 380 SER A N 1
ATOM 2862 C CA . SER A 1 380 ? 0.269 -8.635 4.985 1.00 85.25 380 SER A CA 1
ATOM 2863 C C . SER A 1 380 ? 1.281 -9.543 5.678 1.00 85.25 380 SER A C 1
ATOM 2865 O O . SER A 1 380 ? 2.318 -9.065 6.129 1.00 85.25 380 SER A O 1
ATOM 2867 N N . GLU A 1 381 ? 0.977 -10.836 5.809 1.00 85.44 381 GLU A N 1
ATOM 2868 C CA . GLU A 1 381 ? 1.910 -11.828 6.351 1.00 85.44 381 GLU A CA 1
ATOM 2869 C C . GLU A 1 381 ? 3.119 -11.979 5.422 1.00 85.44 381 GLU A C 1
ATOM 2871 O O . GLU A 1 381 ? 4.253 -11.779 5.858 1.00 85.44 381 GLU A O 1
ATOM 2876 N N . LEU A 1 382 ? 2.859 -12.139 4.125 1.00 89.31 382 LEU A N 1
ATOM 2877 C CA . LEU A 1 382 ? 3.885 -12.239 3.096 1.00 89.31 382 LEU A CA 1
ATOM 2878 C C . LEU A 1 382 ? 4.780 -10.992 3.016 1.00 89.31 382 LEU A C 1
ATOM 2880 O O . LEU A 1 382 ? 6.001 -11.093 2.896 1.00 89.31 382 LEU A O 1
ATOM 2884 N N . ALA A 1 383 ? 4.205 -9.795 3.151 1.00 87.25 383 ALA A N 1
ATOM 2885 C CA . ALA A 1 383 ? 4.966 -8.549 3.206 1.00 87.25 383 ALA A CA 1
ATOM 2886 C C . ALA A 1 383 ? 5.906 -8.505 4.424 1.00 87.25 383 ALA A C 1
ATOM 2888 O O . ALA A 1 383 ? 7.022 -7.999 4.333 1.00 87.25 383 ALA A O 1
ATOM 2889 N N . LEU A 1 384 ? 5.500 -9.052 5.576 1.00 87.12 384 LEU A N 1
ATOM 2890 C CA . LEU A 1 384 ? 6.358 -9.113 6.766 1.00 87.12 384 LEU A CA 1
ATOM 2891 C C . LEU A 1 384 ? 7.512 -10.111 6.624 1.00 87.12 384 LEU A C 1
ATOM 2893 O O . LEU A 1 384 ? 8.572 -9.884 7.214 1.00 87.12 384 LEU A O 1
ATOM 2897 N N . GLU A 1 385 ? 7.315 -11.189 5.871 1.00 88.81 385 GLU A N 1
ATOM 2898 C CA . GLU A 1 385 ? 8.364 -12.147 5.505 1.00 88.81 385 GLU A CA 1
ATOM 2899 C C . GLU A 1 385 ? 9.337 -11.522 4.504 1.00 88.81 385 GLU A C 1
ATOM 2901 O O . GLU A 1 385 ? 10.539 -11.477 4.761 1.00 88.81 385 GLU A O 1
ATOM 2906 N N . THR A 1 386 ? 8.804 -10.906 3.445 1.00 90.50 386 THR A N 1
ATOM 2907 C CA . THR A 1 386 ? 9.575 -10.205 2.405 1.00 90.50 386 THR A CA 1
ATOM 2908 C C . THR A 1 386 ? 10.546 -9.190 3.001 1.00 90.50 386 THR A C 1
ATOM 2910 O O . THR A 1 386 ? 11.711 -9.130 2.623 1.00 90.50 386 THR A O 1
ATOM 2913 N N . ARG A 1 387 ? 10.106 -8.416 4.002 1.00 87.56 387 ARG A N 1
ATOM 2914 C CA . ARG A 1 387 ? 10.932 -7.396 4.676 1.00 87.56 387 ARG A CA 1
ATOM 2915 C C . ARG A 1 387 ? 12.179 -7.944 5.374 1.00 87.56 387 ARG A C 1
ATOM 2917 O O . ARG A 1 387 ? 13.079 -7.167 5.690 1.00 87.56 387 ARG A O 1
ATOM 2924 N N . GLN A 1 388 ? 12.208 -9.238 5.683 1.00 88.94 388 GLN A N 1
ATOM 2925 C CA . GLN A 1 388 ? 13.340 -9.895 6.341 1.00 88.94 388 GLN A CA 1
ATOM 2926 C C . GLN A 1 388 ? 14.350 -10.459 5.337 1.00 88.94 388 GLN A C 1
ATOM 2928 O O . GLN A 1 388 ? 15.432 -10.886 5.742 1.00 88.94 388 GLN A O 1
ATOM 2933 N N . LEU A 1 389 ? 14.012 -10.448 4.048 1.00 91.06 389 LEU A N 1
ATOM 2934 C CA . LEU A 1 389 ? 14.816 -10.996 2.969 1.00 91.06 389 LEU A CA 1
ATOM 2935 C C . LEU A 1 389 ? 15.404 -9.875 2.100 1.00 91.06 389 LEU A C 1
ATOM 2937 O O . LEU A 1 389 ? 14.843 -8.778 2.021 1.00 91.06 389 LEU A O 1
ATOM 2941 N N . PRO A 1 390 ? 16.556 -10.112 1.450 1.00 92.06 390 PRO A N 1
ATOM 2942 C CA . PRO A 1 390 ? 16.985 -9.250 0.360 1.00 92.06 390 PRO A CA 1
ATOM 2943 C C . PRO A 1 390 ? 15.980 -9.329 -0.798 1.00 92.06 390 PRO A C 1
ATOM 2945 O O . PRO A 1 390 ? 15.406 -10.384 -1.058 1.00 92.06 390 PRO A O 1
ATOM 2948 N N . ILE A 1 391 ? 15.785 -8.205 -1.485 1.00 93.12 391 ILE A N 1
ATOM 2949 C CA . ILE A 1 391 ? 14.955 -8.117 -2.690 1.00 93.12 391 ILE A CA 1
ATOM 2950 C C . ILE A 1 391 ? 15.882 -8.254 -3.900 1.00 93.12 391 ILE A C 1
ATOM 2952 O O . ILE A 1 391 ? 16.880 -7.535 -3.993 1.00 93.12 391 ILE A O 1
ATOM 2956 N N . THR A 1 392 ? 15.565 -9.179 -4.805 1.00 96.19 392 THR A N 1
ATOM 2957 C CA . THR A 1 392 ? 16.277 -9.320 -6.081 1.00 96.19 392 THR A CA 1
ATOM 2958 C C . THR A 1 392 ? 15.788 -8.246 -7.044 1.00 96.19 392 THR A C 1
ATOM 2960 O O . THR A 1 392 ? 14.585 -8.083 -7.230 1.00 96.19 392 THR A O 1
ATOM 2963 N N . ASN A 1 393 ? 16.706 -7.517 -7.673 1.00 95.56 393 ASN A N 1
ATOM 2964 C CA . ASN A 1 393 ? 16.366 -6.385 -8.532 1.00 95.56 393 ASN A CA 1
ATOM 2965 C C . ASN A 1 393 ? 16.832 -6.622 -9.965 1.00 95.56 393 ASN A C 1
ATOM 2967 O O . ASN A 1 393 ? 18.000 -6.933 -10.197 1.00 95.56 393 ASN A O 1
ATOM 2971 N N . LEU A 1 394 ? 15.927 -6.417 -10.918 1.00 96.50 394 LEU A N 1
ATOM 2972 C CA . LEU A 1 394 ? 16.202 -6.468 -12.347 1.00 96.50 394 LEU A CA 1
ATOM 2973 C C . LEU A 1 394 ? 15.703 -5.182 -13.007 1.00 96.50 394 LEU A C 1
ATOM 2975 O O . LEU A 1 394 ? 14.507 -4.967 -13.145 1.00 96.50 394 LEU A O 1
ATOM 2979 N N . GLU A 1 395 ? 16.614 -4.337 -13.466 1.00 95.38 395 GLU A N 1
ATOM 2980 C CA . GLU A 1 395 ? 16.258 -3.152 -14.249 1.00 95.38 395 GLU A CA 1
ATOM 2981 C C . GLU A 1 395 ? 16.401 -3.476 -15.735 1.00 95.38 395 GLU A C 1
ATOM 2983 O O . GLU A 1 395 ? 17.490 -3.845 -16.177 1.00 95.38 395 GLU A O 1
ATOM 2988 N N . LEU A 1 396 ? 15.338 -3.340 -16.532 1.00 96.00 396 LEU A N 1
ATOM 2989 C CA . LEU A 1 396 ? 15.369 -3.625 -17.974 1.00 96.00 396 LEU A CA 1
ATOM 2990 C C . LEU A 1 396 ? 15.958 -2.450 -18.772 1.00 96.00 396 LEU A C 1
ATOM 2992 O O . LEU A 1 396 ? 15.321 -1.900 -19.664 1.00 96.00 396 LEU A O 1
ATOM 2996 N N . VAL A 1 397 ? 17.177 -2.036 -18.430 1.00 94.00 397 VAL A N 1
ATOM 2997 C CA . VAL A 1 397 ? 17.846 -0.832 -18.947 1.00 94.00 397 VAL A CA 1
ATOM 2998 C C . VAL A 1 397 ? 19.133 -1.170 -19.724 1.00 94.00 397 VAL A C 1
ATOM 3000 O O . VAL A 1 397 ? 19.636 -2.288 -19.630 1.00 94.00 397 VAL A O 1
ATOM 3003 N N . PRO A 1 398 ? 19.739 -0.226 -20.469 1.00 93.06 398 PRO A N 1
ATOM 3004 C CA . PRO A 1 398 ? 20.969 -0.495 -21.222 1.00 93.06 398 PRO A CA 1
ATOM 3005 C C . PRO A 1 398 ? 22.135 -1.030 -20.388 1.00 93.06 398 PRO A C 1
ATOM 3007 O O . PRO A 1 398 ? 22.893 -1.863 -20.881 1.00 93.06 398 PRO A O 1
ATOM 3010 N N . ASP A 1 399 ? 22.253 -0.617 -19.123 1.00 90.50 399 ASP A N 1
ATOM 3011 C CA . ASP A 1 399 ? 23.315 -1.088 -18.226 1.00 90.50 399 ASP A CA 1
ATOM 3012 C C . ASP A 1 399 ? 23.185 -2.584 -17.881 1.00 90.50 399 ASP A C 1
ATOM 3014 O O . ASP A 1 399 ? 24.194 -3.234 -17.606 1.00 90.50 399 ASP A O 1
ATOM 3018 N N . SER A 1 400 ? 21.976 -3.159 -17.955 1.00 91.31 400 SER A N 1
ATOM 3019 C CA . SER A 1 400 ? 21.745 -4.606 -17.817 1.00 91.31 400 SER A CA 1
ATOM 3020 C C . SER A 1 400 ? 21.796 -5.358 -19.154 1.00 91.31 400 SER A C 1
ATOM 3022 O O . SER A 1 400 ? 21.663 -6.581 -19.181 1.00 91.31 400 SER A O 1
ATOM 3024 N N . GLY A 1 401 ? 22.038 -4.649 -20.262 1.00 93.00 401 GLY A N 1
ATOM 3025 C CA . GLY A 1 401 ? 22.129 -5.212 -21.608 1.00 93.00 401 GLY A CA 1
ATOM 3026 C C . GLY A 1 401 ? 20.852 -5.101 -22.443 1.00 93.00 401 GLY A C 1
ATOM 3027 O O . GLY A 1 401 ? 20.825 -5.656 -23.540 1.00 93.00 401 GLY A O 1
ATOM 3028 N N . VAL A 1 402 ? 19.822 -4.384 -21.974 1.00 95.38 402 VAL A N 1
ATOM 3029 C CA . VAL A 1 402 ? 18.559 -4.189 -22.709 1.00 95.38 402 VAL A CA 1
ATOM 3030 C C . VAL A 1 402 ? 18.617 -2.938 -23.590 1.00 95.38 402 VAL A C 1
ATOM 3032 O O . VAL A 1 402 ? 18.760 -1.815 -23.105 1.00 95.38 402 VAL A O 1
ATOM 3035 N N . ASN A 1 403 ? 18.441 -3.101 -24.902 1.00 94.44 403 ASN A N 1
ATOM 3036 C CA . ASN A 1 403 ? 18.292 -1.972 -25.818 1.00 94.44 403 ASN A CA 1
ATOM 3037 C C . ASN A 1 403 ? 16.832 -1.497 -25.861 1.00 94.44 403 ASN A C 1
ATOM 3039 O O . ASN A 1 403 ? 16.011 -2.066 -26.562 1.00 94.44 403 ASN A O 1
ATOM 3043 N N . THR A 1 404 ? 16.498 -0.414 -25.163 1.00 92.38 404 THR A N 1
ATOM 3044 C CA . THR A 1 404 ? 15.117 0.108 -25.124 1.00 92.38 404 THR A CA 1
ATOM 3045 C C . THR A 1 404 ? 14.610 0.653 -26.463 1.00 92.38 404 THR A C 1
ATOM 3047 O O . THR A 1 404 ? 13.401 0.790 -26.645 1.00 92.38 404 THR A O 1
ATOM 3050 N N . GLY A 1 405 ? 15.509 0.967 -27.402 1.00 91.75 405 GLY A N 1
ATOM 3051 C CA . GLY A 1 405 ? 15.148 1.437 -28.739 1.00 91.75 405 GLY A CA 1
ATOM 3052 C C . GLY A 1 405 ? 14.841 0.320 -29.739 1.00 91.75 405 GLY A C 1
ATOM 3053 O O . GLY A 1 405 ? 14.147 0.579 -30.716 1.00 91.75 405 GLY A O 1
ATOM 3054 N N . ASP A 1 406 ? 15.363 -0.881 -29.497 1.00 92.94 406 ASP A N 1
ATOM 3055 C CA . ASP A 1 406 ? 15.158 -2.094 -30.299 1.00 92.94 406 ASP A CA 1
ATOM 3056 C C . ASP A 1 406 ? 15.294 -3.313 -29.365 1.00 92.94 406 ASP A C 1
ATOM 3058 O O . ASP A 1 406 ? 16.364 -3.932 -29.304 1.00 92.94 406 ASP A O 1
ATOM 3062 N N . PRO A 1 407 ? 14.288 -3.550 -28.502 1.00 94.94 407 PRO A N 1
ATOM 3063 C CA . PRO A 1 407 ? 14.379 -4.550 -27.445 1.00 94.94 407 PRO A CA 1
ATOM 3064 C C . PRO A 1 407 ? 14.249 -5.976 -27.984 1.00 94.94 407 PRO A C 1
ATOM 3066 O O . PRO A 1 407 ? 13.365 -6.282 -28.781 1.00 94.94 407 PRO A O 1
ATOM 3069 N N . ASP A 1 408 ? 15.096 -6.871 -27.476 1.00 97.12 408 ASP A N 1
ATOM 3070 C CA . ASP A 1 408 ? 14.970 -8.315 -27.668 1.00 97.12 408 ASP A CA 1
ATOM 3071 C C . ASP A 1 408 ? 14.123 -8.899 -26.527 1.00 97.12 408 ASP A C 1
ATOM 3073 O O . ASP A 1 408 ? 14.586 -9.054 -25.393 1.00 97.12 408 ASP A O 1
ATOM 3077 N N . PHE A 1 409 ? 12.853 -9.191 -26.811 1.00 96.88 409 PHE A N 1
ATOM 3078 C CA . PHE A 1 409 ? 11.924 -9.702 -25.801 1.00 96.88 409 PHE A CA 1
ATOM 3079 C C . PHE A 1 409 ? 12.239 -11.131 -25.355 1.00 96.88 409 PHE A C 1
ATOM 3081 O O . PHE A 1 409 ? 12.005 -11.452 -24.193 1.00 96.88 409 PHE A O 1
ATOM 3088 N N . GLU A 1 410 ? 12.837 -11.969 -26.210 1.00 97.44 410 GLU A N 1
ATOM 3089 C CA . GLU A 1 410 ? 13.267 -13.311 -25.796 1.00 97.44 410 GLU A CA 1
ATOM 3090 C C . GLU A 1 410 ? 14.410 -13.214 -24.777 1.00 97.44 410 GLU A C 1
ATOM 3092 O O . GLU A 1 410 ? 14.422 -13.927 -23.767 1.00 97.44 410 GLU A O 1
ATOM 3097 N N . GLN A 1 411 ? 15.346 -12.283 -24.998 1.00 97.81 411 GLN A N 1
ATOM 3098 C CA . GLN A 1 411 ? 16.391 -11.968 -24.027 1.00 97.81 411 GLN A CA 1
ATOM 3099 C C . GLN A 1 411 ? 15.793 -11.448 -22.712 1.00 97.81 411 GLN A C 1
ATOM 3101 O O . GLN A 1 411 ? 16.194 -11.913 -21.642 1.00 97.81 411 GLN A O 1
ATOM 3106 N N . ILE A 1 412 ? 14.838 -10.513 -22.773 1.00 98.31 412 ILE A N 1
ATOM 3107 C CA . ILE A 1 412 ? 14.177 -9.960 -21.580 1.00 98.31 412 ILE A CA 1
ATOM 3108 C C . ILE A 1 412 ? 13.481 -11.070 -20.783 1.00 98.31 412 ILE A C 1
ATOM 3110 O O . ILE A 1 412 ? 13.691 -11.164 -19.574 1.00 98.31 412 ILE A O 1
ATOM 3114 N N . HIS A 1 413 ? 12.721 -11.955 -21.435 1.00 98.38 413 HIS A N 1
ATOM 3115 C CA . HIS A 1 413 ? 12.052 -13.080 -20.767 1.00 98.38 413 HIS A CA 1
ATOM 3116 C C . HIS A 1 413 ? 13.058 -14.016 -20.084 1.00 98.38 413 HIS A C 1
ATOM 3118 O O . HIS A 1 413 ? 12.838 -14.451 -18.953 1.00 98.38 413 HIS A O 1
ATOM 3124 N N . ALA A 1 414 ? 14.204 -14.283 -20.721 1.00 98.25 414 ALA A N 1
ATOM 3125 C CA . ALA A 1 414 ? 15.273 -15.075 -20.114 1.00 98.25 414 ALA A CA 1
ATOM 3126 C C . ALA A 1 414 ? 15.903 -14.382 -18.890 1.00 98.25 414 ALA A C 1
ATOM 3128 O O . ALA A 1 414 ? 16.200 -15.046 -17.894 1.00 98.25 414 ALA A O 1
ATOM 3129 N N . MET A 1 415 ? 16.084 -13.057 -18.937 1.00 98.31 415 MET A N 1
ATOM 3130 C CA . MET A 1 415 ? 16.575 -12.261 -17.805 1.00 98.31 415 MET A CA 1
ATOM 3131 C C . MET A 1 415 ? 15.588 -12.280 -16.635 1.00 98.31 415 MET A C 1
ATOM 3133 O O . MET A 1 415 ? 16.002 -12.484 -15.493 1.00 98.31 415 MET A O 1
ATOM 3137 N N . VAL A 1 416 ? 14.290 -12.133 -16.916 1.00 98.12 416 VAL A N 1
ATOM 3138 C CA . VAL A 1 416 ? 13.221 -12.229 -15.914 1.00 98.12 416 VAL A CA 1
ATOM 3139 C C . VAL A 1 416 ? 13.233 -13.607 -15.255 1.00 98.12 416 VAL A C 1
ATOM 3141 O O . VAL A 1 416 ? 13.322 -13.694 -14.032 1.00 98.12 416 VAL A O 1
ATOM 3144 N N . ALA A 1 417 ? 13.243 -14.689 -16.038 1.00 97.44 417 ALA A N 1
ATOM 3145 C CA . ALA A 1 417 ? 13.287 -16.050 -15.503 1.00 97.44 417 ALA A CA 1
ATOM 3146 C C . ALA A 1 417 ? 14.524 -16.302 -14.620 1.00 97.44 417 ALA A C 1
ATOM 3148 O O . ALA A 1 417 ? 14.422 -16.954 -13.579 1.00 97.44 417 ALA A O 1
ATOM 3149 N N . ALA A 1 418 ? 15.687 -15.762 -15.001 1.00 97.38 418 ALA A N 1
ATOM 3150 C CA . ALA A 1 418 ? 16.906 -15.860 -14.203 1.00 97.38 418 ALA A CA 1
ATOM 3151 C C . ALA A 1 418 ? 16.795 -15.104 -12.868 1.00 97.38 418 ALA A C 1
ATOM 3153 O O . ALA A 1 418 ? 17.182 -15.651 -11.836 1.00 97.38 418 ALA A O 1
ATOM 3154 N N . ALA A 1 419 ? 16.228 -13.894 -12.871 1.00 96.88 419 ALA A N 1
ATOM 3155 C CA . ALA A 1 419 ? 16.020 -13.107 -11.655 1.00 96.88 419 ALA A CA 1
ATOM 3156 C C . ALA A 1 419 ? 15.035 -13.790 -10.688 1.00 96.88 419 ALA A C 1
ATOM 3158 O O . ALA A 1 419 ? 15.279 -13.835 -9.483 1.00 96.88 419 ALA A O 1
ATOM 3159 N N . LEU A 1 420 ? 13.966 -14.401 -11.212 1.00 96.06 420 LEU A N 1
ATOM 3160 C CA . LEU A 1 420 ? 13.036 -15.196 -10.404 1.00 96.06 420 LEU A CA 1
ATOM 3161 C C . LEU A 1 420 ? 13.730 -16.412 -9.771 1.00 96.06 420 LEU A C 1
ATOM 3163 O O . LEU A 1 420 ? 13.579 -16.661 -8.574 1.00 96.06 420 LEU A O 1
ATOM 3167 N N . ALA A 1 421 ? 14.535 -17.142 -10.547 1.00 94.69 421 ALA A N 1
ATOM 3168 C CA . ALA A 1 421 ? 15.291 -18.285 -10.040 1.00 94.69 421 ALA A CA 1
ATOM 3169 C C . ALA A 1 421 ? 16.334 -17.882 -8.979 1.00 94.69 421 ALA A C 1
ATOM 3171 O O . ALA A 1 421 ? 16.550 -18.621 -8.018 1.00 94.69 421 ALA A O 1
ATOM 3172 N N . GLU A 1 422 ? 16.965 -16.713 -9.126 1.00 94.44 422 GLU A N 1
ATOM 3173 C CA . GLU A 1 422 ? 17.850 -16.140 -8.108 1.00 94.44 422 GLU A CA 1
ATOM 3174 C C . GLU A 1 422 ? 17.087 -15.847 -6.812 1.00 94.44 422 GLU A C 1
ATOM 3176 O O . GLU A 1 422 ? 17.547 -16.230 -5.736 1.00 94.44 422 GLU A O 1
ATOM 3181 N N . ALA A 1 423 ? 15.907 -15.229 -6.906 1.00 92.19 423 ALA A N 1
ATOM 3182 C CA . ALA A 1 423 ? 15.085 -14.948 -5.737 1.00 92.19 423 ALA A CA 1
ATOM 3183 C C . ALA A 1 423 ? 14.625 -16.227 -5.020 1.00 92.19 423 ALA A C 1
ATOM 3185 O O . ALA A 1 423 ? 14.653 -16.280 -3.795 1.00 92.19 423 ALA A O 1
ATOM 3186 N N . ASP A 1 424 ? 14.275 -17.291 -5.750 1.00 88.81 424 ASP A N 1
ATOM 3187 C CA . ASP A 1 424 ? 13.918 -18.584 -5.136 1.00 88.81 424 ASP A CA 1
ATOM 3188 C C . ASP A 1 424 ? 15.088 -19.263 -4.420 1.00 88.81 424 ASP A C 1
ATOM 3190 O O . ASP A 1 424 ? 14.883 -20.054 -3.498 1.00 88.81 424 ASP A O 1
ATOM 3194 N N . ALA A 1 425 ? 16.324 -18.959 -4.819 1.00 89.38 425 ALA A N 1
ATOM 3195 C CA . ALA A 1 425 ? 17.507 -19.463 -4.135 1.00 89.38 425 ALA A CA 1
ATOM 3196 C C . ALA A 1 425 ? 17.760 -18.759 -2.788 1.00 89.38 425 ALA A C 1
ATOM 3198 O O . ALA A 1 425 ? 18.577 -19.240 -1.993 1.00 89.38 425 ALA A O 1
ATOM 3199 N N . ILE A 1 426 ? 17.069 -17.648 -2.503 1.00 84.75 426 ILE A N 1
ATOM 3200 C CA . ILE A 1 426 ? 17.117 -16.968 -1.208 1.00 84.75 426 ILE A CA 1
ATOM 3201 C C . ILE A 1 426 ? 16.363 -17.831 -0.194 1.00 84.75 426 ILE A C 1
ATOM 3203 O O . ILE A 1 426 ? 15.138 -17.809 -0.092 1.00 84.75 426 ILE A O 1
ATOM 3207 N N . ALA A 1 427 ? 17.116 -18.614 0.578 1.00 64.38 427 ALA A N 1
ATOM 3208 C CA . ALA A 1 427 ? 16.543 -19.404 1.656 1.00 64.38 427 ALA A CA 1
ATOM 3209 C C . ALA A 1 427 ? 15.969 -18.481 2.751 1.00 64.38 427 ALA A C 1
ATOM 3211 O O . ALA A 1 427 ? 16.644 -17.519 3.144 1.00 64.38 427 ALA A O 1
ATOM 3212 N N . PRO A 1 428 ? 14.780 -18.788 3.305 1.00 61.28 428 PRO A N 1
ATOM 3213 C CA . PRO A 1 428 ? 14.295 -18.097 4.489 1.00 61.28 428 PRO A CA 1
ATOM 3214 C C . PRO A 1 428 ? 15.313 -18.259 5.631 1.00 61.28 428 PRO A C 1
ATOM 3216 O O . PRO A 1 428 ? 15.985 -19.297 5.711 1.00 61.28 428 PRO A O 1
ATOM 3219 N N . PRO A 1 429 ? 15.477 -17.257 6.514 1.00 55.38 429 PRO A N 1
ATOM 3220 C CA . PRO A 1 429 ? 16.408 -17.356 7.627 1.00 55.38 429 PRO A CA 1
ATOM 3221 C C . PRO A 1 429 ? 16.063 -18.596 8.451 1.00 55.38 429 PRO A C 1
ATOM 3223 O O . PRO A 1 429 ? 14.997 -18.671 9.055 1.00 55.38 429 PRO A O 1
ATOM 3226 N N . THR A 1 430 ? 16.964 -19.585 8.437 1.00 47.34 430 THR A N 1
ATOM 3227 C CA . THR A 1 430 ? 16.845 -20.813 9.234 1.00 47.34 430 THR A CA 1
ATOM 3228 C C . THR A 1 430 ? 16.441 -20.435 10.655 1.00 47.34 430 THR A C 1
ATOM 3230 O O . THR A 1 430 ? 17.155 -19.647 11.283 1.00 47.34 430 THR A O 1
ATOM 3233 N N . GLU A 1 431 ? 15.315 -20.966 11.147 1.00 43.75 431 GLU A N 1
ATOM 3234 C CA . GLU A 1 431 ? 14.880 -20.771 12.531 1.00 43.75 431 GLU A CA 1
ATOM 3235 C C . GLU A 1 431 ? 16.082 -20.984 13.455 1.00 43.75 431 GLU A C 1
ATOM 3237 O O . GLU A 1 431 ? 16.658 -22.074 13.528 1.00 43.75 431 GLU A O 1
ATOM 3242 N N . SER A 1 432 ? 16.508 -19.919 14.136 1.00 35.94 432 SER A N 1
ATOM 3243 C CA . SER A 1 432 ? 17.471 -20.065 15.218 1.00 35.94 432 SER A CA 1
ATOM 3244 C C . SER A 1 432 ? 16.805 -20.972 16.255 1.00 35.94 432 SER A C 1
ATOM 3246 O O . SER A 1 432 ? 15.685 -20.654 16.669 1.00 35.94 432 SER A O 1
ATOM 3248 N N . PRO A 1 433 ? 17.412 -22.104 16.659 1.00 37.09 433 PRO A N 1
ATOM 3249 C CA . PRO A 1 433 ? 16.803 -22.954 17.668 1.00 37.09 433 PRO A CA 1
ATOM 3250 C C . PRO A 1 433 ? 16.627 -22.106 18.928 1.00 37.09 433 PRO A C 1
ATOM 3252 O O . PRO A 1 433 ? 17.600 -21.560 19.452 1.00 37.09 433 PRO A O 1
ATOM 3255 N N . ALA A 1 434 ? 15.375 -21.936 19.352 1.00 37.22 434 ALA A N 1
ATOM 3256 C CA . ALA A 1 434 ? 15.028 -21.153 20.528 1.00 37.22 434 ALA A CA 1
ATOM 3257 C C . ALA A 1 434 ? 15.877 -21.601 21.740 1.00 37.22 434 ALA A C 1
ATOM 3259 O O . ALA A 1 434 ? 16.033 -22.813 21.933 1.00 37.22 434 ALA A O 1
ATOM 3260 N N . PRO A 1 435 ? 16.446 -20.669 22.530 1.00 42.81 435 PRO A N 1
ATOM 3261 C CA . PRO A 1 435 ? 17.125 -21.011 23.778 1.00 42.81 435 PRO A CA 1
ATOM 3262 C C . PRO A 1 435 ? 16.171 -21.550 24.850 1.00 42.81 435 PRO A C 1
ATOM 3264 O O . PRO A 1 435 ? 14.988 -21.131 24.878 1.00 42.81 435 PRO A O 1
#

Organism: NCBI:txid2599924

Mean predicted aligned error: 7.79 Å

Foldseek 3Di:
DLVLLVVLLVLCLVFNLRSCCVQNPVVLSVVRRVLVVVVVVVVVVLVVCCVVPQLVSCLLLLALVSLVVLLVSLQVNLVSLQVRLVVSLVRSPLVPDDDPSSVVSVVSSCCSRNVSSVVSNVVSVLSVLSSLLSPLAADAVDDDDDADVQKAKEWEFEWQDPPPDQDIFGLWTWIWIARLPQLQIAIETDHQQFAQQAFAPPQLVCVVRVRGQHDPDSCSGLRVQLNVQQVCVVSPVCQVVLLHGRSRSSSQRRVCRLQVDRHPKYKYFHLLLQLLVQVLLVFFFFQAQAKAFQDAAPDDGDDIDHGGTDGHHSSRLSSQLDHPHVHDSLSSNVSVVRSVLSCLLSDAPVSCSVSSVSNSVSDSPGMGMSHHSSCSSSVRVSSVSNNQFDYQYHYCDVVNPADSVDGDSVVSNVSSVVSVVVSVVGGRPPPDPDD

Radius of gyration: 27.75 Å; Cα contacts (8 Å, |Δi|>4): 770; chains: 1; bounding box: 56×49×90 Å

Nearest PDB structures (foldseek):
  6uf3-assembly1_A  TM=7.463E-01  e=9.927E-13  Bacillus subtilis subsp. subtilis str. 168
  3tfl-assembly1_A  TM=7.006E-01  e=2.939E-11  Streptococcus pneumoniae
  3qfi-assembly1_A  TM=6.865E-01  e=6.075E-11  Enterococcus faecalis
  6uf6-assembly1_A  TM=7.184E-01  e=1.849E-10  Bacillus subtilis subsp. subtilis str. 168
  4obm-assembly1_A  TM=7.056E-01  e=4.180E-08  [Eubacterium] siraeum DSM 15702

Sequence (435 aa):
MQRRGWWLVLLGLLLPGSAQALAGDRRLGRVGIVATLGLLALAAVALLLWFAWRSALLTVVGNSIGLLVVEVLLIAYAVLWLVLGLDTLRLARLPKVAGRARAGIAIVSILATVAPAALAGYGATIVDATRGLVGDVFDFARPAVEPIDGRYTFLLLGGDAGEDRQGLRADSMTVVTVNAETGAATMIGVPRNLRNAPFSPGSPMWGPWPDGFDCETSDCLLNGTYTYGEANPELYPDAAANGSSPGIEATRDAVEGVTGLELQFFVLVDMHGFEDLVNALGGLEIEVTERVPIAIEGEVVRDWIEPGLQRLDGHDALWYARSRAGTSDYARMERQRQVQEALIRQFTPQTLLTKYTELANAGQDMVQSDIPQSMIGSLSELALETRQLPITNLELVPDSGVNTGDPDFEQIHAMVAAALAEADAIAPPTESPAP

InterPro domains:
  IPR004474 Cell envelope-related transcriptional attenuator domain [PF03816] (169-347)
  IPR004474 Cell envelope-related transcriptional attenuator domain [TIGR00350] (169-347)
  IPR050922 LytR/CpsA/Psr cell wall biosynthesis [PTHR33392] (100-421)

pLDDT: mean 87.24, std 11.24, range [35.94, 98.5]

Solvent-accessible surface area (backbone atoms only — not comparable to full-atom values): 22176 Å² total; per-residue (Å²): 98,60,71,59,27,52,50,37,45,53,39,32,56,78,40,40,17,46,30,26,48,75,74,58,53,50,67,62,8,46,52,31,40,51,52,53,52,48,51,53,50,50,50,50,50,51,52,49,28,55,76,75,41,42,39,64,44,37,25,42,66,50,22,51,67,41,21,49,55,53,24,52,51,25,44,53,49,15,54,48,33,44,55,48,31,55,50,45,55,61,69,39,43,52,91,72,33,69,72,74,58,30,58,51,50,51,53,52,38,48,48,57,14,49,52,59,19,50,50,27,42,52,48,21,55,52,33,48,40,44,26,48,47,39,56,58,37,24,29,79,89,50,71,75,77,82,55,62,96,55,21,44,32,33,37,39,35,32,30,65,63,57,95,90,53,90,77,45,42,44,73,38,41,33,40,39,37,30,33,72,86,60,17,31,24,32,42,36,40,49,56,42,68,26,36,48,36,34,54,32,93,85,41,64,59,47,72,89,30,73,84,20,41,68,57,98,54,88,60,32,20,43,21,31,32,19,39,51,17,59,74,42,42,83,68,36,75,58,25,63,82,60,59,44,41,26,18,55,54,39,33,46,29,28,51,21,33,44,47,69,45,80,69,78,30,43,39,38,38,20,55,71,25,48,26,34,48,31,44,39,72,70,30,42,67,46,72,33,88,56,73,40,42,50,31,56,71,93,54,82,68,81,48,68,47,67,60,43,80,43,70,30,42,16,69,54,45,48,38,56,38,62,30,37,45,98,51,51,76,64,61,19,49,53,37,38,49,54,52,52,51,36,45,55,64,64,62,43,77,66,49,51,71,75,28,31,68,45,48,48,69,45,40,77,82,19,43,47,26,51,44,23,26,72,37,46,9,56,52,53,50,39,48,62,42,26,58,78,46,78,70,36,78,45,59,60,35,61,94,71,69,32,43,40,84,70,57,58,54,71,59,41,30,52,51,46,55,50,47,51,54,55,21,68,65,55,71,64,81,74,79,72,80,80,131